Protein AF-A0A3E1HZ92-F1 (afdb_monomer_lite)

Sequence (406 aa):
MSTSNTPAASPTLQEIRTHLLEIDPQLRPQAKPPVVLPAELLALETLNTTLTAANEQFLIQARRHFETLNGADLTQETGKALLATLKTDLKNHLQTLDETSTVGGQGRKSCLTQTAGLDALKQQAKLDMRDYLLSPAEQRMIEDCSLGPTFRPGMYSLNFSYQDDTVEFAGAFVLTRKSSPVVDNLTSEEDLGQVLLFTPNRGLEAFDSLAQLDQRLKATLALPAGHEEFCRHLPVRYQALDVVDIWPLQLLPIEGEPLFEHTYDAIIDKRRQDIEWALSLVENPLHEATLLKSALDKAVKAALPDLSSRLAFRRQQLLERSVYNGLPDWYRNAASTDQETLSRFIQDYNQARATYIELLGPAASPQALASFQLTEYLDEELEIHDLDPHHLHLTTRRNVAQCRHL

Foldseek 3Di:
DDDPPPPPDQDDPLRVVQLVCLLDVVCQVVDPPHHDHDPLSVLQVVQLVQLVVLLVVLLVQLLVLQVVLVVDDCVDPVNVVSLVCCLPPSLVSSVVSQQPGDGPNHRNLCCQLPVVNLVNLLSVLVVCCVLVQDPPLRSVQSVQLPPDLQRHFFKWFKWADADPDIWTLALKIKTFSHNPPDFWFLPDPDCRAKMWIADLQAGTHIDRGSVRVQVVLLVQCVDPVSLQVRLLSTQPVCSPDHPVSRPPMTIDTDDPDRPSSRSLVSLSVSLVSQLNVLSVCPVPPVSRSVSSSVSNSSSSSSSRGGCVSNSNNVSVVSVVVVVLSPDDPCLNPDDPVVVVVVVVVVVVVVVVLVVLCVVCPLNSDVVSVVQVVVQCCCCPVVVNNPDRPVPDDDDDDDDDPDDDDD

Structure (mmCIF, N/CA/C/O backbone):
data_AF-A0A3E1HZ92-F1
#
_entry.id   AF-A0A3E1HZ92-F1
#
loop_
_atom_site.group_PDB
_atom_site.id
_atom_site.type_symbol
_atom_site.label_atom_id
_atom_site.label_alt_id
_atom_site.label_comp_id
_atom_site.label_asym_id
_atom_site.label_entity_id
_atom_site.label_seq_id
_atom_site.pdbx_PDB_ins_code
_atom_site.Cartn_x
_atom_site.Cartn_y
_atom_site.Cartn_z
_atom_site.occupancy
_atom_site.B_iso_or_equiv
_atom_site.auth_seq_id
_atom_site.auth_comp_id
_atom_site.auth_asym_id
_atom_site.auth_atom_id
_atom_site.pdbx_PDB_model_num
ATOM 1 N N . MET A 1 1 ? 6.942 -13.640 -24.774 1.00 27.38 1 MET A N 1
ATOM 2 C CA . MET A 1 1 ? 7.645 -13.444 -26.059 1.00 27.38 1 MET A CA 1
ATOM 3 C C . MET A 1 1 ? 7.574 -11.972 -26.426 1.00 27.38 1 MET A C 1
ATOM 5 O O . MET A 1 1 ? 6.481 -11.434 -26.448 1.00 27.38 1 MET A O 1
ATOM 9 N N . SER A 1 2 ? 8.746 -11.380 -26.668 1.00 28.73 2 SER A N 1
ATOM 10 C CA . SER A 1 2 ? 9.032 -10.131 -27.394 1.00 28.73 2 SER A CA 1
ATOM 11 C C . SER A 1 2 ? 8.247 -8.866 -27.029 1.00 28.73 2 SER A C 1
ATOM 13 O O . SER A 1 2 ? 7.365 -8.437 -27.766 1.00 28.73 2 SER A O 1
ATOM 15 N N . THR A 1 3 ? 8.679 -8.177 -25.970 1.00 34.84 3 THR A N 1
ATOM 16 C CA . THR A 1 3 ? 8.520 -6.722 -25.894 1.00 34.84 3 THR A CA 1
ATOM 17 C C . THR A 1 3 ? 9.513 -6.091 -26.870 1.00 34.84 3 THR A C 1
ATOM 19 O O . THR A 1 3 ? 10.720 -6.052 -26.634 1.00 34.84 3 THR A O 1
ATOM 22 N N . SER A 1 4 ? 9.025 -5.598 -28.007 1.00 31.69 4 SER A N 1
ATOM 23 C CA . SER A 1 4 ? 9.778 -4.646 -28.827 1.00 31.69 4 SER A CA 1
ATOM 24 C C . SER A 1 4 ? 9.796 -3.287 -28.126 1.00 31.69 4 SER A C 1
ATOM 26 O O . SER A 1 4 ? 9.207 -2.324 -28.601 1.00 31.69 4 SER A O 1
ATOM 28 N N . ASN A 1 5 ? 10.475 -3.216 -26.982 1.00 36.72 5 ASN A N 1
ATOM 29 C CA . ASN A 1 5 ? 10.990 -1.956 -26.479 1.00 36.72 5 ASN A CA 1
ATOM 30 C C . ASN A 1 5 ? 12.307 -1.726 -27.211 1.00 36.72 5 ASN A C 1
ATOM 32 O O . ASN A 1 5 ? 13.260 -2.487 -27.051 1.00 36.72 5 ASN A O 1
ATOM 36 N N . THR A 1 6 ? 12.331 -0.708 -28.067 1.00 35.53 6 THR A N 1
ATOM 37 C CA . THR A 1 6 ? 13.548 -0.104 -28.616 1.00 35.53 6 THR A CA 1
ATOM 38 C C . THR A 1 6 ? 14.645 -0.132 -27.545 1.00 35.53 6 THR A C 1
ATOM 40 O O . THR A 1 6 ? 14.337 0.246 -26.411 1.00 35.53 6 THR A O 1
ATOM 43 N N . PRO A 1 7 ? 15.880 -0.593 -27.835 1.00 42.38 7 PRO A N 1
ATOM 44 C CA . PRO A 1 7 ? 16.922 -0.652 -26.819 1.00 42.38 7 PRO A CA 1
ATOM 45 C C . PRO A 1 7 ? 17.061 0.744 -26.220 1.00 42.38 7 PRO A C 1
ATOM 47 O O . PRO A 1 7 ? 17.357 1.702 -26.938 1.00 42.38 7 PRO A O 1
ATOM 50 N N . ALA A 1 8 ? 16.744 0.866 -24.928 1.00 51.75 8 ALA A N 1
ATOM 51 C CA . ALA A 1 8 ? 16.893 2.119 -24.216 1.00 51.75 8 ALA A CA 1
ATOM 52 C C . ALA A 1 8 ? 18.342 2.565 -24.413 1.00 51.75 8 ALA A C 1
ATOM 54 O O . ALA A 1 8 ? 19.265 1.778 -24.185 1.00 51.75 8 ALA A O 1
ATOM 55 N N . ALA A 1 9 ? 18.538 3.789 -24.907 1.00 59.66 9 ALA A N 1
ATOM 56 C CA . ALA A 1 9 ? 19.868 4.371 -24.984 1.00 59.66 9 ALA A CA 1
ATOM 57 C C . ALA A 1 9 ? 20.530 4.216 -23.609 1.00 59.66 9 ALA A C 1
ATOM 59 O O . ALA A 1 9 ? 19.878 4.459 -22.590 1.00 59.66 9 ALA A O 1
ATOM 60 N N . SER A 1 10 ? 21.784 3.756 -23.574 1.00 63.88 10 SER A N 1
ATOM 61 C CA . SER A 1 10 ? 22.517 3.607 -22.317 1.00 63.88 10 SER A CA 1
ATOM 62 C C . SER A 1 10 ? 22.390 4.899 -21.505 1.00 63.88 10 SER A C 1
ATOM 64 O O . SER A 1 10 ? 22.631 5.971 -22.072 1.00 63.88 10 SER A O 1
ATOM 66 N N . PRO A 1 11 ? 21.998 4.826 -20.219 1.00 70.12 11 PRO A N 1
ATOM 67 C CA . PRO A 1 11 ? 21.755 6.021 -19.432 1.00 70.12 11 PRO A CA 1
ATOM 68 C C . PRO A 1 11 ? 23.035 6.852 -19.359 1.00 70.12 11 PRO A C 1
ATOM 70 O O . PRO A 1 11 ? 24.143 6.336 -19.182 1.00 70.12 11 PRO A O 1
ATOM 73 N N . THR A 1 12 ? 22.887 8.157 -19.525 1.00 78.94 12 THR A N 1
ATOM 74 C CA . THR A 1 12 ? 23.981 9.112 -19.397 1.00 78.94 12 THR A CA 1
ATOM 75 C C . THR A 1 12 ? 24.528 9.097 -17.968 1.00 78.94 12 THR A C 1
ATOM 77 O O . THR A 1 12 ? 23.822 8.795 -17.006 1.00 78.94 12 THR A O 1
ATOM 80 N N . LEU A 1 13 ? 25.793 9.489 -17.788 1.00 78.25 13 LEU A N 1
ATOM 81 C CA . LEU A 1 13 ? 26.401 9.598 -16.453 1.00 78.25 13 LEU A CA 1
ATOM 82 C C . LEU A 1 13 ? 25.590 10.521 -15.529 1.00 78.25 13 LEU A C 1
ATOM 84 O O . LEU A 1 13 ? 25.504 10.279 -14.326 1.00 78.25 13 LEU A O 1
ATOM 88 N N . GLN A 1 14 ? 24.974 11.562 -16.092 1.00 80.25 14 GLN A N 1
ATOM 89 C CA . GLN A 1 14 ? 24.102 12.467 -15.355 1.00 80.25 14 GLN A CA 1
ATOM 90 C C . GLN A 1 14 ? 22.815 11.774 -14.890 1.00 80.25 14 GLN A C 1
ATOM 92 O O . GLN A 1 14 ? 22.434 11.957 -13.739 1.00 80.25 14 GLN A O 1
ATOM 97 N N . GLU A 1 15 ? 22.178 10.959 -15.732 1.00 78.94 15 GLU A N 1
ATOM 98 C CA . GLU A 1 15 ? 21.001 10.165 -15.349 1.00 78.94 15 GLU A CA 1
ATOM 99 C C . GLU A 1 15 ? 21.349 9.137 -14.272 1.00 78.94 15 GLU A C 1
ATOM 101 O O . GLU A 1 15 ? 20.673 9.094 -13.251 1.00 78.94 15 GLU A O 1
ATOM 106 N N . ILE A 1 16 ? 22.461 8.407 -14.428 1.00 80.31 16 ILE A N 1
ATOM 107 C CA . ILE A 1 16 ? 22.945 7.447 -13.421 1.00 80.31 16 ILE A CA 1
ATOM 108 C C . ILE A 1 16 ? 23.177 8.150 -12.082 1.00 80.31 16 ILE A C 1
ATOM 110 O O . ILE A 1 16 ? 22.733 7.684 -11.034 1.00 80.31 16 ILE A O 1
ATOM 114 N N . ARG A 1 17 ? 23.854 9.303 -12.103 1.00 82.38 17 ARG A N 1
ATOM 115 C CA . ARG A 1 17 ? 24.094 10.103 -10.900 1.00 82.38 17 ARG A CA 1
ATOM 116 C C . ARG A 1 17 ? 22.784 10.557 -10.258 1.00 82.38 17 ARG A C 1
ATOM 118 O O . ARG A 1 17 ? 22.670 10.496 -9.038 1.00 82.38 17 ARG A O 1
ATOM 125 N N . THR A 1 18 ? 21.823 11.026 -11.048 1.00 84.44 18 THR A N 1
ATOM 126 C CA . THR A 1 18 ? 20.511 11.445 -10.544 1.00 84.44 18 THR A CA 1
ATOM 127 C C . THR A 1 18 ? 19.772 10.261 -9.925 1.00 84.44 18 THR A C 1
ATOM 129 O O . THR A 1 18 ? 19.352 10.363 -8.778 1.00 84.44 18 THR A O 1
ATOM 132 N N . HIS A 1 19 ? 19.711 9.112 -10.603 1.00 85.81 19 HIS A N 1
ATOM 133 C CA . HIS A 1 19 ? 19.085 7.892 -10.084 1.00 85.81 19 HIS A CA 1
ATOM 134 C C . HIS A 1 19 ? 19.714 7.420 -8.776 1.00 85.81 19 HIS A C 1
ATOM 136 O O . HIS A 1 19 ? 18.981 7.112 -7.846 1.00 85.81 19 HIS A O 1
ATOM 142 N N . LEU A 1 20 ? 21.043 7.449 -8.642 1.00 86.12 20 LEU A N 1
ATOM 143 C CA . LEU A 1 20 ? 21.712 7.108 -7.378 1.00 86.12 20 LEU A CA 1
ATOM 144 C C . LEU A 1 20 ? 21.255 7.998 -6.211 1.00 86.12 20 LEU A C 1
ATOM 146 O O . LEU A 1 20 ? 21.069 7.514 -5.099 1.00 86.12 20 LEU A O 1
ATOM 150 N N . LEU A 1 21 ? 21.042 9.290 -6.466 1.00 88.25 21 LEU A N 1
ATOM 151 C CA . LEU A 1 21 ? 20.603 10.265 -5.460 1.00 88.25 21 LEU A CA 1
ATOM 152 C C . LEU A 1 21 ? 19.092 10.195 -5.177 1.00 88.25 21 LEU A C 1
ATOM 154 O O . LEU A 1 21 ? 18.633 10.652 -4.125 1.00 88.25 21 LEU A O 1
ATOM 158 N N . GLU A 1 22 ? 18.313 9.643 -6.108 1.00 89.00 22 GLU A N 1
ATOM 159 C CA . GLU A 1 22 ? 16.911 9.280 -5.891 1.00 89.00 22 GLU A CA 1
ATOM 160 C C . GLU A 1 22 ? 16.801 8.003 -5.047 1.00 89.00 22 GLU A C 1
ATOM 162 O O . GLU A 1 22 ? 16.042 7.991 -4.079 1.00 89.00 22 GLU A O 1
ATOM 167 N N . ILE A 1 23 ? 17.592 6.972 -5.373 1.00 88.25 23 ILE A N 1
ATOM 168 C CA . ILE A 1 23 ? 17.649 5.678 -4.674 1.00 88.25 23 ILE A CA 1
ATOM 169 C C . ILE A 1 23 ? 18.089 5.864 -3.220 1.00 88.25 23 ILE A C 1
ATOM 171 O O . ILE A 1 23 ? 17.432 5.347 -2.314 1.00 88.25 23 ILE A O 1
ATOM 175 N N . ASP A 1 24 ? 19.156 6.631 -2.985 1.00 87.06 24 ASP A N 1
ATOM 176 C CA . ASP A 1 24 ? 19.653 6.918 -1.641 1.00 87.06 24 ASP A CA 1
ATOM 177 C C . ASP A 1 24 ? 19.674 8.430 -1.344 1.00 87.06 24 ASP A C 1
ATOM 179 O O . ASP A 1 24 ? 20.641 9.140 -1.655 1.00 87.06 24 ASP A O 1
ATOM 183 N N . PRO A 1 25 ? 18.619 8.944 -0.678 1.00 86.00 25 PRO A N 1
ATOM 184 C CA . PRO A 1 25 ? 18.560 10.336 -0.257 1.00 86.00 25 PRO A CA 1
ATOM 185 C C . PRO A 1 25 ? 19.699 10.774 0.676 1.00 86.00 25 PRO A C 1
ATOM 187 O O . PRO A 1 25 ? 20.002 11.969 0.725 1.00 86.00 25 PRO A O 1
ATOM 190 N N . GLN A 1 26 ? 20.357 9.854 1.395 1.00 86.81 26 GLN A N 1
ATOM 191 C CA . GLN A 1 26 ? 21.456 10.183 2.314 1.00 86.81 26 GLN A CA 1
ATOM 192 C C . GLN A 1 26 ? 22.725 10.639 1.582 1.00 86.81 26 GLN A C 1
ATOM 194 O O . GLN A 1 26 ? 23.579 11.308 2.171 1.00 86.81 26 GLN A O 1
ATOM 199 N N . LEU A 1 27 ? 22.836 10.338 0.286 1.00 85.69 27 LEU A N 1
ATOM 200 C CA . LEU A 1 27 ? 23.948 10.769 -0.561 1.00 85.69 27 LEU A CA 1
ATOM 201 C C . LEU A 1 27 ? 23.796 12.220 -1.048 1.00 85.69 27 LEU A C 1
ATOM 203 O O . LEU A 1 27 ? 24.785 12.852 -1.426 1.00 85.69 27 LEU A O 1
ATOM 207 N N . ARG A 1 28 ? 22.581 12.788 -1.014 1.00 88.56 28 ARG A N 1
ATOM 208 C CA . ARG A 1 28 ? 22.285 14.140 -1.531 1.00 88.56 28 ARG A CA 1
ATOM 209 C C . ARG A 1 28 ? 23.128 15.250 -0.886 1.00 88.56 28 ARG A C 1
ATOM 211 O O . ARG A 1 28 ? 23.663 16.061 -1.643 1.00 88.56 28 ARG A O 1
ATOM 218 N N . PRO A 1 29 ? 23.326 15.298 0.450 1.00 84.38 29 PRO A N 1
ATOM 219 C CA . PRO A 1 29 ? 24.158 16.323 1.092 1.00 84.38 29 PRO A CA 1
ATOM 220 C C . PRO A 1 29 ? 25.647 16.227 0.729 1.00 84.38 29 PRO A C 1
ATOM 222 O O . PRO A 1 29 ? 26.384 17.197 0.884 1.00 84.38 29 PRO A O 1
ATOM 225 N N . GLN A 1 30 ? 26.100 15.061 0.259 1.00 82.69 30 GLN A N 1
ATOM 226 C CA . GLN A 1 30 ? 27.505 14.783 -0.056 1.00 82.69 30 GLN A CA 1
ATOM 227 C C . GLN A 1 30 ? 27.850 15.106 -1.521 1.00 82.69 30 GLN A C 1
ATOM 229 O O . GLN A 1 30 ? 29.023 15.158 -1.899 1.00 82.69 30 GLN A O 1
ATOM 234 N N . ALA A 1 31 ? 26.840 15.347 -2.361 1.00 77.88 31 ALA A N 1
ATOM 235 C CA . ALA A 1 31 ? 27.009 15.538 -3.791 1.00 77.88 31 ALA A CA 1
ATOM 236 C C . ALA A 1 31 ? 27.573 16.931 -4.147 1.00 77.88 31 ALA A C 1
ATOM 238 O O . ALA A 1 31 ? 27.088 17.965 -3.687 1.00 77.88 31 ALA A O 1
ATOM 239 N N . LYS A 1 32 ? 28.574 16.968 -5.040 1.00 76.56 32 LYS A N 1
ATOM 240 C CA . LYS A 1 32 ? 29.103 18.199 -5.667 1.00 76.56 32 LYS A CA 1
ATOM 241 C C . LYS A 1 32 ? 29.105 18.054 -7.193 1.00 76.56 32 LYS A C 1
ATOM 243 O O . LYS A 1 32 ? 29.619 17.037 -7.673 1.00 76.56 32 LYS A O 1
ATOM 248 N N . PRO A 1 33 ? 28.509 18.961 -7.994 1.00 70.94 33 PRO A N 1
ATOM 249 C CA . PRO A 1 33 ? 27.682 20.129 -7.636 1.00 70.94 33 PRO A CA 1
ATOM 250 C C . PRO A 1 33 ? 26.326 19.764 -6.979 1.00 70.94 33 PRO A C 1
ATOM 252 O O . PRO A 1 33 ? 26.010 18.570 -6.909 1.00 70.94 33 PRO A O 1
ATOM 255 N N . PRO A 1 34 ? 25.550 20.766 -6.496 1.00 68.50 34 PRO A N 1
ATOM 256 C CA . PRO A 1 34 ? 24.244 20.559 -5.868 1.00 68.50 34 PRO A CA 1
ATOM 257 C C . PRO A 1 34 ? 23.300 19.737 -6.745 1.00 68.50 34 PRO A C 1
ATOM 259 O O . PRO A 1 34 ? 23.273 19.893 -7.966 1.00 68.50 34 PRO A O 1
ATOM 262 N N . VAL A 1 35 ? 22.534 18.856 -6.106 1.00 70.06 35 VAL A N 1
ATOM 263 C CA . VAL A 1 35 ? 21.609 17.942 -6.780 1.00 70.06 35 VAL A CA 1
ATOM 264 C C . VAL A 1 35 ? 20.419 18.714 -7.342 1.00 70.06 35 VAL A C 1
ATOM 266 O O . VAL A 1 35 ? 19.765 19.452 -6.610 1.00 70.06 35 VAL A O 1
ATOM 269 N N . VAL A 1 36 ? 20.105 18.499 -8.620 1.00 81.88 36 VAL A N 1
ATOM 270 C CA . VAL A 1 36 ? 18.838 18.934 -9.218 1.00 81.88 36 VAL A CA 1
ATOM 271 C C . VAL A 1 36 ? 17.947 17.703 -9.326 1.00 81.88 36 VAL A C 1
ATOM 273 O O . VAL A 1 36 ? 18.133 16.878 -10.217 1.00 81.88 36 VAL A O 1
ATOM 276 N N . LEU A 1 37 ? 17.036 17.548 -8.365 1.00 86.62 37 LEU A N 1
ATOM 277 C CA . LEU A 1 37 ? 16.027 16.492 -8.395 1.00 86.62 37 LEU A CA 1
ATOM 278 C C . LEU A 1 37 ? 14.870 16.886 -9.324 1.00 86.62 37 LEU A C 1
ATOM 280 O O . LEU A 1 37 ? 14.630 18.080 -9.530 1.00 86.62 37 LEU A O 1
ATOM 284 N N . PRO A 1 38 ? 14.126 15.906 -9.855 1.00 92.25 38 PRO A N 1
ATOM 285 C CA . PRO A 1 38 ? 12.902 16.166 -10.605 1.00 92.25 38 PRO A CA 1
ATOM 286 C C . PRO A 1 38 ? 11.901 16.959 -9.778 1.00 92.25 38 PRO A C 1
ATOM 288 O O . PRO A 1 38 ? 11.730 16.699 -8.582 1.00 92.25 38 PRO A O 1
ATOM 291 N N . ALA A 1 39 ? 11.203 17.888 -10.426 1.00 93.88 39 ALA A N 1
ATOM 292 C CA . ALA A 1 39 ? 10.184 18.699 -9.770 1.00 93.88 39 ALA A CA 1
ATOM 293 C C . ALA A 1 39 ? 9.057 17.822 -9.205 1.00 93.88 39 ALA A C 1
ATOM 295 O O . ALA A 1 39 ? 8.576 18.060 -8.099 1.00 93.88 39 ALA A O 1
ATOM 296 N N . GLU A 1 40 ? 8.690 16.771 -9.935 1.00 95.62 40 GLU A N 1
ATOM 297 C CA . GLU A 1 40 ? 7.666 15.811 -9.550 1.00 95.62 40 GLU A CA 1
ATOM 298 C C . GLU A 1 40 ? 8.083 15.024 -8.293 1.00 95.62 40 GLU A C 1
ATOM 300 O O . GLU A 1 40 ? 7.273 14.833 -7.387 1.00 95.62 40 GLU A O 1
ATOM 305 N N . LEU A 1 41 ? 9.358 14.621 -8.183 1.00 95.12 41 LEU A N 1
ATOM 306 C CA . LEU A 1 41 ? 9.862 13.900 -7.006 1.00 95.12 41 LEU A CA 1
ATOM 307 C C . LEU A 1 41 ? 9.880 14.811 -5.778 1.00 95.12 41 LEU A C 1
ATOM 309 O O . LEU A 1 41 ? 9.416 14.415 -4.712 1.00 95.12 41 LEU A O 1
ATOM 313 N N . LEU A 1 42 ? 10.360 16.046 -5.939 1.00 94.88 42 LEU A N 1
ATOM 314 C CA . LEU A 1 42 ? 10.345 17.045 -4.871 1.00 94.88 42 LEU A CA 1
ATOM 315 C C . LEU A 1 42 ? 8.919 17.335 -4.386 1.00 94.88 42 LEU A C 1
ATOM 317 O O . LEU A 1 42 ? 8.697 17.463 -3.179 1.00 94.88 42 LEU A O 1
ATOM 321 N N . ALA A 1 43 ? 7.950 17.407 -5.302 1.00 96.62 43 ALA A N 1
ATOM 322 C CA . ALA A 1 43 ? 6.544 17.588 -4.960 1.00 96.62 43 ALA A CA 1
ATOM 323 C C . ALA A 1 43 ? 6.012 16.414 -4.122 1.00 96.62 43 ALA A C 1
ATOM 325 O O . ALA A 1 43 ? 5.393 16.644 -3.082 1.00 96.62 43 ALA A O 1
ATOM 326 N N . LEU A 1 44 ? 6.305 15.168 -4.515 1.00 97.38 44 LEU A N 1
ATOM 327 C CA . LEU A 1 44 ? 5.898 13.976 -3.765 1.00 97.38 44 LEU A CA 1
ATOM 328 C C . LEU A 1 44 ? 6.569 13.884 -2.385 1.00 97.38 44 LEU A C 1
ATOM 330 O O . LEU A 1 44 ? 5.901 13.556 -1.408 1.00 97.38 44 LEU A O 1
ATOM 334 N N . GLU A 1 45 ? 7.859 14.207 -2.265 1.00 96.56 45 GLU A N 1
ATOM 335 C CA . GLU A 1 45 ? 8.576 14.206 -0.978 1.00 96.56 45 GLU A CA 1
ATOM 336 C C . GLU A 1 45 ? 8.057 15.297 -0.025 1.00 96.56 45 GLU A C 1
ATOM 338 O O . GLU A 1 45 ? 7.862 15.059 1.174 1.00 96.56 45 GLU A O 1
ATOM 343 N N . THR A 1 46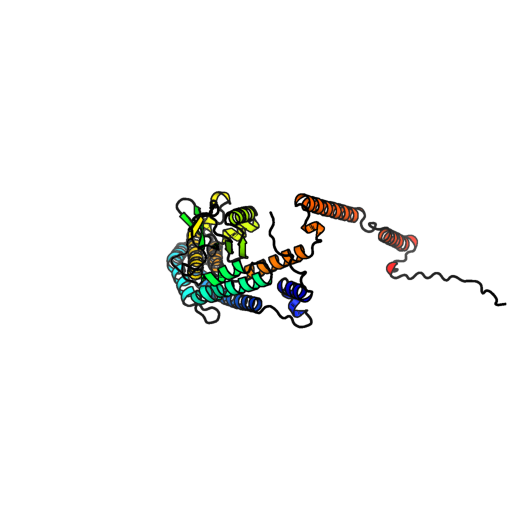 ? 7.770 16.486 -0.560 1.00 97.00 46 THR A N 1
ATOM 344 C CA . THR A 1 46 ? 7.178 17.598 0.201 1.00 97.00 46 THR A CA 1
ATOM 345 C C . THR A 1 46 ? 5.772 17.243 0.679 1.00 97.00 46 THR A C 1
ATOM 347 O O . THR A 1 46 ? 5.419 17.467 1.843 1.00 97.00 46 THR A O 1
ATOM 350 N N . LEU A 1 47 ? 4.972 16.636 -0.198 1.00 97.56 47 LEU A N 1
ATOM 351 C CA . LEU A 1 47 ? 3.647 16.144 0.143 1.00 97.56 47 LEU A CA 1
ATOM 352 C C . LEU A 1 47 ? 3.721 15.051 1.216 1.00 97.56 47 LEU A C 1
ATOM 354 O O . LEU A 1 47 ? 2.974 15.116 2.187 1.00 97.56 47 LEU A O 1
ATOM 358 N N . ASN A 1 48 ? 4.653 14.099 1.101 1.00 97.81 48 ASN A N 1
ATOM 359 C CA . ASN A 1 48 ? 4.836 13.046 2.099 1.00 97.81 48 ASN A CA 1
ATOM 360 C C . ASN A 1 48 ? 5.176 13.610 3.483 1.00 97.81 48 ASN A C 1
ATOM 362 O O . ASN A 1 48 ? 4.618 13.181 4.490 1.00 97.81 48 ASN A O 1
ATOM 366 N N . THR A 1 49 ? 6.063 14.606 3.528 1.00 97.44 49 THR A N 1
ATOM 367 C CA . THR A 1 49 ? 6.427 15.302 4.770 1.00 97.44 49 THR A CA 1
ATOM 368 C C . THR A 1 49 ? 5.201 15.974 5.394 1.00 97.44 49 THR A C 1
ATOM 370 O O . THR A 1 49 ? 4.950 15.837 6.590 1.00 97.44 49 THR A O 1
ATOM 373 N N . THR A 1 50 ? 4.392 16.641 4.566 1.00 97.69 50 THR A N 1
ATOM 374 C CA . THR A 1 50 ? 3.150 17.299 4.996 1.00 97.69 50 THR A CA 1
ATOM 375 C C . THR A 1 50 ? 2.122 16.295 5.524 1.00 97.69 50 THR A C 1
ATOM 377 O O . THR A 1 50 ? 1.534 16.516 6.584 1.00 97.69 50 THR A O 1
ATOM 380 N N . LEU A 1 51 ? 1.924 15.178 4.814 1.00 97.75 51 LEU A N 1
ATOM 381 C CA . LEU A 1 51 ? 1.011 14.104 5.207 1.00 97.75 51 LEU A CA 1
ATOM 382 C C . LEU A 1 51 ? 1.449 13.460 6.516 1.00 97.75 51 LEU A C 1
ATOM 384 O O . LEU A 1 51 ? 0.632 13.330 7.418 1.00 97.75 51 LEU A O 1
ATOM 388 N N . THR A 1 52 ? 2.731 13.119 6.650 1.00 97.56 52 THR A N 1
ATOM 389 C CA . THR A 1 52 ? 3.275 12.476 7.854 1.00 97.56 52 THR A CA 1
ATOM 390 C C . THR A 1 52 ? 3.058 13.358 9.081 1.00 97.56 52 THR A C 1
ATOM 392 O O . THR A 1 52 ? 2.474 12.904 10.062 1.00 97.56 52 THR A O 1
ATOM 395 N N . ALA A 1 53 ? 3.411 14.645 8.997 1.00 97.06 53 ALA A N 1
ATOM 396 C CA . ALA A 1 53 ? 3.201 15.589 10.092 1.00 97.06 53 ALA A CA 1
ATOM 397 C C . ALA A 1 53 ? 1.712 15.738 10.455 1.00 97.06 53 ALA A C 1
ATOM 399 O O . ALA A 1 53 ? 1.350 15.726 11.632 1.00 97.06 53 ALA A O 1
ATOM 400 N N . ALA A 1 54 ? 0.822 15.842 9.462 1.00 97.25 54 ALA A N 1
ATOM 401 C CA . ALA A 1 54 ? -0.614 15.941 9.717 1.00 97.25 54 ALA A CA 1
ATOM 402 C C . ALA A 1 54 ? -1.204 14.637 10.290 1.00 97.25 54 ALA A C 1
ATOM 404 O O . ALA A 1 54 ? -2.052 14.681 11.182 1.00 97.25 54 ALA A O 1
ATOM 405 N N . ASN A 1 55 ? -0.737 13.479 9.820 1.00 97.50 55 ASN A N 1
ATOM 406 C CA . ASN A 1 55 ? -1.143 12.161 10.303 1.00 97.50 55 ASN A CA 1
ATOM 407 C C . ASN A 1 55 ? -0.705 11.945 11.760 1.00 97.50 55 ASN A C 1
ATOM 409 O O . ASN A 1 55 ? -1.478 11.412 12.553 1.00 97.50 55 ASN A O 1
ATOM 413 N N . GLU A 1 56 ? 0.483 12.411 12.150 1.00 97.12 56 GLU A N 1
ATOM 414 C CA . GLU A 1 56 ? 0.930 12.392 13.548 1.00 97.12 56 GLU A CA 1
ATOM 415 C C . GLU A 1 56 ? 0.011 13.220 14.453 1.00 97.12 56 GLU A C 1
ATOM 417 O O . GLU A 1 56 ? -0.414 12.741 15.507 1.00 97.12 56 GLU A O 1
ATOM 422 N N . GLN A 1 57 ? -0.358 14.435 14.029 1.00 96.25 57 GLN A N 1
ATOM 423 C CA . GLN A 1 57 ? -1.297 15.272 14.782 1.00 96.25 57 GLN A CA 1
ATOM 424 C C . GLN A 1 57 ? -2.681 14.623 14.890 1.00 96.25 57 GLN A C 1
ATOM 426 O O . GLN A 1 57 ? -3.275 14.621 15.970 1.00 96.25 57 GLN A O 1
ATOM 431 N N . PHE A 1 58 ? -3.172 14.025 13.801 1.00 97.56 58 PHE A N 1
ATOM 432 C CA . PHE A 1 58 ? -4.428 13.278 13.800 1.00 97.56 58 PHE A CA 1
ATOM 433 C C . PHE A 1 58 ? -4.380 12.114 14.798 1.00 97.56 58 PHE A C 1
ATOM 435 O O . PHE A 1 58 ? -5.288 11.968 15.613 1.00 97.56 58 PHE A O 1
ATOM 442 N N . LEU A 1 59 ? -3.303 11.318 14.798 1.00 97.19 59 LEU A N 1
ATOM 443 C CA . LEU A 1 59 ? -3.136 10.196 15.729 1.00 97.19 59 LEU A CA 1
ATOM 444 C C . LEU A 1 59 ? -3.120 10.644 17.189 1.00 97.19 59 LEU A C 1
ATOM 446 O O . LEU A 1 59 ? -3.731 9.993 18.035 1.00 97.19 59 LEU A O 1
ATOM 450 N N . ILE A 1 60 ? -2.443 11.752 17.498 1.00 97.25 60 ILE A N 1
ATOM 451 C CA . ILE A 1 60 ? -2.425 12.317 18.853 1.00 97.25 60 ILE A CA 1
ATOM 452 C C . ILE A 1 60 ? -3.842 12.695 19.299 1.00 97.25 60 ILE A C 1
ATOM 454 O O . ILE A 1 60 ? -4.218 12.413 20.435 1.00 97.25 60 ILE A O 1
ATOM 458 N N . GLN A 1 61 ? -4.637 13.309 18.420 1.00 97.38 61 GLN A N 1
ATOM 459 C CA . GLN A 1 61 ? -6.014 13.697 18.732 1.00 97.38 61 GLN A CA 1
ATOM 460 C C . GLN A 1 61 ? -6.927 12.474 18.873 1.00 97.38 61 GLN A C 1
ATOM 462 O O . GLN A 1 61 ? -7.647 12.372 19.863 1.00 97.38 61 GLN A O 1
ATOM 467 N N . ALA A 1 62 ? -6.823 11.506 17.960 1.00 97.44 62 ALA A N 1
ATOM 468 C CA . ALA A 1 62 ? -7.577 10.257 18.012 1.00 97.44 62 ALA A CA 1
ATOM 469 C C . ALA A 1 62 ? -7.345 9.495 19.328 1.00 97.44 62 ALA A C 1
ATOM 471 O O . ALA A 1 62 ? -8.303 9.067 19.970 1.00 97.44 62 ALA A O 1
ATOM 472 N N . ARG A 1 63 ? -6.086 9.395 19.778 1.00 97.31 63 ARG A N 1
ATOM 473 C CA . ARG A 1 63 ? -5.701 8.706 21.023 1.00 97.31 63 ARG A CA 1
ATOM 474 C C . ARG A 1 63 ? -6.392 9.239 22.269 1.00 97.31 63 ARG A C 1
ATOM 476 O O . ARG A 1 63 ? -6.670 8.458 23.174 1.00 97.31 63 ARG A O 1
ATOM 483 N N . ARG A 1 64 ? -6.722 10.533 22.312 1.00 96.75 64 ARG A N 1
ATOM 484 C CA . ARG A 1 64 ? -7.434 11.135 23.452 1.00 96.75 64 ARG A CA 1
ATOM 485 C C . ARG A 1 64 ? -8.813 10.513 23.667 1.00 96.75 64 ARG A C 1
ATOM 487 O O . ARG A 1 64 ? -9.274 10.451 24.801 1.00 96.75 64 ARG A O 1
ATOM 494 N N . HIS A 1 65 ? -9.453 10.004 22.612 1.00 96.50 65 HIS A N 1
ATOM 495 C CA . HIS A 1 65 ? -10.784 9.398 22.706 1.00 96.50 65 HIS A CA 1
ATOM 496 C C . HIS A 1 65 ? -10.793 8.008 23.347 1.00 96.50 65 HIS A C 1
ATOM 498 O O . HIS A 1 65 ? -11.854 7.530 23.734 1.00 96.50 65 HIS A O 1
ATOM 504 N N . PHE A 1 66 ? -9.636 7.361 23.480 1.00 96.25 66 PHE A N 1
ATOM 505 C CA . PHE A 1 66 ? -9.517 6.037 24.094 1.00 96.25 66 PHE A CA 1
ATOM 506 C C . PHE A 1 66 ? -8.340 5.945 25.079 1.00 96.25 66 PHE A C 1
ATOM 508 O O . PHE A 1 66 ? -7.905 4.857 25.455 1.00 96.25 66 PHE A O 1
ATOM 515 N N . GLU A 1 67 ? -7.831 7.087 25.549 1.00 94.94 67 GLU A N 1
ATOM 516 C CA . GLU A 1 67 ? -6.749 7.162 26.537 1.00 94.94 67 GLU A CA 1
ATOM 517 C C . GLU A 1 67 ? -7.178 6.633 27.914 1.00 94.94 67 GLU A C 1
ATOM 519 O O . GLU A 1 67 ? -6.362 6.102 28.665 1.00 94.94 67 GLU A O 1
ATOM 524 N N . THR A 1 68 ? -8.477 6.693 28.210 1.00 92.38 68 THR A N 1
ATOM 525 C CA . THR A 1 68 ? -9.114 6.140 29.416 1.00 92.38 68 THR A CA 1
ATOM 526 C C . THR A 1 68 ? -8.965 4.624 29.548 1.00 92.38 68 THR A C 1
ATOM 528 O O . THR A 1 68 ? -9.179 4.093 30.633 1.00 92.38 68 THR A O 1
ATOM 531 N N . LEU A 1 69 ? -8.548 3.921 28.486 1.00 93.75 69 LEU A N 1
ATOM 532 C CA . LEU A 1 69 ? -8.158 2.509 28.554 1.00 93.75 69 LEU A CA 1
ATOM 533 C C . LEU A 1 69 ? -6.862 2.285 29.352 1.00 93.75 69 LEU A C 1
ATOM 535 O O . LEU A 1 69 ? -6.587 1.162 29.770 1.00 93.75 69 LEU A O 1
ATOM 539 N N . ASN A 1 70 ? -6.045 3.320 29.575 1.00 91.69 70 ASN A N 1
ATOM 540 C CA . ASN A 1 70 ? -4.808 3.196 30.344 1.00 91.69 70 ASN A CA 1
ATOM 541 C C . ASN A 1 70 ? -5.114 2.781 31.794 1.00 91.69 70 ASN A C 1
ATOM 543 O O . ASN A 1 70 ? -5.646 3.565 32.574 1.00 91.69 70 ASN A O 1
ATOM 547 N N . GLY A 1 71 ? -4.744 1.550 32.157 1.00 85.94 71 GLY A N 1
ATOM 548 C CA . GLY A 1 71 ? -4.982 1.006 33.498 1.00 85.94 71 GLY A CA 1
ATOM 549 C C . GLY A 1 71 ? -6.434 0.600 33.770 1.00 85.94 71 GLY A C 1
ATOM 550 O O . GLY A 1 71 ? -6.767 0.315 34.917 1.00 85.94 71 GLY A O 1
ATOM 551 N N . ALA A 1 72 ? -7.293 0.566 32.745 1.00 92.00 72 ALA A N 1
ATOM 552 C CA . ALA A 1 72 ? -8.654 0.065 32.882 1.00 92.00 72 ALA A CA 1
ATOM 553 C C . ALA A 1 72 ? -8.667 -1.468 33.002 1.00 92.00 72 ALA A C 1
ATOM 555 O O . ALA A 1 72 ? -7.967 -2.164 32.267 1.00 92.00 72 ALA A O 1
ATOM 556 N N . ASP A 1 73 ? -9.516 -1.987 33.887 1.00 93.75 73 ASP A N 1
ATOM 557 C CA . ASP A 1 73 ? -9.871 -3.405 33.937 1.00 93.75 73 ASP A CA 1
ATOM 558 C C . ASP A 1 73 ? -11.225 -3.593 33.243 1.00 93.75 73 ASP A C 1
ATOM 560 O O . ASP A 1 73 ? -12.272 -3.218 33.777 1.00 93.75 73 ASP A O 1
ATOM 564 N N . LEU A 1 74 ? -11.198 -4.152 32.031 1.00 93.44 74 LEU A N 1
ATOM 565 C CA . LEU A 1 74 ? -12.383 -4.343 31.191 1.00 93.44 74 LEU A CA 1
ATOM 566 C C . LEU A 1 74 ? -13.329 -5.440 31.716 1.00 93.44 74 LEU A C 1
ATOM 568 O O . LEU A 1 74 ? -14.440 -5.575 31.204 1.00 93.44 74 LEU A O 1
ATOM 572 N N . THR A 1 75 ? -12.925 -6.202 32.738 1.00 93.00 75 THR A N 1
ATOM 573 C CA . THR A 1 75 ? -13.774 -7.223 33.374 1.00 93.00 75 THR A CA 1
ATOM 574 C C . THR A 1 75 ? -14.710 -6.635 34.436 1.00 93.00 75 THR A C 1
ATOM 576 O O . THR A 1 75 ? -15.767 -7.209 34.716 1.00 93.00 75 THR A O 1
ATOM 579 N N . GLN A 1 76 ? -14.366 -5.467 34.987 1.00 95.19 76 GLN A N 1
ATOM 580 C CA . GLN A 1 76 ? -15.165 -4.754 35.984 1.00 95.19 76 GLN A CA 1
ATOM 581 C C . GLN A 1 76 ? -16.323 -3.991 35.338 1.00 95.19 76 GLN A C 1
ATOM 583 O O . GLN A 1 76 ? -16.271 -3.611 34.169 1.00 95.19 76 GLN A O 1
ATOM 588 N N . GLU A 1 77 ? -17.356 -3.681 36.123 1.00 94.31 77 GLU A N 1
ATOM 589 C CA . GLU A 1 77 ? -18.522 -2.919 35.648 1.00 94.31 77 GLU A CA 1
ATOM 590 C C . GLU A 1 77 ? -18.143 -1.543 35.074 1.00 94.31 77 GLU A C 1
ATOM 592 O O . GLU A 1 77 ? -18.689 -1.119 34.056 1.00 94.31 77 GLU A O 1
ATOM 597 N N . THR A 1 78 ? -17.148 -0.872 35.660 1.00 92.88 78 THR A N 1
ATOM 598 C CA . THR A 1 78 ? -16.616 0.398 35.140 1.00 92.88 78 THR A CA 1
ATOM 599 C C . THR A 1 78 ? -15.936 0.231 33.779 1.00 92.88 78 THR A C 1
ATOM 601 O O . THR A 1 78 ? -16.133 1.060 32.891 1.00 92.88 78 THR A O 1
ATOM 604 N N . GLY A 1 79 ? -15.179 -0.852 33.581 1.00 93.56 79 GLY A N 1
ATOM 605 C CA . GLY A 1 79 ? -14.535 -1.172 32.307 1.00 93.56 79 GLY A CA 1
ATOM 606 C C . GLY A 1 79 ? -15.528 -1.588 31.220 1.00 93.56 79 GLY A C 1
ATOM 607 O O . GLY A 1 79 ? -15.405 -1.154 30.075 1.00 93.56 79 GLY A O 1
ATOM 608 N N . LYS A 1 80 ? -16.570 -2.348 31.577 1.00 94.69 80 LYS A N 1
ATOM 609 C CA . LYS A 1 80 ? -17.671 -2.688 30.661 1.00 94.69 80 LYS A CA 1
ATOM 610 C C . LYS A 1 80 ? -18.452 -1.450 30.220 1.00 94.69 80 LYS A C 1
ATOM 612 O O . LYS A 1 80 ? -18.767 -1.322 29.038 1.00 94.69 80 LYS A O 1
ATOM 617 N N . ALA A 1 81 ? -18.729 -0.527 31.144 1.00 95.81 81 ALA A N 1
ATOM 618 C CA . ALA A 1 81 ? -19.368 0.747 30.822 1.00 95.81 81 ALA A CA 1
ATOM 619 C C . ALA A 1 81 ? -18.504 1.578 29.860 1.00 95.81 81 ALA A C 1
ATOM 621 O O . ALA A 1 81 ? -19.013 2.067 28.853 1.00 95.81 81 ALA A O 1
ATOM 622 N N . LEU A 1 82 ? -17.189 1.657 30.106 1.00 95.75 82 LEU A N 1
ATOM 623 C CA . LEU A 1 82 ? -16.244 2.318 29.202 1.00 95.75 82 LEU A CA 1
ATOM 624 C C . LEU A 1 82 ? -16.266 1.700 27.794 1.00 95.75 82 LEU A C 1
ATOM 626 O O . LEU A 1 82 ? -16.313 2.429 26.805 1.00 95.75 82 LEU A O 1
ATOM 630 N N . LEU A 1 83 ? -16.271 0.368 27.689 1.00 95.75 83 LEU A N 1
ATOM 631 C CA . LEU A 1 83 ? -16.356 -0.323 26.401 1.00 95.75 83 LEU A CA 1
ATOM 632 C C . LEU A 1 83 ? -17.658 0.014 25.655 1.00 95.75 83 LEU A C 1
ATOM 634 O O . LEU A 1 83 ? -17.628 0.233 24.445 1.00 95.75 83 LEU A O 1
ATOM 638 N N . ALA A 1 84 ? -18.793 0.078 26.357 1.00 95.62 84 ALA A N 1
ATOM 639 C CA . ALA A 1 84 ? -20.078 0.455 25.768 1.00 95.62 84 ALA A CA 1
ATOM 640 C C . ALA A 1 84 ? -20.074 1.903 25.242 1.00 95.62 84 ALA A C 1
ATOM 642 O O . ALA A 1 84 ? -20.567 2.163 24.141 1.00 95.62 84 ALA A O 1
ATOM 643 N N . THR A 1 85 ? -19.459 2.830 25.983 1.00 96.19 85 THR A N 1
ATOM 644 C CA . THR A 1 85 ? -19.250 4.213 25.534 1.00 96.19 85 THR A CA 1
ATOM 645 C C . THR A 1 85 ? -18.369 4.262 24.286 1.00 96.19 85 THR A C 1
ATOM 647 O O . THR A 1 85 ? -18.755 4.870 23.293 1.00 96.19 85 THR A O 1
ATOM 650 N N . LEU A 1 86 ? -17.231 3.556 24.273 1.00 96.56 86 LEU A N 1
ATOM 651 C CA . LEU A 1 86 ? -16.345 3.509 23.103 1.00 96.56 86 LEU A CA 1
ATOM 652 C C . LEU A 1 86 ? -17.048 2.944 21.861 1.00 96.56 86 LEU A C 1
ATOM 654 O O . LEU A 1 86 ? -16.902 3.507 20.778 1.00 96.56 86 LEU A O 1
ATOM 658 N N . LYS A 1 87 ? -17.853 1.884 22.016 1.00 96.06 87 LYS A N 1
ATOM 659 C CA . LYS A 1 87 ? -18.673 1.311 20.932 1.00 96.06 87 LYS A CA 1
ATOM 660 C C . LYS A 1 87 ? -19.671 2.303 20.342 1.00 96.06 87 LYS A C 1
ATOM 662 O O . LYS A 1 87 ? -19.953 2.228 19.151 1.00 96.06 87 LYS A O 1
ATOM 667 N N . THR A 1 88 ? -20.191 3.214 21.158 1.00 94.75 88 THR A N 1
ATOM 668 C CA . THR A 1 88 ? -21.201 4.188 20.730 1.00 94.75 88 THR A CA 1
ATOM 669 C C . THR A 1 88 ? -20.559 5.426 20.103 1.00 94.75 88 THR A C 1
ATOM 671 O O . THR A 1 88 ? -20.991 5.882 19.045 1.00 94.75 88 THR A O 1
ATOM 674 N N . ASP A 1 89 ? -19.494 5.944 20.717 1.00 95.44 89 ASP A N 1
ATOM 675 C CA . ASP A 1 89 ? -19.042 7.311 20.451 1.00 95.44 89 ASP A CA 1
ATOM 676 C C . ASP A 1 89 ? -17.781 7.389 19.583 1.00 95.44 89 ASP A C 1
ATOM 678 O O . ASP A 1 89 ? -17.597 8.368 18.856 1.00 95.44 89 ASP A O 1
ATOM 682 N N . LEU A 1 90 ? -16.895 6.382 19.628 1.00 96.12 90 LEU A N 1
ATOM 683 C CA . LEU A 1 90 ? -15.572 6.469 18.992 1.00 96.12 90 LEU A CA 1
ATOM 684 C C . LEU A 1 90 ? -15.672 6.711 17.482 1.00 96.12 90 LEU A C 1
ATOM 686 O O . LEU A 1 90 ? -14.929 7.526 16.939 1.00 96.12 90 LEU A O 1
ATOM 690 N N . LYS A 1 91 ? -16.625 6.056 16.812 1.00 93.44 91 LYS A N 1
ATOM 691 C CA . LYS A 1 91 ? -16.875 6.251 15.378 1.00 93.44 91 LYS A CA 1
ATOM 692 C C . LYS A 1 91 ? -17.211 7.712 15.060 1.00 93.44 91 LYS A C 1
ATOM 694 O O . LYS A 1 91 ? -16.607 8.290 14.161 1.00 93.44 91 LYS A O 1
ATOM 699 N N . ASN A 1 92 ? -18.130 8.308 15.817 1.00 95.31 92 ASN A N 1
ATOM 700 C CA . ASN A 1 92 ? -18.587 9.683 15.599 1.00 95.31 92 ASN A CA 1
ATOM 701 C C . ASN A 1 92 ? -17.478 10.698 15.904 1.00 95.31 92 ASN A C 1
ATOM 703 O O . ASN A 1 92 ? -17.301 11.668 15.168 1.00 95.31 92 ASN A O 1
ATOM 707 N N . HIS A 1 93 ? -16.690 10.450 16.954 1.00 96.56 93 HIS A N 1
ATOM 708 C CA . HIS A 1 93 ? -15.514 11.258 17.269 1.00 96.56 93 HIS A CA 1
ATOM 709 C C . HIS A 1 93 ? -14.477 11.239 16.140 1.00 96.56 93 HIS A C 1
ATOM 711 O O . HIS A 1 93 ? -14.002 12.298 15.735 1.00 96.56 93 HIS A O 1
ATOM 717 N N . LEU A 1 94 ? -14.152 10.061 15.594 1.00 96.94 94 LEU A N 1
ATOM 718 C CA . LEU A 1 94 ? -13.199 9.950 14.487 1.00 96.94 94 LEU A CA 1
ATOM 719 C C . LEU A 1 94 ? -13.734 10.572 13.196 1.00 96.94 94 LEU A C 1
ATOM 721 O O . LEU A 1 94 ? -12.980 11.242 12.501 1.00 96.94 94 LEU A O 1
ATOM 725 N N . GLN A 1 95 ? -15.027 10.418 12.908 1.00 95.38 95 GLN A N 1
ATOM 726 C CA . GLN A 1 95 ? -15.659 11.097 11.778 1.00 95.38 95 GLN A CA 1
ATOM 727 C C . GLN A 1 95 ? -15.571 12.624 11.919 1.00 95.38 95 GLN A C 1
ATOM 729 O O . GLN A 1 95 ? -15.156 13.311 10.990 1.00 95.38 95 GLN A O 1
ATOM 734 N N . THR A 1 96 ? -15.875 13.155 13.106 1.00 96.50 96 THR A N 1
ATOM 735 C CA . THR A 1 96 ? -15.756 14.597 13.385 1.00 96.50 96 THR A CA 1
ATOM 736 C C . THR A 1 96 ? -14.311 15.067 13.202 1.00 96.50 96 THR A C 1
ATOM 738 O O . THR A 1 96 ? -14.056 16.157 12.686 1.00 96.50 96 THR A O 1
ATOM 741 N N . LEU A 1 97 ? -13.341 14.241 13.599 1.00 96.31 97 LEU A N 1
ATOM 742 C CA . LEU A 1 97 ? -11.921 14.520 13.414 1.00 96.31 97 LEU A CA 1
ATOM 743 C C . LEU A 1 97 ? -11.530 14.552 11.927 1.00 96.31 97 LEU A C 1
ATOM 745 O O . LEU A 1 97 ? -10.779 15.433 11.516 1.00 96.31 97 LEU A O 1
ATOM 749 N N . ASP A 1 98 ? -12.049 13.647 11.098 1.00 94.81 98 ASP A N 1
ATOM 750 C CA . ASP A 1 98 ? -11.817 13.675 9.647 1.00 94.81 98 ASP A CA 1
ATOM 751 C C . ASP A 1 98 ? -12.411 14.922 8.980 1.00 94.81 98 ASP A C 1
ATOM 753 O O . ASP A 1 98 ? -11.769 15.516 8.114 1.00 94.81 98 ASP A O 1
ATOM 757 N N . GLU A 1 99 ? -13.596 15.350 9.413 1.00 94.50 99 GLU A N 1
ATOM 758 C CA . GLU A 1 99 ? -14.292 16.527 8.877 1.00 94.50 99 GLU A CA 1
ATOM 759 C C . GLU A 1 99 ? -13.619 17.851 9.279 1.00 94.50 99 GLU A C 1
ATOM 761 O O . GLU A 1 99 ? -13.621 18.812 8.508 1.00 94.50 99 GLU A O 1
ATOM 766 N N . THR A 1 100 ? -13.028 17.913 10.476 1.00 94.50 100 THR A N 1
ATOM 767 C CA . THR A 1 100 ? -12.446 19.148 11.040 1.00 94.50 100 THR A CA 1
ATOM 768 C C . THR A 1 100 ? -10.932 19.262 10.871 1.00 94.50 100 THR A C 1
ATOM 770 O O . THR A 1 100 ? -10.385 20.366 10.935 1.00 94.50 100 THR A O 1
ATOM 773 N N . SER A 1 101 ? -10.232 18.147 10.659 1.00 94.44 101 SER A N 1
ATOM 774 C CA . SER A 1 101 ? -8.779 18.148 10.488 1.00 94.44 101 SER A CA 1
ATOM 775 C C . SER A 1 101 ? -8.355 18.703 9.128 1.00 94.44 101 SER A C 1
ATOM 777 O O . SER A 1 101 ? -9.072 18.649 8.124 1.00 94.44 101 SER A O 1
ATOM 779 N N . THR A 1 102 ? -7.138 19.245 9.094 1.00 95.00 102 THR A N 1
ATOM 780 C CA . THR A 1 102 ? -6.552 19.821 7.884 1.00 95.00 102 THR A CA 1
ATOM 781 C C . THR A 1 102 ? -5.189 19.215 7.585 1.00 95.00 102 THR A C 1
ATOM 783 O O . THR A 1 102 ? -4.465 18.779 8.479 1.00 95.00 102 THR A O 1
ATOM 786 N N . VAL A 1 103 ? -4.839 19.197 6.303 1.00 95.44 103 VAL A N 1
ATOM 787 C CA . VAL A 1 103 ? -3.535 18.783 5.786 1.00 95.44 103 VAL A CA 1
ATOM 788 C C . VAL A 1 103 ? -3.072 19.885 4.839 1.00 95.44 103 VAL A C 1
ATOM 790 O O . VAL A 1 103 ? -3.775 20.218 3.888 1.00 95.44 103 VAL A O 1
ATOM 793 N N . GLY A 1 104 ? -1.932 20.519 5.127 1.00 88.31 104 GLY A N 1
ATOM 794 C CA . GLY A 1 104 ? -1.416 21.615 4.293 1.00 88.31 104 GLY A CA 1
ATOM 795 C C . GLY A 1 104 ? -2.373 22.811 4.143 1.00 88.31 104 GLY A C 1
ATOM 796 O O . GLY A 1 104 ? -2.357 23.478 3.115 1.00 88.31 104 GLY A O 1
ATOM 797 N N . GLY A 1 105 ? -3.240 23.063 5.134 1.00 89.94 105 GLY A N 1
ATOM 798 C CA . GLY A 1 105 ? -4.240 24.141 5.099 1.00 89.94 105 GLY A CA 1
ATOM 799 C C . GLY A 1 105 ? -5.530 23.817 4.332 1.00 89.94 105 GLY A C 1
ATOM 800 O O . GLY A 1 105 ? -6.421 24.660 4.271 1.00 89.94 105 GLY A O 1
ATOM 801 N N . GLN A 1 106 ? -5.661 22.610 3.779 1.00 93.44 106 GLN A N 1
ATOM 802 C CA . GLN A 1 106 ? -6.882 22.108 3.140 1.00 93.44 106 GLN A CA 1
ATOM 803 C C . GLN A 1 106 ? -7.608 21.132 4.071 1.00 93.44 106 GLN A C 1
ATOM 805 O O . GLN A 1 106 ? -6.967 20.460 4.878 1.00 93.44 106 GLN A O 1
ATOM 810 N N . GLY A 1 107 ? -8.935 21.015 3.951 1.00 95.88 107 GLY A N 1
ATOM 811 C CA . GLY A 1 107 ? -9.692 19.977 4.662 1.00 95.88 107 GLY A CA 1
ATOM 812 C C . GLY A 1 107 ? -9.184 18.578 4.298 1.00 95.88 107 GLY A C 1
ATOM 813 O O . GLY A 1 107 ? -8.847 18.327 3.138 1.00 95.88 107 GLY A O 1
ATOM 814 N N . ARG A 1 108 ? -9.110 17.667 5.276 1.00 95.12 108 ARG A N 1
ATOM 815 C CA . ARG A 1 108 ? -8.440 16.367 5.112 1.00 95.12 108 ARG A CA 1
ATOM 816 C C . ARG A 1 108 ? -8.993 15.536 3.953 1.00 95.12 108 ARG A C 1
ATOM 818 O O . ARG A 1 108 ? -8.193 15.099 3.130 1.00 95.12 108 ARG A O 1
ATOM 825 N N . LYS A 1 109 ? -10.321 15.370 3.835 1.00 95.44 109 LYS A N 1
ATOM 826 C CA . LYS A 1 109 ? -10.938 14.641 2.703 1.00 95.44 109 LYS A CA 1
ATOM 827 C C . LYS A 1 109 ? -10.517 15.252 1.363 1.00 95.44 109 LYS A C 1
ATOM 829 O O . LYS A 1 109 ? -9.996 14.542 0.519 1.00 95.44 109 LYS A O 1
ATOM 834 N N . SER A 1 110 ? -10.627 16.573 1.208 1.00 95.88 110 SER A N 1
ATOM 835 C CA . SER A 1 110 ? -10.233 17.261 -0.032 1.00 95.88 110 SER A CA 1
ATOM 836 C C . SER A 1 110 ? -8.744 17.104 -0.359 1.00 95.88 110 SER A C 1
ATOM 838 O O . SER A 1 110 ? -8.390 16.890 -1.517 1.00 95.88 110 SER A O 1
ATOM 840 N N . CYS A 1 111 ? -7.868 17.184 0.647 1.00 96.25 111 CYS A N 1
ATOM 841 C CA . CYS A 1 111 ? -6.440 16.962 0.447 1.00 96.25 111 CYS A CA 1
ATOM 842 C C . CYS A 1 111 ? -6.161 15.519 0.009 1.00 96.25 111 CYS A C 1
ATOM 844 O O . CYS A 1 111 ? -5.392 15.305 -0.924 1.00 96.25 111 CYS A O 1
ATOM 846 N N . LEU A 1 112 ? -6.800 14.536 0.650 1.00 96.06 112 LEU A N 1
ATOM 847 C CA . LEU A 1 112 ? -6.593 13.119 0.359 1.00 96.06 112 LEU A CA 1
ATOM 848 C C . LEU A 1 112 ? -7.148 12.699 -0.999 1.00 96.06 112 LEU A C 1
ATOM 850 O O . LEU A 1 112 ? -6.513 11.896 -1.675 1.00 96.06 112 LEU A O 1
ATOM 854 N N . THR A 1 113 ? -8.280 13.257 -1.426 1.00 95.75 113 THR A N 1
ATOM 855 C CA . THR A 1 113 ? -8.861 12.916 -2.726 1.00 95.75 113 THR A CA 1
ATOM 856 C C . THR A 1 113 ? -8.134 13.618 -3.870 1.00 95.75 113 THR A C 1
ATOM 858 O O . THR A 1 113 ? -7.840 12.999 -4.893 1.00 95.75 113 THR A O 1
ATOM 861 N N . GLN A 1 114 ? -7.767 14.888 -3.679 1.00 94.81 114 GLN A N 1
ATOM 862 C CA . GLN A 1 114 ? -7.253 15.715 -4.764 1.00 94.81 114 GLN A CA 1
ATOM 863 C C . GLN A 1 114 ? -5.735 15.844 -4.774 1.00 94.81 114 GLN A C 1
ATOM 865 O O . GLN A 1 114 ? -5.097 15.402 -5.726 1.00 94.81 114 GLN A O 1
ATOM 870 N N . THR A 1 115 ? -5.140 16.383 -3.712 1.00 95.38 115 THR A N 1
ATOM 871 C CA . THR A 1 115 ? -3.692 16.637 -3.661 1.00 95.38 115 THR A CA 1
ATOM 872 C C . THR A 1 115 ? -2.896 15.335 -3.508 1.00 95.38 115 THR A C 1
ATOM 874 O O . THR A 1 115 ? -1.978 15.064 -4.280 1.00 95.38 115 THR A O 1
ATOM 877 N N . ALA A 1 116 ? -3.247 14.502 -2.524 1.00 95.25 116 ALA A N 1
ATOM 878 C CA . ALA A 1 116 ? -2.571 13.234 -2.247 1.00 95.25 116 ALA A CA 1
ATOM 879 C C . ALA A 1 116 ? -3.112 12.047 -3.052 1.00 95.25 116 ALA A C 1
ATOM 881 O O . ALA A 1 116 ? -2.430 11.027 -3.166 1.00 95.25 116 ALA A O 1
ATOM 882 N N . GLY A 1 117 ? -4.308 12.192 -3.614 1.00 94.50 117 GLY A N 1
ATOM 883 C CA . GLY A 1 117 ? -4.905 11.233 -4.526 1.00 94.50 117 GLY A CA 1
ATOM 884 C C . GLY A 1 117 ? -4.512 11.544 -5.964 1.00 94.50 117 GLY A C 1
ATOM 885 O O . GLY A 1 117 ? -3.468 11.100 -6.447 1.00 94.50 117 GLY A O 1
ATOM 886 N N . LEU A 1 118 ? -5.344 12.333 -6.643 1.00 93.81 118 LEU A N 1
ATOM 887 C CA . LEU A 1 118 ? -5.240 12.574 -8.082 1.00 93.81 118 LEU A CA 1
ATOM 888 C C . LEU A 1 118 ? -3.926 13.245 -8.509 1.00 93.81 118 LEU A C 1
ATOM 890 O O . LEU A 1 118 ? -3.276 12.778 -9.447 1.00 93.81 118 LEU A O 1
ATOM 894 N N . ASP A 1 119 ? -3.526 14.331 -7.849 1.00 95.19 119 ASP A N 1
ATOM 895 C CA . ASP A 1 119 ? -2.333 15.082 -8.236 1.00 95.19 119 ASP A CA 1
ATOM 896 C C . ASP A 1 119 ? -1.067 14.274 -7.957 1.00 95.19 119 ASP A C 1
ATOM 898 O O . ASP A 1 119 ? -0.230 14.137 -8.848 1.00 95.19 119 ASP A O 1
ATOM 902 N N . ALA A 1 120 ? -0.947 13.661 -6.776 1.00 96.44 120 ALA A N 1
ATOM 903 C CA . ALA A 1 120 ? 0.171 12.774 -6.462 1.00 96.44 120 ALA A CA 1
ATOM 904 C C . ALA A 1 120 ? 0.274 11.596 -7.445 1.00 96.44 120 ALA A C 1
ATOM 906 O O . ALA A 1 120 ? 1.378 11.257 -7.871 1.00 96.44 120 ALA A O 1
ATOM 907 N N . LEU A 1 121 ? -0.854 11.009 -7.861 1.00 96.12 121 LEU A N 1
ATOM 908 C CA . LEU A 1 121 ? -0.867 9.947 -8.869 1.00 96.12 121 LEU A CA 1
ATOM 909 C C . LEU A 1 121 ? -0.344 10.443 -10.224 1.00 96.12 121 LEU A C 1
ATOM 911 O O . LEU A 1 121 ? 0.470 9.773 -10.855 1.00 96.12 121 LEU A O 1
ATOM 915 N N . LYS A 1 122 ? -0.748 11.644 -10.657 1.00 96.25 122 LYS A N 1
ATOM 916 C CA . LYS A 1 122 ? -0.248 12.270 -11.893 1.00 96.25 122 LYS A CA 1
ATOM 917 C C . LYS A 1 122 ? 1.246 12.598 -11.815 1.00 96.25 122 LYS A C 1
ATOM 919 O O . LYS A 1 122 ? 1.960 12.403 -12.796 1.00 96.25 122 LYS A O 1
ATOM 924 N N . GLN A 1 123 ? 1.728 13.089 -10.670 1.00 96.75 123 GLN A N 1
ATOM 925 C CA . GLN A 1 123 ? 3.157 13.344 -10.443 1.00 96.75 123 GLN A CA 1
ATOM 926 C C . GLN A 1 123 ? 3.960 12.038 -10.490 1.00 96.75 123 GLN A C 1
ATOM 928 O O . GLN A 1 123 ? 4.987 11.976 -11.164 1.00 96.75 123 GLN A O 1
ATOM 933 N N . GLN A 1 124 ? 3.460 10.977 -9.846 1.00 96.00 124 GLN A N 1
ATOM 934 C CA . GLN A 1 124 ? 4.059 9.648 -9.924 1.00 96.00 124 GLN A CA 1
ATOM 935 C C . GLN A 1 124 ? 4.106 9.143 -11.372 1.00 96.00 124 GLN A C 1
ATOM 937 O O . GLN A 1 124 ? 5.172 8.761 -11.836 1.00 96.00 124 GLN A O 1
ATOM 942 N N . ALA A 1 125 ? 2.998 9.205 -12.114 1.00 96.31 125 ALA A N 1
ATOM 943 C CA . ALA A 1 125 ? 2.949 8.711 -13.489 1.00 96.31 125 ALA A CA 1
ATOM 944 C C . ALA A 1 125 ? 3.953 9.423 -14.416 1.00 96.31 125 ALA A C 1
ATOM 946 O O . ALA A 1 125 ? 4.577 8.789 -15.266 1.00 96.31 125 ALA A O 1
ATOM 947 N N . LYS A 1 126 ? 4.158 10.736 -14.231 1.00 96.00 126 LYS A N 1
ATOM 948 C CA . LYS A 1 126 ? 5.177 11.510 -14.961 1.00 96.00 126 LYS A CA 1
ATOM 949 C C . LYS A 1 126 ? 6.599 11.063 -14.630 1.00 96.00 126 LYS A C 1
ATOM 951 O O . LYS A 1 126 ? 7.418 10.924 -15.538 1.00 96.00 126 LYS A O 1
ATOM 956 N N . LEU A 1 127 ? 6.891 10.831 -13.350 1.00 93.94 127 LEU A N 1
ATOM 957 C CA . LEU A 1 127 ? 8.185 10.302 -12.920 1.00 93.94 127 LEU A CA 1
ATOM 958 C C . LEU A 1 127 ? 8.435 8.901 -13.466 1.00 93.94 127 LEU A C 1
ATOM 960 O O . LEU A 1 127 ? 9.515 8.619 -13.976 1.00 93.94 127 LEU A O 1
ATOM 964 N N . ASP A 1 128 ? 7.441 8.028 -13.360 1.00 93.75 128 ASP A N 1
ATOM 965 C CA . ASP A 1 128 ? 7.542 6.649 -13.811 1.00 93.75 128 ASP A CA 1
ATOM 966 C C . ASP A 1 128 ? 7.713 6.593 -15.340 1.00 93.75 128 ASP A C 1
ATOM 968 O O . ASP A 1 128 ? 8.510 5.798 -15.831 1.00 93.75 128 ASP A O 1
ATOM 972 N N . MET A 1 129 ? 7.079 7.493 -16.104 1.00 93.81 129 MET A N 1
ATOM 973 C CA . MET A 1 129 ? 7.319 7.636 -17.548 1.00 93.81 129 MET A CA 1
ATOM 974 C C . MET A 1 129 ? 8.742 8.118 -17.862 1.00 93.81 129 MET A C 1
ATOM 976 O O . MET A 1 129 ? 9.407 7.534 -18.719 1.00 93.81 129 MET A O 1
ATOM 980 N N . ARG A 1 130 ? 9.248 9.130 -17.139 1.00 90.94 130 ARG A N 1
ATOM 981 C CA . ARG A 1 130 ? 10.633 9.619 -17.286 1.00 90.94 130 ARG A CA 1
ATOM 982 C C . ARG A 1 130 ? 11.653 8.492 -17.091 1.00 90.94 130 ARG A C 1
ATOM 984 O O . ARG A 1 130 ? 12.649 8.440 -17.807 1.00 90.94 130 ARG A O 1
ATOM 991 N N . ASP A 1 131 ? 11.398 7.596 -16.142 1.00 88.44 131 ASP A N 1
ATOM 992 C CA . ASP A 1 131 ? 12.304 6.492 -15.810 1.00 88.44 131 ASP A CA 1
ATOM 993 C C . ASP A 1 131 ? 11.982 5.180 -16.534 1.00 88.44 131 ASP A C 1
ATOM 995 O O . ASP A 1 131 ? 12.596 4.147 -16.247 1.00 88.44 131 ASP A O 1
ATOM 999 N N . TYR A 1 132 ? 11.066 5.221 -17.508 1.00 88.81 132 TYR A N 1
ATOM 1000 C CA . TYR A 1 132 ? 10.620 4.069 -18.294 1.00 88.81 132 TYR A CA 1
ATOM 1001 C C . TYR A 1 132 ? 10.088 2.910 -17.428 1.00 88.81 132 TYR A C 1
ATOM 1003 O O . TYR A 1 132 ? 10.274 1.736 -17.768 1.00 88.81 132 TYR A O 1
ATOM 1011 N N . LEU A 1 133 ? 9.484 3.243 -16.287 1.00 89.94 133 LEU A N 1
ATOM 1012 C CA . LEU A 1 133 ? 8.672 2.346 -15.465 1.00 89.94 133 LEU A CA 1
ATOM 1013 C C . LEU A 1 133 ? 7.220 2.302 -15.964 1.00 89.94 133 LEU A C 1
ATOM 1015 O O . LEU A 1 133 ? 6.551 1.295 -15.764 1.00 89.94 133 LEU A O 1
ATOM 1019 N N . LEU A 1 134 ? 6.769 3.358 -16.651 1.00 93.62 134 LEU A N 1
ATOM 1020 C CA . LEU A 1 134 ? 5.505 3.399 -17.387 1.00 93.62 134 LEU A CA 1
ATOM 1021 C C . LEU A 1 134 ? 5.720 3.816 -18.845 1.00 93.62 134 LEU A C 1
ATOM 1023 O O . LEU A 1 134 ? 6.623 4.593 -19.170 1.00 93.62 134 LEU A O 1
ATOM 1027 N N . SER A 1 135 ? 4.849 3.341 -19.730 1.00 93.69 135 SER A N 1
ATOM 1028 C CA . SER A 1 135 ? 4.765 3.804 -21.112 1.00 93.69 135 SER A CA 1
ATOM 1029 C C . SER A 1 135 ? 3.978 5.123 -21.227 1.00 93.69 135 SER A C 1
ATOM 1031 O O . SER A 1 135 ? 3.138 5.444 -20.381 1.00 93.69 135 SER A O 1
ATOM 1033 N N . PRO A 1 136 ? 4.154 5.900 -22.316 1.00 94.19 136 PRO A N 1
ATOM 1034 C CA . PRO A 1 136 ? 3.339 7.095 -22.550 1.00 94.19 136 PRO A CA 1
ATOM 1035 C C . PRO A 1 136 ? 1.832 6.810 -22.663 1.00 94.19 136 PRO A C 1
ATOM 1037 O O . PRO A 1 136 ? 1.016 7.694 -22.412 1.00 94.19 136 PRO A O 1
ATOM 1040 N N . ALA A 1 137 ? 1.445 5.597 -23.073 1.00 92.38 137 ALA A N 1
ATOM 1041 C CA . ALA A 1 137 ? 0.042 5.192 -23.139 1.00 92.38 137 ALA A CA 1
ATOM 1042 C C . ALA A 1 137 ? -0.544 4.958 -21.738 1.00 92.38 137 ALA A C 1
ATOM 1044 O O . ALA A 1 137 ? -1.670 5.382 -21.475 1.00 92.38 137 ALA A O 1
ATOM 1045 N N . GLU A 1 138 ? 0.238 4.359 -20.838 1.00 95.00 138 GLU A N 1
ATOM 1046 C CA . GLU A 1 138 ? -0.124 4.153 -19.432 1.00 95.00 138 GLU A CA 1
ATOM 1047 C C . GLU A 1 138 ? -0.210 5.478 -18.670 1.00 95.00 138 GLU A C 1
ATOM 1049 O O . GLU A 1 138 ? -1.193 5.711 -17.971 1.00 95.00 138 GLU A O 1
ATOM 1054 N N . GLN A 1 139 ? 0.738 6.403 -18.867 1.00 95.12 139 GLN A N 1
ATOM 1055 C CA . GLN A 1 139 ? 0.644 7.740 -18.268 1.00 95.12 139 GLN A CA 1
ATOM 1056 C C . GLN A 1 139 ? -0.657 8.448 -18.680 1.00 95.12 139 GLN A C 1
ATOM 1058 O O . GLN A 1 139 ? -1.339 9.034 -17.838 1.00 95.12 139 GLN A O 1
ATOM 1063 N N . ARG A 1 140 ? -1.039 8.367 -19.962 1.00 93.38 140 ARG A N 1
ATOM 1064 C CA . ARG A 1 140 ? -2.298 8.958 -20.442 1.00 93.38 140 ARG A CA 1
ATOM 1065 C C . ARG A 1 140 ? -3.519 8.346 -19.765 1.00 93.38 140 ARG A C 1
ATOM 1067 O O . ARG A 1 140 ? -4.438 9.087 -19.459 1.00 93.38 140 ARG A O 1
ATOM 1074 N N . MET A 1 141 ? -3.523 7.043 -19.460 1.00 94.50 141 MET A N 1
ATOM 1075 C CA . MET A 1 141 ? -4.635 6.429 -18.711 1.00 94.50 141 MET A CA 1
ATOM 1076 C C . MET A 1 141 ? -4.874 7.131 -17.369 1.00 94.50 141 MET A C 1
ATOM 1078 O O . MET A 1 141 ? -6.021 7.337 -16.981 1.00 94.50 141 MET A O 1
ATOM 1082 N N . ILE A 1 142 ? -3.807 7.549 -16.682 1.00 95.56 142 ILE A N 1
ATOM 1083 C CA . ILE A 1 142 ? -3.899 8.290 -15.417 1.00 95.56 142 ILE A CA 1
ATOM 1084 C C . ILE A 1 142 ? -4.461 9.701 -15.628 1.00 95.56 142 ILE A C 1
ATOM 1086 O O . ILE A 1 142 ? -5.286 10.175 -14.846 1.00 95.56 142 ILE A O 1
ATOM 1090 N N . GLU A 1 143 ? -4.044 10.382 -16.693 1.00 92.06 143 GLU A N 1
ATOM 1091 C CA . GLU A 1 143 ? -4.553 11.712 -17.050 1.00 92.06 143 GLU A CA 1
ATOM 1092 C C . GLU A 1 143 ? -6.043 11.663 -17.437 1.00 92.06 143 GLU A C 1
ATOM 1094 O O . GLU A 1 143 ? -6.826 12.529 -17.027 1.00 92.06 143 GLU A O 1
ATOM 1099 N N . ASP A 1 144 ? -6.443 10.593 -18.126 1.00 92.75 144 ASP A N 1
ATOM 1100 C CA . ASP A 1 144 ? -7.801 10.339 -18.605 1.00 92.75 144 ASP A CA 1
ATOM 1101 C C . ASP A 1 144 ? -8.777 9.964 -17.468 1.00 92.75 144 ASP A C 1
ATOM 1103 O O . ASP A 1 144 ? -9.992 10.023 -17.653 1.00 92.75 144 ASP A O 1
ATOM 1107 N N . CYS A 1 145 ? -8.290 9.648 -16.257 1.00 91.38 145 CYS A N 1
ATOM 1108 C CA . CYS A 1 145 ? -9.142 9.298 -15.110 1.00 91.38 145 CYS A CA 1
ATOM 1109 C C . CYS A 1 145 ? -10.105 10.420 -14.688 1.00 91.38 145 CYS A C 1
ATOM 1111 O O . CYS A 1 145 ? -11.152 10.156 -14.105 1.00 91.38 145 CYS A O 1
ATOM 1113 N N . SER A 1 146 ? -9.762 11.679 -14.972 1.00 86.50 146 SER A N 1
ATOM 1114 C CA . SER A 1 146 ? -10.634 12.830 -14.696 1.00 86.50 146 SER A CA 1
ATOM 1115 C C . SER A 1 146 ? -11.634 13.144 -15.817 1.00 86.50 146 SER A C 1
ATOM 1117 O O . SER A 1 146 ? -12.408 14.092 -15.690 1.00 86.50 146 SER A O 1
ATOM 1119 N N . LEU A 1 147 ? -11.611 12.398 -16.927 1.00 87.00 147 LEU A N 1
ATOM 1120 C CA . LEU A 1 147 ? -12.527 12.605 -18.047 1.00 87.00 147 LEU A CA 1
ATOM 1121 C C . LEU A 1 147 ? -13.889 11.941 -17.799 1.00 87.00 147 LEU A C 1
ATOM 1123 O O . LEU A 1 147 ? -14.068 11.122 -16.899 1.00 87.00 147 LEU A O 1
ATOM 1127 N N . GLY A 1 148 ? -14.873 12.302 -18.627 1.00 83.25 148 GLY A N 1
ATOM 1128 C CA . GLY A 1 148 ? -16.204 11.699 -18.572 1.00 83.25 148 GLY A CA 1
ATOM 1129 C C . GLY A 1 148 ? -16.204 10.196 -18.916 1.00 83.25 148 GLY A C 1
ATOM 1130 O O . GLY A 1 148 ? -15.250 9.708 -19.527 1.00 83.25 148 GLY A O 1
ATOM 1131 N N . PRO A 1 149 ? -17.292 9.464 -18.601 1.00 80.62 149 PRO A N 1
ATOM 1132 C CA . PRO A 1 149 ? -17.380 8.002 -18.729 1.00 80.62 149 PRO A CA 1
ATOM 1133 C C . PRO A 1 149 ? -16.963 7.417 -20.087 1.00 80.62 149 PRO A C 1
ATOM 1135 O O . PRO A 1 149 ? -16.412 6.324 -20.146 1.00 80.62 149 PRO A O 1
ATOM 1138 N N . THR A 1 150 ? -17.185 8.153 -21.179 1.00 82.50 150 THR A N 1
ATOM 1139 C CA . THR A 1 150 ? -16.832 7.732 -22.545 1.00 82.50 150 THR A CA 1
ATOM 1140 C C . THR A 1 150 ? -15.325 7.737 -22.824 1.00 82.50 150 THR A C 1
ATOM 1142 O O . THR A 1 150 ? -14.873 7.021 -23.711 1.00 82.50 150 THR A O 1
ATOM 1145 N N . PHE A 1 151 ? -14.553 8.558 -22.108 1.00 85.06 151 PHE A N 1
ATOM 1146 C CA . PHE A 1 151 ? -13.129 8.792 -22.384 1.00 85.06 151 PHE A CA 1
ATOM 1147 C C . PHE A 1 151 ? -12.206 8.329 -21.259 1.00 85.06 151 PHE A C 1
ATOM 1149 O O . PHE A 1 151 ? -11.001 8.227 -21.473 1.00 85.06 151 PHE A O 1
ATOM 1156 N N . ARG A 1 152 ? -12.753 8.062 -20.071 1.00 91.44 152 ARG A N 1
ATOM 1157 C CA . ARG A 1 152 ? -11.980 7.538 -18.948 1.00 91.44 152 ARG A CA 1
ATOM 1158 C C . ARG A 1 152 ? -11.636 6.053 -19.152 1.00 91.44 152 ARG A C 1
ATOM 1160 O O . ARG A 1 152 ? -12.397 5.342 -19.814 1.00 91.44 152 ARG A O 1
ATOM 1167 N N . PRO A 1 153 ? -10.530 5.565 -18.565 1.00 94.81 153 PRO A N 1
ATOM 1168 C CA . PRO A 1 153 ? -10.255 4.131 -18.485 1.00 94.81 153 PRO A CA 1
ATOM 1169 C C . PRO A 1 153 ? -11.363 3.390 -17.725 1.00 94.81 153 PRO A C 1
ATOM 1171 O O . PRO A 1 153 ? -12.114 3.995 -16.955 1.00 94.81 153 PRO A O 1
ATOM 1174 N N . GLY A 1 154 ? -11.447 2.069 -17.894 1.00 95.62 154 GLY A N 1
ATOM 1175 C CA . GLY A 1 154 ? -12.246 1.253 -16.980 1.00 95.62 154 GLY A CA 1
ATOM 1176 C C . GLY A 1 154 ? -11.612 1.306 -15.594 1.00 95.62 154 GLY A C 1
ATOM 1177 O O . GLY A 1 154 ? -10.410 1.078 -15.482 1.00 95.62 154 GLY A O 1
ATOM 1178 N N . MET A 1 155 ? -12.395 1.643 -14.572 1.00 96.94 155 MET A N 1
ATOM 1179 C CA . MET A 1 155 ? -11.949 1.787 -13.184 1.00 96.94 155 MET A CA 1
ATOM 1180 C C . MET A 1 155 ? -12.656 0.749 -12.337 1.00 96.94 155 MET A C 1
ATOM 1182 O O . MET A 1 155 ? -13.885 0.702 -12.345 1.00 96.94 155 MET A O 1
ATOM 1186 N N . TYR A 1 156 ? -11.891 -0.042 -11.598 1.00 98.06 156 TYR A N 1
ATOM 1187 C CA . TYR A 1 156 ? -12.431 -1.132 -10.803 1.00 98.06 156 TYR A CA 1
ATOM 1188 C C . TYR A 1 156 ? -11.818 -1.136 -9.410 1.00 98.06 156 TYR A C 1
ATOM 1190 O O . TYR A 1 156 ? -10.602 -0.984 -9.279 1.00 98.06 156 TYR A O 1
ATOM 1198 N N . SER A 1 157 ? -12.630 -1.354 -8.379 1.00 98.12 157 SER A N 1
ATOM 1199 C CA . SER A 1 157 ? -12.113 -1.766 -7.079 1.00 98.12 157 SER A CA 1
ATOM 1200 C C . SER A 1 157 ? -11.784 -3.254 -7.114 1.00 98.12 157 SER A C 1
ATOM 1202 O O . SER A 1 157 ? -12.402 -4.039 -7.846 1.00 98.12 157 SER A O 1
ATOM 1204 N N . LEU A 1 158 ? -10.763 -3.635 -6.351 1.00 98.19 158 LEU A N 1
ATOM 1205 C CA . LEU A 1 158 ? -10.334 -5.021 -6.241 1.00 98.19 158 LEU A CA 1
ATOM 1206 C C . LEU A 1 158 ? -11.006 -5.664 -5.031 1.00 98.19 158 LEU A C 1
ATOM 1208 O O . LEU A 1 158 ? -10.902 -5.152 -3.918 1.00 98.19 158 LEU A O 1
ATOM 1212 N N . ASN A 1 159 ? -11.671 -6.792 -5.251 1.00 98.25 159 ASN A N 1
ATOM 1213 C CA . ASN A 1 159 ? -12.519 -7.438 -4.256 1.00 98.25 159 ASN A CA 1
ATOM 1214 C C . ASN A 1 159 ? -12.307 -8.952 -4.243 1.00 98.25 159 ASN A C 1
ATOM 1216 O O . ASN A 1 159 ? -11.684 -9.513 -5.143 1.00 98.25 159 ASN A O 1
ATOM 1220 N N . PHE A 1 160 ? -12.880 -9.619 -3.252 1.00 97.50 160 PHE A N 1
ATOM 1221 C CA . PHE A 1 160 ? -13.155 -11.050 -3.287 1.00 97.50 160 PHE A CA 1
ATOM 1222 C C . PHE A 1 160 ? -14.445 -11.356 -2.530 1.00 97.50 160 PHE A C 1
ATOM 1224 O O . PHE A 1 160 ? -14.923 -10.551 -1.729 1.00 97.50 160 PHE A O 1
ATOM 1231 N N . SER A 1 161 ? -15.023 -12.522 -2.798 1.00 96.38 161 SER A N 1
ATOM 1232 C CA . SER A 1 161 ? -16.174 -13.018 -2.045 1.00 96.38 161 SER A CA 1
ATOM 1233 C C . SER A 1 161 ? -15.697 -13.954 -0.944 1.00 96.38 161 SER A C 1
ATOM 1235 O O . SER A 1 161 ? -14.966 -14.903 -1.219 1.00 96.38 161 SER A O 1
ATOM 1237 N N . TYR A 1 162 ? -16.144 -13.718 0.285 1.00 96.00 162 TYR A N 1
ATOM 1238 C CA . TYR A 1 162 ? -15.890 -14.602 1.414 1.00 96.00 162 TYR A CA 1
ATOM 1239 C C . TYR A 1 162 ? -17.184 -14.826 2.184 1.00 96.00 162 TYR A C 1
ATOM 1241 O O . TYR A 1 162 ? -17.735 -13.901 2.778 1.00 96.00 162 TYR A O 1
ATOM 1249 N N . GLN A 1 163 ? -17.657 -16.074 2.181 1.00 91.75 163 GLN A N 1
ATOM 1250 C CA . GLN A 1 163 ? -18.992 -16.424 2.673 1.00 91.75 163 GLN A CA 1
ATOM 1251 C C . GLN A 1 163 ? -20.062 -15.603 1.928 1.00 91.75 163 GLN A C 1
ATOM 1253 O O . GLN A 1 163 ? -20.107 -15.661 0.701 1.00 91.75 163 GLN A O 1
ATOM 1258 N N . ASP A 1 164 ? -20.889 -14.844 2.647 1.00 91.44 164 ASP A N 1
ATOM 1259 C CA . ASP A 1 164 ? -21.940 -13.992 2.077 1.00 91.44 164 ASP A CA 1
ATOM 1260 C C . ASP A 1 164 ? -21.496 -12.522 1.905 1.00 91.44 164 ASP A C 1
ATOM 1262 O O . ASP A 1 164 ? -22.294 -11.682 1.488 1.00 91.44 164 ASP A O 1
ATOM 1266 N N . ASP A 1 165 ? -20.233 -12.202 2.215 1.00 94.56 165 ASP A N 1
ATOM 1267 C CA . ASP A 1 165 ? -19.687 -10.845 2.162 1.00 94.56 165 ASP A CA 1
ATOM 1268 C C . ASP A 1 165 ? -18.801 -10.638 0.920 1.00 94.56 165 ASP A C 1
ATOM 1270 O O . ASP A 1 165 ? -17.986 -11.488 0.550 1.00 94.56 165 ASP A O 1
ATOM 1274 N N . THR A 1 166 ? -18.897 -9.452 0.315 1.00 96.69 166 THR A N 1
ATOM 1275 C CA . THR A 1 166 ? -17.883 -8.947 -0.620 1.00 96.69 166 THR A CA 1
ATOM 1276 C C . THR A 1 166 ? -16.891 -8.085 0.145 1.00 96.69 166 THR A C 1
ATOM 1278 O O . THR A 1 166 ? -17.276 -7.130 0.822 1.00 96.69 166 THR A O 1
ATOM 1281 N N . VAL A 1 167 ? -15.612 -8.427 0.043 1.00 98.00 167 VAL A N 1
ATOM 1282 C CA . VAL A 1 167 ? -14.536 -7.778 0.787 1.00 98.00 167 VAL A CA 1
ATOM 1283 C C . VAL A 1 167 ? -13.622 -7.043 -0.184 1.00 98.00 167 VAL A C 1
ATOM 1285 O O . VAL A 1 167 ? -13.017 -7.651 -1.066 1.00 98.00 167 VAL A O 1
ATOM 1288 N N . GLU A 1 168 ? -13.506 -5.732 0.005 1.00 98.06 168 GLU A N 1
ATOM 1289 C CA . GLU A 1 168 ? -12.667 -4.858 -0.815 1.00 98.06 168 GLU A CA 1
ATOM 1290 C C . GLU A 1 168 ? -11.240 -4.737 -0.254 1.00 98.06 168 GLU A C 1
ATOM 1292 O O . GLU A 1 168 ? -11.028 -4.624 0.959 1.00 98.06 168 GLU A O 1
ATOM 1297 N N . PHE A 1 169 ? -10.250 -4.687 -1.148 1.00 98.06 169 PHE A N 1
ATOM 1298 C CA . PHE A 1 169 ? -8.891 -4.246 -0.835 1.00 98.06 169 PHE A CA 1
ATOM 1299 C C . PHE A 1 169 ? -8.849 -2.716 -0.765 1.00 98.06 169 PHE A C 1
ATOM 1301 O O . PHE A 1 169 ? -8.623 -2.035 -1.764 1.00 98.06 169 PHE A O 1
ATOM 1308 N N . ALA A 1 170 ? -9.044 -2.169 0.434 1.00 98.12 170 ALA A N 1
ATOM 1309 C CA . ALA A 1 170 ? -9.241 -0.742 0.641 1.00 98.12 170 ALA A CA 1
ATOM 1310 C C . ALA A 1 170 ? -8.103 0.115 0.064 1.00 98.12 170 ALA A C 1
ATOM 1312 O O . ALA A 1 170 ? -6.926 -0.015 0.429 1.00 98.12 170 ALA A O 1
ATOM 1313 N N . GLY A 1 171 ? -8.486 1.039 -0.817 1.00 96.00 171 GLY A N 1
ATOM 1314 C CA . GLY A 1 171 ? -7.580 1.968 -1.486 1.00 96.00 171 GLY A CA 1
ATOM 1315 C C . GLY A 1 171 ? -6.814 1.381 -2.675 1.00 96.00 171 GLY A C 1
ATOM 1316 O O . GLY A 1 171 ? -6.072 2.125 -3.317 1.00 96.00 171 GLY A O 1
ATOM 1317 N N . ALA A 1 172 ? -6.972 0.088 -2.973 1.00 97.69 172 ALA A N 1
ATOM 1318 C CA . ALA A 1 172 ? -6.435 -0.533 -4.176 1.00 97.69 172 ALA A CA 1
ATOM 1319 C C . ALA A 1 172 ? -7.458 -0.478 -5.316 1.00 97.69 172 ALA A C 1
ATOM 1321 O O . ALA A 1 172 ? -8.655 -0.663 -5.110 1.00 97.69 172 ALA A O 1
ATOM 1322 N N . PHE A 1 173 ? -6.984 -0.244 -6.536 1.00 98.19 173 PHE A N 1
ATOM 1323 C CA . PHE A 1 173 ? -7.844 -0.214 -7.716 1.00 98.19 173 PHE A CA 1
ATOM 1324 C C . PHE A 1 173 ? -7.104 -0.696 -8.958 1.00 98.19 173 PHE A C 1
ATOM 1326 O O . PHE A 1 173 ? -5.875 -0.655 -9.036 1.00 98.19 173 PHE A O 1
ATOM 1333 N N . VAL A 1 174 ? -7.877 -1.126 -9.948 1.00 98.44 174 VAL A N 1
ATOM 1334 C CA . VAL A 1 174 ? -7.398 -1.566 -11.253 1.00 98.44 174 VAL A CA 1
ATOM 1335 C C . VAL A 1 174 ? -7.924 -0.614 -12.319 1.00 98.44 174 VAL A C 1
ATOM 1337 O O . VAL A 1 174 ? -9.117 -0.309 -12.368 1.00 98.44 174 VAL A O 1
ATOM 1340 N N . LEU A 1 175 ? -7.029 -0.151 -13.187 1.00 97.75 175 LEU A N 1
ATOM 1341 C CA . LEU A 1 175 ? -7.374 0.586 -14.394 1.00 97.75 175 LEU A CA 1
ATOM 1342 C C . LEU A 1 175 ? -7.158 -0.294 -15.614 1.00 97.75 175 LEU A C 1
ATOM 1344 O O . LEU A 1 175 ? -6.151 -0.986 -15.722 1.00 97.75 175 LEU A O 1
ATOM 1348 N N . THR A 1 176 ? -8.067 -0.201 -16.570 1.00 96.94 176 THR A N 1
ATOM 1349 C CA . THR A 1 176 ? -7.963 -0.869 -17.870 1.00 96.94 176 THR A CA 1
ATOM 1350 C C . THR A 1 176 ? -8.037 0.172 -18.976 1.00 96.94 176 THR A C 1
ATOM 1352 O O . THR A 1 176 ? -8.756 1.168 -18.853 1.00 96.94 176 THR A O 1
ATOM 1355 N N . ARG A 1 177 ? -7.272 -0.011 -20.058 1.00 94.50 177 ARG A N 1
ATOM 1356 C CA . ARG A 1 177 ? -7.184 0.993 -21.130 1.00 94.50 177 ARG A CA 1
ATOM 1357 C C . ARG A 1 177 ? -8.546 1.282 -21.764 1.00 94.50 177 ARG A C 1
ATOM 1359 O O . ARG A 1 177 ? -8.800 2.430 -22.128 1.00 94.50 177 ARG A O 1
ATOM 1366 N N . LYS A 1 178 ? -9.403 0.269 -21.904 1.00 92.81 178 LYS A N 1
ATOM 1367 C CA . LYS A 1 178 ? -10.773 0.399 -22.420 1.00 92.81 178 LYS A CA 1
ATOM 1368 C C . LYS A 1 178 ? -11.780 0.276 -21.275 1.00 92.81 178 LYS A C 1
ATOM 1370 O O . LYS A 1 178 ? -11.699 -0.654 -20.488 1.00 92.81 178 LYS A O 1
ATOM 1375 N N . SER A 1 179 ? -12.762 1.173 -21.221 1.00 91.25 179 SER A N 1
ATOM 1376 C CA . SER A 1 179 ? -13.873 1.107 -20.256 1.00 91.25 179 SER A CA 1
ATOM 1377 C C . SER A 1 179 ? -14.989 0.133 -20.651 1.00 91.25 179 SER A C 1
ATOM 1379 O O . SER A 1 179 ? -15.909 -0.087 -19.871 1.00 91.25 179 SER A O 1
ATOM 1381 N N . SER A 1 180 ? -14.917 -0.445 -21.854 1.00 90.12 180 SER A N 1
ATOM 1382 C CA . SER A 1 180 ? -15.876 -1.418 -22.373 1.00 90.12 180 SER A CA 1
ATOM 1383 C C . SER A 1 180 ? -15.140 -2.539 -23.126 1.00 90.12 180 SER A C 1
ATOM 1385 O O . SER A 1 180 ? -14.248 -2.220 -23.922 1.00 90.12 180 SER A O 1
ATOM 1387 N N . PRO A 1 181 ? -15.553 -3.811 -22.971 1.00 93.12 181 PRO A N 1
ATOM 1388 C CA . PRO A 1 181 ? -16.630 -4.272 -22.084 1.00 93.12 181 PRO A CA 1
ATOM 1389 C C . PRO A 1 181 ? -16.288 -4.122 -20.594 1.00 93.12 181 PRO A C 1
ATOM 1391 O O . PRO A 1 181 ? -15.120 -4.083 -20.213 1.00 93.12 181 PRO A O 1
ATOM 1394 N N . VAL A 1 182 ? -17.325 -4.009 -19.761 1.00 93.94 182 VAL A N 1
ATOM 1395 C CA . VAL A 1 182 ? -17.179 -4.058 -18.301 1.00 93.94 182 VAL A CA 1
ATOM 1396 C C . VAL A 1 182 ? -16.939 -5.510 -17.900 1.00 93.94 182 VAL A C 1
ATOM 1398 O O . VAL A 1 182 ? -17.649 -6.401 -18.367 1.00 93.94 182 VAL A O 1
ATOM 1401 N N . VAL A 1 183 ? -15.943 -5.741 -17.051 1.00 95.44 183 VAL A N 1
ATOM 1402 C CA . VAL A 1 183 ? -15.556 -7.074 -16.571 1.00 95.44 183 VAL A CA 1
ATOM 1403 C C . VAL A 1 183 ? -15.638 -7.153 -15.052 1.00 95.44 183 VAL A C 1
ATOM 1405 O O . VAL A 1 183 ? -15.493 -6.142 -14.370 1.00 95.44 183 VAL A O 1
ATOM 1408 N N . ASP A 1 184 ? -15.843 -8.361 -14.532 1.00 96.12 184 ASP A N 1
ATOM 1409 C CA . ASP A 1 184 ? -16.036 -8.630 -13.104 1.00 96.12 184 ASP A CA 1
ATOM 1410 C C . ASP A 1 184 ? -14.942 -9.518 -12.481 1.00 96.12 184 ASP A C 1
ATOM 1412 O O . ASP A 1 184 ? -14.975 -9.805 -11.285 1.00 96.12 184 ASP A O 1
ATOM 1416 N N . ASN A 1 185 ? -13.947 -9.950 -13.263 1.00 94.44 185 ASN A N 1
ATOM 1417 C CA . ASN A 1 185 ? -12.888 -10.851 -12.811 1.00 94.44 185 ASN A CA 1
ATOM 1418 C C . ASN A 1 185 ? -11.562 -10.623 -13.557 1.00 94.44 185 ASN A C 1
ATOM 1420 O O . ASN A 1 185 ? -11.534 -10.093 -14.669 1.00 94.44 185 ASN A O 1
ATOM 1424 N N . LEU A 1 186 ? -10.452 -11.063 -12.952 1.00 94.38 186 LEU A N 1
ATOM 1425 C CA . LEU A 1 186 ? -9.108 -10.929 -13.535 1.00 94.38 186 LEU A CA 1
ATOM 1426 C C . LEU A 1 186 ? -8.788 -11.966 -14.630 1.00 94.38 186 LEU A C 1
ATOM 1428 O O . LEU A 1 186 ? -7.786 -11.840 -15.329 1.00 94.38 186 LEU A O 1
ATOM 1432 N N . THR A 1 187 ? -9.609 -13.002 -14.782 1.00 92.31 187 THR A N 1
ATOM 1433 C CA . THR A 1 187 ? -9.401 -14.088 -15.757 1.00 92.31 187 THR A CA 1
ATOM 1434 C C . THR A 1 187 ? -10.137 -13.870 -17.080 1.00 92.31 187 THR A C 1
ATOM 1436 O O . THR A 1 187 ? -10.150 -14.765 -17.919 1.00 92.31 187 THR A O 1
ATOM 1439 N N . SER A 1 188 ? -10.752 -12.699 -17.272 1.00 90.50 188 SER A N 1
ATOM 1440 C CA . SER A 1 188 ? -11.463 -12.353 -18.501 1.00 90.50 188 SER A CA 1
ATOM 1441 C C . SER A 1 188 ? -10.531 -12.389 -19.716 1.00 90.50 188 SER A C 1
ATOM 1443 O O . SER A 1 188 ? -9.415 -11.870 -19.670 1.00 90.50 188 SER A O 1
ATOM 1445 N N . GLU A 1 189 ? -11.008 -12.979 -20.814 1.00 90.75 189 GLU A N 1
ATOM 1446 C CA . GLU A 1 189 ? -10.291 -13.047 -22.097 1.00 90.75 189 GLU A CA 1
ATOM 1447 C C . GLU A 1 189 ? -10.541 -11.811 -22.985 1.00 90.75 189 GLU A C 1
ATOM 1449 O O . GLU A 1 189 ? -10.047 -11.737 -24.111 1.00 90.75 189 GLU A O 1
ATOM 1454 N N . GLU A 1 190 ? -11.302 -10.832 -22.490 1.00 92.56 190 GLU A N 1
ATOM 1455 C CA . GLU A 1 190 ? -11.601 -9.594 -23.209 1.00 92.56 190 GLU A CA 1
ATOM 1456 C C . GLU A 1 190 ? -10.339 -8.747 -23.441 1.00 92.56 190 GLU A C 1
ATOM 1458 O O . GLU A 1 190 ? -9.532 -8.516 -22.536 1.00 92.56 190 GLU A O 1
ATOM 1463 N N . ASP A 1 191 ? -10.186 -8.209 -24.656 1.00 91.81 191 ASP A N 1
ATOM 1464 C CA . ASP A 1 191 ? -9.093 -7.287 -24.974 1.00 91.81 191 ASP A CA 1
ATOM 1465 C C . ASP A 1 191 ? -9.398 -5.886 -24.426 1.00 91.81 191 ASP A C 1
ATOM 1467 O O . ASP A 1 191 ? -9.959 -5.026 -25.115 1.00 91.81 191 ASP A O 1
ATOM 1471 N N . LEU A 1 192 ? -8.988 -5.648 -23.183 1.00 92.50 192 LEU A N 1
ATOM 1472 C CA . LEU A 1 192 ? -9.104 -4.357 -22.502 1.00 92.50 192 LEU A CA 1
ATOM 1473 C C . LEU A 1 192 ? -7.858 -3.469 -22.652 1.00 92.50 192 LEU A C 1
ATOM 1475 O O . LEU A 1 192 ? -7.844 -2.352 -22.130 1.00 92.50 192 LEU A O 1
ATOM 1479 N N . GLY A 1 193 ? -6.841 -3.926 -23.392 1.00 91.81 193 GLY A N 1
ATOM 1480 C CA . GLY A 1 193 ? -5.532 -3.280 -23.506 1.00 91.81 193 GLY A CA 1
ATOM 1481 C C . GLY A 1 193 ? -4.702 -3.341 -22.217 1.00 91.81 193 GLY A C 1
ATOM 1482 O O . GLY A 1 193 ? -4.880 -4.241 -21.399 1.00 91.81 193 GLY A O 1
ATOM 1483 N N . GLN A 1 194 ? -3.791 -2.373 -22.041 1.00 94.19 194 GLN A N 1
ATOM 1484 C CA . GLN A 1 194 ? -2.938 -2.298 -20.849 1.00 94.19 194 GLN A CA 1
ATOM 1485 C C . GLN A 1 194 ? -3.756 -2.169 -19.562 1.00 94.19 194 GLN A C 1
ATOM 1487 O O . GLN A 1 194 ? -4.815 -1.530 -19.530 1.00 94.19 194 GLN A O 1
ATOM 1492 N N . VAL A 1 195 ? -3.208 -2.734 -18.492 1.00 97.62 195 VAL A N 1
ATOM 1493 C CA . VAL A 1 195 ? -3.791 -2.749 -17.155 1.00 97.62 195 VAL A CA 1
ATOM 1494 C C . VAL A 1 195 ? -2.826 -2.093 -16.177 1.00 97.62 195 VAL A C 1
ATOM 1496 O O . VAL A 1 195 ? -1.627 -2.351 -16.216 1.00 97.62 195 VAL A O 1
ATOM 1499 N N . LEU A 1 196 ? -3.343 -1.257 -15.282 1.00 98.31 196 LEU A N 1
ATOM 1500 C CA . LEU A 1 196 ? -2.582 -0.699 -14.167 1.00 98.31 196 LEU A CA 1
ATOM 1501 C C . LEU A 1 196 ? -3.204 -1.160 -12.854 1.00 98.31 196 LEU A C 1
ATOM 1503 O O . LEU A 1 196 ? -4.405 -0.990 -12.655 1.00 98.31 196 LEU A O 1
ATOM 1507 N N . LEU A 1 197 ? -2.394 -1.698 -11.949 1.00 98.25 197 LEU A N 1
ATOM 1508 C CA . LEU A 1 197 ? -2.762 -1.859 -10.548 1.00 98.25 197 LEU A CA 1
ATOM 1509 C C . LEU A 1 197 ? -2.237 -0.656 -9.779 1.00 98.25 197 LEU A C 1
ATOM 1511 O O . LEU A 1 197 ? -1.074 -0.280 -9.915 1.00 98.25 197 LEU A O 1
ATOM 1515 N N . PHE A 1 198 ? -3.080 -0.095 -8.928 1.00 98.06 198 PHE A N 1
ATOM 1516 C CA . PHE A 1 198 ? -2.637 0.794 -7.877 1.00 98.06 198 PHE A CA 1
ATOM 1517 C C . PHE A 1 198 ? -2.841 0.138 -6.519 1.00 98.06 198 PHE A C 1
ATOM 1519 O O . PHE A 1 198 ? -3.936 -0.329 -6.209 1.00 98.06 198 PHE A O 1
ATOM 1526 N N . THR A 1 199 ? -1.808 0.178 -5.679 1.00 96.50 199 THR A N 1
ATOM 1527 C CA . THR A 1 199 ? -1.948 -0.061 -4.237 1.00 96.50 199 THR A CA 1
ATOM 1528 C C . THR A 1 199 ? -1.373 1.119 -3.457 1.00 96.50 199 THR A C 1
ATOM 1530 O O . THR A 1 199 ? -0.385 1.721 -3.893 1.00 96.50 199 THR A O 1
ATOM 1533 N N . PRO A 1 200 ? -1.918 1.462 -2.275 1.00 94.44 200 PRO A N 1
ATOM 1534 C CA . PRO A 1 200 ? -1.390 2.571 -1.485 1.00 94.44 200 PRO A CA 1
ATOM 1535 C C . PRO A 1 200 ? 0.117 2.454 -1.196 1.00 94.44 200 PRO A C 1
ATOM 1537 O O . PRO A 1 200 ? 0.819 3.468 -1.272 1.00 94.44 200 PRO A O 1
ATOM 1540 N N . ASN A 1 201 ? 0.611 1.230 -0.950 1.00 92.12 201 ASN A N 1
ATOM 1541 C CA . ASN A 1 201 ? 2.000 0.959 -0.560 1.00 92.12 201 ASN A CA 1
ATOM 1542 C C . ASN A 1 201 ? 2.992 0.962 -1.726 1.00 92.12 201 ASN A C 1
ATOM 1544 O O . ASN A 1 201 ? 4.145 1.322 -1.503 1.00 92.12 201 ASN A O 1
ATOM 1548 N N . ARG A 1 202 ? 2.579 0.557 -2.934 1.00 93.25 202 ARG A N 1
ATOM 1549 C CA . ARG A 1 202 ? 3.478 0.426 -4.098 1.00 93.25 202 ARG A CA 1
ATOM 1550 C C . ARG A 1 202 ? 3.266 1.510 -5.149 1.00 93.25 202 ARG A C 1
ATOM 1552 O O . ARG A 1 202 ? 4.186 1.851 -5.884 1.00 93.25 202 ARG A O 1
ATOM 1559 N N . GLY A 1 203 ? 2.093 2.136 -5.171 1.00 94.31 203 GLY A N 1
ATOM 1560 C CA . GLY A 1 203 ? 1.699 3.048 -6.239 1.00 94.31 203 GLY A CA 1
ATOM 1561 C C . GLY A 1 203 ? 1.314 2.272 -7.496 1.00 94.31 203 GLY A C 1
ATOM 1562 O O . GLY A 1 203 ? 0.613 1.271 -7.381 1.00 94.31 203 GLY A O 1
ATOM 1563 N N . LEU A 1 204 ? 1.726 2.762 -8.668 1.00 95.44 204 LEU A N 1
ATOM 1564 C CA . LEU A 1 204 ? 1.361 2.209 -9.972 1.00 95.44 204 LEU A CA 1
ATOM 1565 C C . LEU A 1 204 ? 2.263 1.040 -10.390 1.00 95.44 204 LEU A C 1
ATOM 1567 O O . LEU A 1 204 ? 3.486 1.157 -10.414 1.00 95.44 204 LEU A O 1
ATOM 1571 N N . GLU A 1 205 ? 1.638 -0.058 -10.801 1.00 95.56 205 GLU A N 1
ATOM 1572 C CA . GLU A 1 205 ? 2.280 -1.209 -11.435 1.00 95.56 205 GLU A CA 1
ATOM 1573 C C . GLU A 1 205 ? 1.560 -1.513 -12.757 1.00 95.56 205 GLU A C 1
ATOM 1575 O O . GLU A 1 205 ? 0.331 -1.607 -12.786 1.00 95.56 205 GLU A O 1
ATOM 1580 N N . ALA A 1 206 ? 2.312 -1.644 -13.853 1.00 96.00 206 ALA A N 1
ATOM 1581 C CA . ALA A 1 206 ? 1.766 -1.885 -15.187 1.00 96.00 206 ALA A CA 1
ATOM 1582 C C . ALA A 1 206 ? 1.812 -3.360 -15.593 1.00 96.00 206 ALA A C 1
ATOM 1584 O O . ALA A 1 206 ? 2.764 -4.080 -15.289 1.00 96.00 206 ALA A O 1
ATOM 1585 N N . PHE A 1 207 ? 0.780 -3.773 -16.324 1.00 96.31 207 PHE A N 1
ATOM 1586 C CA . PHE A 1 207 ? 0.569 -5.125 -16.819 1.00 96.31 207 PHE A CA 1
ATOM 1587 C C . PHE A 1 207 ? 0.032 -5.092 -18.251 1.00 96.31 207 PHE A C 1
ATOM 1589 O O . PHE A 1 207 ? -0.762 -4.230 -18.631 1.00 96.31 207 PHE A O 1
ATOM 1596 N N . ASP A 1 208 ? 0.418 -6.090 -19.035 1.00 93.94 208 ASP A N 1
ATOM 1597 C CA . ASP A 1 208 ? -0.022 -6.282 -20.414 1.00 93.94 208 ASP A CA 1
ATOM 1598 C C . ASP A 1 208 ? -1.494 -6.723 -20.499 1.00 93.94 208 ASP A C 1
ATOM 1600 O O . ASP A 1 208 ? -2.139 -6.522 -21.523 1.00 93.94 208 ASP A O 1
ATOM 1604 N N . SER A 1 209 ? -2.022 -7.369 -19.450 1.00 95.31 209 SER A N 1
ATOM 1605 C CA . SER A 1 209 ? -3.394 -7.898 -19.404 1.00 95.31 209 SER A CA 1
ATOM 1606 C C . SER A 1 209 ? -3.857 -8.204 -17.975 1.00 95.31 209 SER A C 1
ATOM 1608 O O . SER A 1 209 ? -3.040 -8.329 -17.058 1.00 95.31 209 SER A O 1
ATOM 1610 N N . LEU A 1 210 ? -5.168 -8.414 -17.795 1.00 97.31 210 LEU A N 1
ATOM 1611 C CA . LEU A 1 210 ? -5.740 -8.871 -16.522 1.00 97.31 210 LEU A CA 1
ATOM 1612 C C . LEU A 1 210 ? -5.210 -10.251 -16.103 1.00 97.31 210 LEU A C 1
ATOM 1614 O O . LEU A 1 210 ? -4.927 -10.465 -14.928 1.00 97.31 210 LEU A O 1
ATOM 1618 N N . ALA A 1 211 ? -4.974 -11.151 -17.061 1.00 95.75 211 ALA A N 1
ATOM 1619 C CA . ALA A 1 211 ? -4.411 -12.469 -16.781 1.00 95.75 211 ALA A CA 1
ATOM 1620 C C . ALA A 1 211 ? -2.977 -12.388 -16.223 1.00 95.75 211 ALA A C 1
ATOM 1622 O O . ALA A 1 211 ? -2.614 -13.141 -15.319 1.00 95.75 211 ALA A O 1
ATOM 1623 N N . GLN A 1 212 ? -2.155 -11.458 -16.727 1.00 95.94 212 GLN A N 1
ATOM 1624 C CA . GLN A 1 212 ? -0.811 -11.229 -16.185 1.00 95.94 212 GLN A CA 1
ATOM 1625 C C . GLN A 1 212 ? -0.874 -10.614 -14.779 1.00 95.94 212 GLN A C 1
ATOM 1627 O O . GLN A 1 212 ? -0.095 -11.009 -13.908 1.00 95.94 212 GLN A O 1
ATOM 1632 N N . LEU A 1 213 ? -1.820 -9.697 -14.542 1.00 97.50 213 LEU A N 1
ATOM 1633 C CA . LEU A 1 213 ? -2.099 -9.154 -13.212 1.00 97.50 213 LEU A CA 1
ATOM 1634 C C . LEU A 1 213 ? -2.499 -10.269 -12.225 1.00 97.50 213 LEU A C 1
ATOM 1636 O O . LEU A 1 213 ? -1.902 -10.362 -11.154 1.00 97.50 213 LEU A O 1
ATOM 1640 N N . ASP A 1 214 ? -3.432 -11.155 -12.595 1.00 97.25 214 ASP A N 1
ATOM 1641 C CA . ASP A 1 214 ? -3.849 -12.306 -11.775 1.00 97.25 214 ASP A CA 1
ATOM 1642 C C . ASP A 1 214 ? -2.653 -13.184 -11.382 1.00 97.25 214 ASP A C 1
ATOM 1644 O O . ASP A 1 214 ? -2.429 -13.459 -10.201 1.00 97.25 214 ASP A O 1
ATOM 1648 N N . GLN A 1 215 ? -1.829 -13.570 -12.360 1.00 95.94 215 GLN A N 1
ATOM 1649 C CA . GLN A 1 215 ? -0.641 -14.391 -12.121 1.00 95.94 215 GLN A CA 1
ATOM 1650 C C . GLN A 1 215 ? 0.365 -13.697 -11.198 1.00 95.94 215 GLN A C 1
ATOM 1652 O O . GLN A 1 215 ? 0.919 -14.335 -10.296 1.00 95.94 215 GLN A O 1
ATOM 1657 N N . ARG A 1 216 ? 0.603 -12.392 -11.389 1.00 95.44 216 ARG A N 1
ATOM 1658 C CA . ARG A 1 216 ? 1.537 -11.634 -10.550 1.00 95.44 216 ARG A CA 1
ATOM 1659 C C . ARG A 1 216 ? 1.033 -11.504 -9.118 1.00 95.44 216 ARG A C 1
ATOM 1661 O O . ARG A 1 216 ? 1.835 -11.653 -8.193 1.00 95.44 216 ARG A O 1
ATOM 1668 N N . LEU A 1 217 ? -0.259 -11.245 -8.928 1.00 96.25 217 LEU A N 1
ATOM 1669 C CA . LEU A 1 217 ? -0.862 -11.160 -7.601 1.00 96.25 217 LEU A CA 1
ATOM 1670 C C . LEU A 1 217 ? -0.794 -12.509 -6.884 1.00 96.25 217 LEU A C 1
ATOM 1672 O O . LEU A 1 217 ? -0.347 -12.541 -5.740 1.00 96.25 217 LEU A O 1
ATOM 1676 N N . LYS A 1 218 ? -1.108 -13.625 -7.561 1.00 95.25 218 LYS A N 1
ATOM 1677 C CA . LYS A 1 218 ? -0.947 -14.981 -6.998 1.00 95.25 218 LYS A CA 1
ATOM 1678 C C . LYS A 1 218 ? 0.486 -15.244 -6.553 1.00 95.25 218 LYS A C 1
ATOM 1680 O O . LYS A 1 218 ? 0.712 -15.688 -5.432 1.00 95.25 218 LYS A O 1
ATOM 1685 N N . ALA A 1 219 ? 1.460 -14.940 -7.412 1.00 94.00 219 ALA A N 1
ATOM 1686 C CA . ALA A 1 219 ? 2.872 -15.133 -7.094 1.00 94.00 219 ALA A CA 1
ATOM 1687 C C . ALA A 1 219 ? 3.331 -14.253 -5.918 1.00 94.00 219 ALA A C 1
ATOM 1689 O O . ALA A 1 219 ? 4.138 -14.688 -5.102 1.00 94.00 219 ALA A O 1
ATOM 1690 N N . THR A 1 220 ? 2.807 -13.030 -5.817 1.00 92.69 220 THR A N 1
ATOM 1691 C CA . THR A 1 220 ? 3.125 -12.104 -4.722 1.00 92.69 220 THR A CA 1
ATOM 1692 C C . THR A 1 220 ? 2.530 -12.590 -3.402 1.00 92.69 220 THR A C 1
ATOM 1694 O O . THR A 1 220 ? 3.244 -12.666 -2.408 1.00 92.69 220 THR A O 1
ATOM 1697 N N . LEU A 1 221 ? 1.249 -12.963 -3.396 1.00 93.12 221 LEU A N 1
ATOM 1698 C CA . LEU A 1 221 ? 0.531 -13.442 -2.213 1.00 93.12 221 LEU A CA 1
ATOM 1699 C C . LEU A 1 221 ? 1.003 -14.828 -1.742 1.00 93.12 221 LEU A C 1
ATOM 1701 O O . LEU A 1 221 ? 0.834 -15.160 -0.575 1.00 93.12 221 LEU A O 1
ATOM 1705 N N . ALA A 1 222 ? 1.645 -15.618 -2.608 1.00 92.50 222 ALA A N 1
ATOM 1706 C CA . ALA A 1 222 ? 2.294 -16.872 -2.219 1.00 92.50 222 ALA A CA 1
ATOM 1707 C C . ALA A 1 222 ? 3.560 -16.670 -1.359 1.00 92.50 222 ALA A C 1
ATOM 1709 O O . ALA A 1 222 ? 4.022 -17.612 -0.714 1.00 92.50 222 ALA A O 1
ATOM 1710 N N . LEU A 1 223 ? 4.143 -15.465 -1.349 1.00 93.81 223 LEU A N 1
ATOM 1711 C CA . LEU A 1 223 ? 5.293 -15.124 -0.511 1.00 93.81 223 LEU A CA 1
ATOM 1712 C C . LEU A 1 223 ? 4.811 -14.482 0.800 1.00 93.81 223 LEU A C 1
ATOM 1714 O O . LEU A 1 223 ? 4.033 -13.534 0.727 1.00 93.81 223 LEU A O 1
ATOM 1718 N N . PRO A 1 224 ? 5.323 -14.872 1.986 1.00 93.81 224 PRO A N 1
ATOM 1719 C CA . PRO A 1 224 ? 4.849 -14.330 3.266 1.00 93.81 224 PRO A CA 1
ATOM 1720 C C . PRO A 1 224 ? 4.878 -12.797 3.360 1.00 93.81 224 PRO A C 1
ATOM 1722 O O . PRO A 1 224 ? 3.918 -12.182 3.809 1.00 93.81 224 PRO A O 1
ATOM 1725 N N . ALA A 1 225 ? 5.952 -12.165 2.876 1.00 91.25 225 ALA A N 1
ATOM 1726 C CA . ALA A 1 225 ? 6.063 -10.706 2.872 1.00 91.25 225 ALA A CA 1
ATOM 1727 C C . ALA A 1 225 ? 5.059 -10.041 1.914 1.00 91.25 225 ALA A C 1
ATOM 1729 O O . ALA A 1 225 ? 4.527 -8.978 2.219 1.00 91.25 225 ALA A O 1
ATOM 1730 N N . GLY A 1 226 ? 4.791 -10.668 0.762 1.00 91.38 226 GLY A N 1
ATOM 1731 C CA . GLY A 1 226 ? 3.804 -10.172 -0.195 1.00 91.38 226 GLY A CA 1
ATOM 1732 C C . GLY A 1 226 ? 2.372 -10.368 0.299 1.00 91.38 226 GLY A C 1
ATOM 1733 O O . GLY A 1 226 ? 1.544 -9.482 0.103 1.00 91.38 226 GLY A O 1
ATOM 1734 N N . HIS A 1 227 ? 2.105 -11.474 1.003 1.00 95.12 227 HIS A N 1
ATOM 1735 C CA . HIS A 1 227 ? 0.853 -11.711 1.722 1.00 95.12 227 HIS A CA 1
ATOM 1736 C C . HIS A 1 227 ? 0.585 -10.615 2.751 1.00 95.12 227 HIS A C 1
ATOM 1738 O O . HIS A 1 227 ? -0.407 -9.903 2.634 1.00 95.12 227 HIS A O 1
ATOM 1744 N N . GLU A 1 228 ? 1.519 -10.379 3.675 1.00 94.00 228 GLU A N 1
ATOM 1745 C CA . GLU A 1 228 ? 1.375 -9.345 4.706 1.00 94.00 228 GLU A CA 1
ATOM 1746 C C . GLU A 1 228 ? 1.208 -7.933 4.109 1.00 94.00 228 GLU A C 1
ATOM 1748 O O . GLU A 1 228 ? 0.412 -7.115 4.587 1.00 94.00 228 GLU A O 1
ATOM 1753 N N . GLU A 1 229 ? 1.970 -7.616 3.060 1.00 92.81 229 GLU A N 1
ATOM 1754 C CA . GLU A 1 229 ? 1.907 -6.310 2.410 1.00 92.81 229 GLU A CA 1
ATOM 1755 C C . GLU A 1 229 ? 0.572 -6.066 1.707 1.00 92.81 229 GLU A C 1
ATOM 1757 O O . GLU A 1 229 ? 0.073 -4.944 1.745 1.00 92.81 229 GLU A O 1
ATOM 1762 N N . PHE A 1 230 ? -0.001 -7.080 1.064 1.00 93.69 230 PHE A N 1
ATOM 1763 C CA . PHE A 1 230 ? -1.235 -6.923 0.302 1.00 93.69 230 PHE A CA 1
ATOM 1764 C C . PHE A 1 230 ? -2.470 -7.047 1.198 1.00 93.69 230 PHE A C 1
ATOM 1766 O O . PHE A 1 230 ? -3.368 -6.204 1.150 1.00 93.69 230 PHE A O 1
ATOM 1773 N N . CYS A 1 231 ? -2.484 -8.037 2.094 1.00 95.75 231 CYS A N 1
ATOM 1774 C CA . CYS A 1 231 ? -3.596 -8.289 3.004 1.00 95.75 231 CYS A CA 1
ATOM 1775 C C . CYS A 1 231 ? -3.795 -7.160 4.017 1.00 95.75 231 CYS A C 1
ATOM 1777 O O . CYS A 1 231 ? -4.906 -6.993 4.503 1.00 95.75 231 CYS A O 1
ATOM 1779 N N . ARG A 1 232 ? -2.808 -6.292 4.284 1.00 94.94 232 ARG A N 1
ATOM 1780 C CA . ARG A 1 232 ? -3.050 -5.114 5.145 1.00 94.94 232 ARG A CA 1
ATOM 1781 C C . ARG A 1 232 ? -4.078 -4.127 4.585 1.00 94.94 232 ARG A C 1
ATOM 1783 O O . ARG A 1 232 ? -4.540 -3.268 5.336 1.00 94.94 232 ARG A O 1
ATOM 1790 N N . HIS A 1 233 ? -4.405 -4.218 3.294 1.00 96.81 233 HIS A N 1
ATOM 1791 C CA . HIS A 1 233 ? -5.493 -3.461 2.671 1.00 96.81 233 HIS A CA 1
ATOM 1792 C C . HIS A 1 233 ? -6.876 -4.056 2.977 1.00 96.81 233 HIS A C 1
ATOM 1794 O O . HIS A 1 233 ? -7.879 -3.393 2.747 1.00 96.81 233 HIS A O 1
ATOM 1800 N N . LEU A 1 234 ? -6.946 -5.251 3.564 1.00 97.94 234 LEU A N 1
ATOM 1801 C CA . LEU A 1 234 ? -8.183 -5.868 4.034 1.00 97.94 234 LEU A CA 1
ATOM 1802 C C . LEU A 1 234 ? -8.491 -5.480 5.483 1.00 97.94 234 LEU A C 1
ATOM 1804 O O . LEU A 1 234 ? -7.557 -5.263 6.267 1.00 97.94 234 LEU A O 1
ATOM 1808 N N . PRO A 1 235 ? -9.773 -5.441 5.886 1.00 97.81 235 PRO A N 1
ATOM 1809 C CA . PRO A 1 235 ? -10.142 -5.399 7.297 1.00 97.81 235 PRO A CA 1
ATOM 1810 C C . PRO A 1 235 ? -9.444 -6.506 8.102 1.00 97.81 235 PRO A C 1
ATOM 1812 O O . PRO A 1 235 ? -9.300 -7.625 7.612 1.00 97.81 235 PRO A O 1
ATOM 1815 N N . VAL A 1 236 ? -9.038 -6.216 9.342 1.00 97.00 236 VAL A N 1
ATOM 1816 C CA . VAL A 1 236 ? -8.218 -7.089 10.210 1.00 97.00 236 VAL A CA 1
ATOM 1817 C C . VAL A 1 236 ? -8.760 -8.517 10.282 1.00 97.00 236 VAL A C 1
ATOM 1819 O O . VAL A 1 236 ? -7.983 -9.465 10.197 1.00 97.00 236 VAL A O 1
ATOM 1822 N N . ARG A 1 237 ? -10.088 -8.677 10.354 1.00 95.94 237 ARG A N 1
ATOM 1823 C CA . ARG A 1 237 ? -10.768 -9.983 10.402 1.00 95.94 237 ARG A CA 1
ATOM 1824 C C . ARG A 1 237 ? -10.476 -10.905 9.208 1.00 95.94 237 ARG A C 1
ATOM 1826 O O . ARG A 1 237 ? -10.653 -12.109 9.331 1.00 95.94 237 ARG A O 1
ATOM 1833 N N . TYR A 1 238 ? -10.035 -10.357 8.076 1.00 96.94 238 TYR A N 1
ATOM 1834 C CA . TYR A 1 238 ? -9.745 -11.102 6.847 1.00 96.94 238 TYR A CA 1
ATOM 1835 C C . TYR A 1 238 ? -8.247 -11.200 6.531 1.00 96.94 238 TYR A C 1
ATOM 1837 O O . TYR A 1 238 ? -7.867 -11.859 5.571 1.00 96.94 238 TYR A O 1
ATOM 1845 N N . GLN A 1 239 ? -7.372 -10.562 7.315 1.00 95.81 239 GLN A N 1
ATOM 1846 C CA . GLN A 1 239 ? -5.937 -10.504 6.995 1.00 95.81 239 GLN A CA 1
ATOM 1847 C C . GLN A 1 239 ? -5.219 -11.847 7.158 1.00 95.81 239 GLN A C 1
ATOM 1849 O O . GLN A 1 239 ? -4.158 -12.038 6.574 1.00 95.81 239 GLN A O 1
ATOM 1854 N N . ALA A 1 240 ? -5.785 -12.759 7.951 1.00 93.81 240 ALA A N 1
ATOM 1855 C CA . ALA A 1 240 ? -5.244 -14.096 8.180 1.00 93.81 240 ALA A CA 1
ATOM 1856 C C . ALA A 1 240 ? -5.706 -15.134 7.142 1.00 93.81 240 ALA A C 1
ATOM 1858 O O . ALA A 1 240 ? -5.327 -16.295 7.257 1.00 93.81 240 ALA A O 1
ATOM 1859 N N . LEU A 1 241 ? -6.541 -14.744 6.171 1.00 95.06 241 LEU A N 1
ATOM 1860 C CA . LEU A 1 241 ? -7.007 -15.652 5.127 1.00 95.06 241 LEU A CA 1
ATOM 1861 C C . LEU A 1 241 ? -5.855 -16.071 4.215 1.00 95.06 241 LEU A C 1
ATOM 1863 O O . LEU A 1 241 ? -5.039 -15.242 3.805 1.00 95.06 241 LEU A O 1
ATOM 1867 N N . ASP A 1 242 ? -5.821 -17.351 3.859 1.00 93.25 242 ASP A N 1
ATOM 1868 C CA . ASP A 1 242 ? -4.848 -17.862 2.905 1.00 93.25 242 ASP A CA 1
ATOM 1869 C C . ASP A 1 242 ? -5.239 -17.482 1.470 1.00 93.25 242 ASP A C 1
ATOM 1871 O O . ASP A 1 242 ? -6.369 -17.102 1.163 1.00 93.25 242 ASP A O 1
ATOM 1875 N N . VAL A 1 243 ? -4.290 -17.629 0.543 1.00 92.31 243 VAL A N 1
ATOM 1876 C CA . VAL A 1 243 ? -4.487 -17.319 -0.886 1.00 92.31 243 VAL A CA 1
ATOM 1877 C C . VAL A 1 243 ? -5.702 -18.050 -1.474 1.00 92.31 243 VAL A C 1
ATOM 1879 O O . VAL A 1 243 ? -6.388 -17.510 -2.337 1.00 92.31 243 VAL A O 1
ATOM 1882 N N . VAL A 1 244 ? -5.976 -19.270 -1.002 1.00 92.56 244 VAL A N 1
ATOM 1883 C CA . VAL A 1 244 ? -7.105 -20.092 -1.465 1.00 92.56 244 VAL A CA 1
ATOM 1884 C C . VAL A 1 244 ? -8.450 -19.495 -1.054 1.00 92.56 244 VAL A C 1
ATOM 1886 O O . VAL A 1 244 ? -9.388 -19.567 -1.839 1.00 92.56 244 VAL A O 1
ATOM 1889 N N . ASP A 1 245 ? -8.533 -18.875 0.123 1.00 93.38 245 ASP A N 1
ATOM 1890 C CA . ASP A 1 245 ? -9.765 -18.260 0.631 1.00 93.38 245 ASP A CA 1
ATOM 1891 C C . ASP A 1 245 ? -10.021 -16.873 0.020 1.00 93.38 245 ASP A C 1
ATOM 1893 O O . ASP A 1 245 ? -11.153 -16.393 0.010 1.00 93.38 245 ASP A O 1
ATOM 1897 N N . ILE A 1 246 ? -8.966 -16.225 -0.486 1.00 94.44 246 ILE A N 1
ATOM 1898 C CA . ILE A 1 246 ? -9.029 -14.914 -1.146 1.00 94.44 246 ILE A CA 1
ATOM 1899 C C . ILE A 1 246 ? -9.388 -15.042 -2.636 1.00 94.44 246 ILE A C 1
ATOM 1901 O O . ILE A 1 246 ? -9.956 -14.118 -3.214 1.00 94.44 246 ILE A O 1
ATOM 1905 N N . TRP A 1 247 ? -9.052 -16.154 -3.298 1.00 94.88 247 TRP A N 1
ATOM 1906 C CA . TRP A 1 247 ? -9.345 -16.331 -4.726 1.00 94.88 247 TRP A CA 1
ATOM 1907 C C . TRP A 1 247 ? -10.723 -16.966 -4.980 1.00 94.88 247 TRP A C 1
ATOM 1909 O O . TRP A 1 247 ? -11.097 -17.908 -4.287 1.00 94.88 247 TRP A O 1
ATOM 1919 N N . PRO A 1 248 ? -11.441 -16.560 -6.049 1.00 95.31 248 PRO A N 1
ATOM 1920 C CA . PRO A 1 248 ? -11.030 -15.622 -7.094 1.00 95.31 248 PRO A CA 1
ATOM 1921 C C . PRO A 1 248 ? -11.193 -14.141 -6.730 1.00 95.31 248 PRO A C 1
ATOM 1923 O O . PRO A 1 248 ? -12.178 -13.744 -6.111 1.00 95.31 248 PRO A O 1
ATOM 1926 N N . LEU A 1 249 ? -10.254 -13.320 -7.213 1.00 96.94 249 LEU A N 1
ATOM 1927 C CA . LEU A 1 249 ? -10.377 -11.865 -7.158 1.00 96.94 249 LEU A CA 1
ATOM 1928 C C . LEU A 1 249 ? -11.429 -11.366 -8.157 1.00 96.94 249 LEU A C 1
ATOM 1930 O O . LEU A 1 249 ? -11.481 -11.796 -9.313 1.00 96.94 249 LEU A O 1
ATOM 1934 N N . GLN A 1 250 ? -12.231 -10.417 -7.695 1.00 97.50 250 GLN A N 1
ATOM 1935 C CA . GLN A 1 250 ? -13.337 -9.788 -8.399 1.00 97.50 250 GLN A CA 1
ATOM 1936 C C . GLN A 1 250 ? -13.022 -8.319 -8.685 1.00 97.50 250 GLN A C 1
ATOM 1938 O O . GLN A 1 250 ? -12.348 -7.639 -7.907 1.00 97.50 250 GLN A O 1
ATOM 1943 N N . LEU A 1 251 ? -13.536 -7.830 -9.807 1.00 98.06 251 LEU A N 1
ATOM 1944 C CA . LEU A 1 251 ? -13.476 -6.432 -10.211 1.00 98.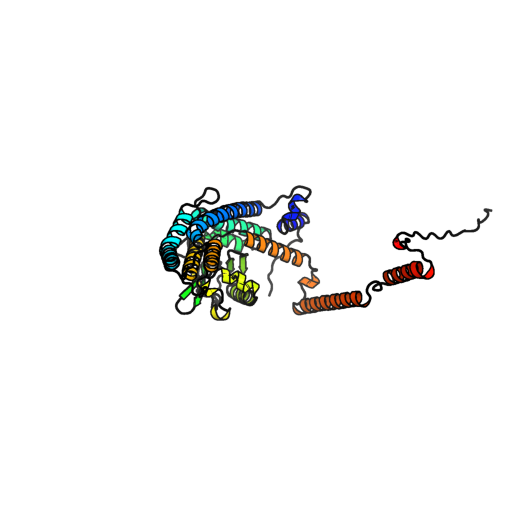06 251 LEU A CA 1
ATOM 1945 C C . LEU A 1 251 ? -14.874 -5.830 -10.090 1.00 98.06 251 LEU A C 1
ATOM 1947 O O . LEU A 1 251 ? -15.802 -6.304 -10.738 1.00 98.06 251 LEU A O 1
ATOM 1951 N N . LEU A 1 252 ? -15.038 -4.781 -9.285 1.00 97.38 252 LEU A N 1
ATOM 1952 C CA . LEU A 1 252 ? -16.303 -4.044 -9.219 1.00 97.38 252 LEU A CA 1
ATOM 1953 C C . LEU A 1 252 ? -16.125 -2.654 -9.831 1.00 97.38 252 LEU A C 1
ATOM 1955 O O . LEU A 1 252 ? -15.197 -1.945 -9.441 1.00 97.38 252 LEU A O 1
ATOM 1959 N N . PRO A 1 253 ? -16.959 -2.246 -10.803 1.00 96.50 253 PRO A N 1
ATOM 1960 C CA . PRO A 1 253 ? -16.764 -0.990 -11.513 1.00 96.50 253 PRO A CA 1
ATOM 1961 C C . PRO A 1 253 ? -17.034 0.225 -10.613 1.00 96.50 253 PRO A C 1
ATOM 1963 O O . PRO A 1 253 ? -18.038 0.291 -9.903 1.00 96.50 253 PRO A O 1
ATOM 1966 N N . ILE A 1 254 ? -16.159 1.229 -10.691 1.00 95.25 254 ILE A N 1
ATOM 1967 C CA . ILE A 1 254 ? -16.275 2.494 -9.954 1.00 95.25 254 ILE A CA 1
ATOM 1968 C C . ILE A 1 254 ? -16.999 3.518 -10.845 1.00 95.25 254 ILE A C 1
ATOM 1970 O O . ILE A 1 254 ? -16.401 4.227 -11.665 1.00 95.25 254 ILE A O 1
ATOM 1974 N N . GLU A 1 255 ? -18.328 3.577 -10.732 1.00 87.06 255 GLU A N 1
ATOM 1975 C CA . GLU A 1 255 ? -19.174 4.452 -11.566 1.00 87.06 255 GLU A CA 1
ATOM 1976 C C . GLU A 1 255 ? -19.868 5.588 -10.812 1.00 87.06 255 GLU A C 1
ATOM 1978 O O . GLU A 1 255 ? -20.133 6.629 -11.413 1.00 87.06 255 GLU A O 1
ATOM 1983 N N . GLY A 1 256 ? -20.137 5.412 -9.515 1.00 81.19 256 GLY A N 1
ATOM 1984 C CA . GLY A 1 256 ? -20.958 6.339 -8.729 1.00 81.19 256 GLY A CA 1
ATOM 1985 C C . GLY A 1 256 ? -20.253 7.615 -8.266 1.00 81.19 256 GLY A C 1
ATOM 1986 O O . GLY A 1 256 ? -20.928 8.574 -7.898 1.00 81.19 256 GLY A O 1
ATOM 1987 N N . GLU A 1 257 ? -18.921 7.645 -8.289 1.00 90.19 257 GLU A N 1
ATOM 1988 C CA . GLU A 1 257 ? -18.122 8.721 -7.697 1.00 90.19 257 GLU A CA 1
ATOM 1989 C C . GLU A 1 257 ? -16.727 8.833 -8.347 1.00 90.19 257 GLU A C 1
ATOM 1991 O O . GLU A 1 257 ? -16.291 7.918 -9.058 1.00 90.19 257 GLU A O 1
ATOM 1996 N N . PRO A 1 258 ? -16.006 9.955 -8.155 1.00 92.69 258 PRO A N 1
ATOM 1997 C CA . PRO A 1 258 ? -14.609 10.077 -8.551 1.00 92.69 258 PRO A CA 1
ATOM 1998 C C . PRO A 1 258 ? -13.729 8.999 -7.908 1.00 92.69 258 PRO A C 1
ATOM 2000 O O . PRO A 1 258 ? -13.861 8.701 -6.725 1.00 92.69 258 PRO A O 1
ATOM 2003 N N . LEU A 1 259 ? -12.752 8.489 -8.666 1.00 95.00 259 LEU A N 1
ATOM 2004 C CA . LEU A 1 259 ? -11.862 7.396 -8.247 1.00 95.00 259 LEU A CA 1
ATOM 2005 C C . LEU A 1 259 ? -11.294 7.572 -6.832 1.00 95.00 259 LEU A C 1
ATOM 2007 O O . LEU A 1 259 ? -11.321 6.649 -6.025 1.00 95.00 259 LEU A O 1
ATOM 2011 N N . PHE A 1 260 ? -10.785 8.763 -6.516 1.00 95.44 260 PHE A N 1
ATOM 2012 C CA . PHE A 1 260 ? -10.165 8.990 -5.216 1.00 95.44 260 PHE A CA 1
ATOM 2013 C C . PHE A 1 260 ? -11.160 9.250 -4.081 1.00 95.44 260 PHE A C 1
ATOM 2015 O O . PHE A 1 260 ? -10.795 9.033 -2.928 1.00 95.44 260 PHE A O 1
ATOM 2022 N N . GLU A 1 261 ? -12.403 9.642 -4.381 1.00 96.06 261 GLU A N 1
ATOM 2023 C CA . GLU A 1 261 ? -13.477 9.654 -3.378 1.00 96.06 261 GLU A CA 1
ATOM 2024 C C . GLU A 1 261 ? -13.805 8.222 -2.955 1.00 96.06 261 GLU A C 1
ATOM 2026 O O . GLU A 1 261 ? -13.732 7.929 -1.763 1.00 96.06 261 GLU A O 1
ATOM 2031 N N . HIS A 1 262 ? -13.957 7.316 -3.928 1.00 97.00 262 HIS A N 1
ATOM 2032 C CA . HIS A 1 262 ? -14.148 5.888 -3.677 1.00 97.00 262 HIS A CA 1
ATOM 2033 C C . HIS A 1 262 ? -13.043 5.293 -2.801 1.00 97.00 262 HIS A C 1
ATOM 2035 O O . HIS A 1 262 ? -13.302 4.735 -1.737 1.00 97.00 262 HIS A O 1
ATOM 2041 N N . THR A 1 263 ? -11.775 5.474 -3.196 1.00 96.81 263 THR A N 1
ATOM 2042 C CA . THR A 1 263 ? -10.648 4.918 -2.427 1.00 96.81 263 THR A CA 1
ATOM 2043 C C . THR A 1 263 ? -10.553 5.491 -1.013 1.00 96.81 263 THR A C 1
ATOM 2045 O O . THR A 1 263 ? -10.146 4.785 -0.091 1.00 96.81 263 THR A O 1
ATOM 2048 N N . TYR A 1 264 ? -10.915 6.766 -0.826 1.00 96.88 264 TYR A N 1
ATOM 2049 C CA . TYR A 1 264 ? -10.932 7.391 0.490 1.00 96.88 264 TYR A CA 1
ATOM 2050 C C . TYR A 1 264 ? -12.029 6.768 1.355 1.00 96.88 264 TYR A C 1
ATOM 2052 O O . TYR A 1 264 ? -11.748 6.343 2.476 1.00 96.88 264 TYR A O 1
ATOM 2060 N N . ASP A 1 265 ? -13.245 6.653 0.826 1.00 97.19 265 ASP A N 1
ATOM 2061 C CA . ASP A 1 265 ? -14.377 6.102 1.564 1.00 97.19 265 ASP A CA 1
ATOM 2062 C C . ASP A 1 265 ? -14.157 4.605 1.887 1.00 97.19 265 ASP A C 1
ATOM 2064 O O . ASP A 1 265 ? -14.416 4.193 3.019 1.00 97.19 265 ASP A O 1
ATOM 2068 N N . ALA A 1 266 ? -13.529 3.826 0.996 1.00 97.88 266 ALA A N 1
ATOM 2069 C CA . ALA A 1 266 ? -13.114 2.442 1.261 1.00 97.88 266 ALA A CA 1
ATOM 2070 C C . ALA A 1 266 ? -12.089 2.322 2.410 1.00 97.88 266 ALA A C 1
ATOM 2072 O O . ALA A 1 266 ? -12.200 1.449 3.274 1.00 97.88 266 ALA A O 1
ATOM 2073 N N . ILE A 1 267 ? -11.098 3.222 2.479 1.00 97.69 267 ILE A N 1
ATOM 2074 C CA . ILE A 1 267 ? -10.118 3.260 3.583 1.00 97.69 267 ILE A CA 1
ATOM 2075 C C . ILE A 1 267 ? -10.800 3.612 4.914 1.00 97.69 267 ILE A C 1
ATOM 2077 O O . ILE A 1 267 ? -10.486 3.020 5.955 1.00 97.69 267 ILE A O 1
ATOM 2081 N N . ILE A 1 268 ? -11.735 4.565 4.901 1.00 97.38 268 ILE A N 1
ATOM 2082 C CA . ILE A 1 268 ? -12.500 4.949 6.092 1.00 97.38 268 ILE A CA 1
ATOM 2083 C C . ILE A 1 268 ? -13.429 3.815 6.540 1.00 97.38 268 ILE A C 1
ATOM 2085 O O . ILE A 1 268 ? -13.532 3.559 7.745 1.00 97.38 268 ILE A O 1
ATOM 2089 N N . ASP A 1 269 ? -14.055 3.100 5.605 1.00 97.75 269 ASP A N 1
ATOM 2090 C CA . ASP A 1 269 ? -14.897 1.950 5.923 1.00 97.75 269 ASP A CA 1
ATOM 2091 C C . ASP A 1 269 ? -14.086 0.791 6.512 1.00 97.75 269 ASP A C 1
ATOM 2093 O O . ASP A 1 269 ? -14.452 0.250 7.557 1.00 97.75 269 ASP A O 1
ATOM 2097 N N . LYS A 1 270 ? -12.912 0.490 5.947 1.00 98.12 270 LYS A N 1
ATOM 2098 C CA . LYS A 1 270 ? -11.971 -0.464 6.546 1.00 98.12 270 LYS A CA 1
ATOM 2099 C C . LYS A 1 270 ? -11.633 -0.088 7.989 1.00 98.12 270 LYS A C 1
ATOM 2101 O O . LYS A 1 270 ? -11.712 -0.938 8.873 1.00 98.12 270 LYS A O 1
ATOM 2106 N N . ARG A 1 271 ? -11.290 1.179 8.265 1.00 98.00 271 ARG A N 1
ATOM 2107 C CA . ARG A 1 271 ? -11.009 1.643 9.640 1.00 98.00 271 ARG A CA 1
ATOM 2108 C C . ARG A 1 271 ? -12.187 1.379 10.568 1.00 98.00 271 ARG A C 1
ATOM 2110 O O . ARG A 1 271 ? -11.992 0.970 11.711 1.00 98.00 271 ARG A O 1
ATOM 2117 N N . ARG A 1 272 ? -13.403 1.652 10.094 1.00 97.56 272 ARG A N 1
ATOM 2118 C CA . ARG A 1 272 ? -14.631 1.416 10.851 1.00 97.56 272 ARG A CA 1
ATOM 2119 C C . ARG A 1 272 ? -14.769 -0.068 11.199 1.00 97.56 272 ARG A C 1
ATOM 2121 O O . ARG A 1 272 ? -14.963 -0.375 12.372 1.00 97.56 272 ARG A O 1
ATOM 2128 N N . GLN A 1 273 ? -14.596 -0.962 10.226 1.00 97.88 273 GLN A N 1
ATOM 2129 C CA . GLN A 1 273 ? -14.627 -2.411 10.450 1.00 97.88 273 GLN A CA 1
ATOM 2130 C C . GLN A 1 273 ? -13.530 -2.870 11.425 1.00 97.88 273 GLN A C 1
ATOM 2132 O O . GLN A 1 273 ? -13.806 -3.656 12.329 1.00 97.88 273 GLN A O 1
ATOM 2137 N N . ASP A 1 274 ? -12.310 -2.341 11.303 1.00 98.12 274 ASP A N 1
ATOM 2138 C CA . ASP A 1 274 ? -11.183 -2.675 12.186 1.00 98.12 274 ASP A CA 1
ATOM 2139 C C . ASP A 1 274 ? -11.452 -2.262 13.644 1.00 98.12 274 ASP A C 1
ATOM 2141 O O . ASP A 1 274 ? -11.135 -2.999 14.580 1.00 98.12 274 ASP A O 1
ATOM 2145 N N . ILE A 1 275 ? -12.073 -1.097 13.850 1.00 98.00 275 ILE A N 1
ATOM 2146 C CA . ILE A 1 275 ? -12.472 -0.611 15.178 1.00 98.00 275 ILE A CA 1
ATOM 2147 C C . ILE A 1 275 ? -13.613 -1.452 15.752 1.00 98.00 275 ILE A C 1
ATOM 2149 O O . ILE A 1 275 ? -13.550 -1.846 16.917 1.00 98.00 275 ILE A O 1
ATOM 2153 N N . GLU A 1 276 ? -14.646 -1.739 14.957 1.00 97.25 276 GLU A N 1
ATOM 2154 C CA . GLU A 1 276 ? -15.765 -2.597 15.366 1.00 97.25 276 GLU A CA 1
ATOM 2155 C C . GLU A 1 276 ? -15.260 -3.993 15.765 1.00 97.25 276 GLU A C 1
ATOM 2157 O O . GLU A 1 276 ? -15.641 -4.514 16.818 1.00 97.25 276 GLU A O 1
ATOM 2162 N N . TRP A 1 277 ? -14.325 -4.552 14.990 1.00 97.25 277 TRP A N 1
ATOM 2163 C CA . TRP A 1 277 ? -13.675 -5.824 15.287 1.00 97.25 277 TRP A CA 1
ATOM 2164 C C . TRP A 1 277 ? -12.862 -5.771 16.583 1.00 97.25 277 TRP A C 1
ATOM 2166 O O . TRP A 1 277 ? -13.053 -6.614 17.458 1.00 97.25 277 TRP A O 1
ATOM 2176 N N . ALA A 1 278 ? -12.024 -4.749 16.775 1.00 97.62 278 ALA A N 1
ATOM 2177 C CA . ALA A 1 278 ? -11.255 -4.584 18.008 1.00 97.62 278 ALA A CA 1
ATOM 2178 C C . ALA A 1 278 ? -12.164 -4.472 19.247 1.00 97.62 278 ALA A C 1
ATOM 2180 O O . ALA A 1 278 ? -11.927 -5.128 20.261 1.00 97.62 278 ALA A O 1
ATOM 2181 N N . LEU A 1 279 ? -13.246 -3.692 19.157 1.00 97.19 279 LEU A N 1
ATOM 2182 C CA . LEU A 1 279 ? -14.206 -3.496 20.248 1.00 97.19 279 LEU A CA 1
ATOM 2183 C C . LEU A 1 279 ? -15.092 -4.726 20.508 1.00 97.19 279 LEU A C 1
ATOM 2185 O O . LEU A 1 279 ? -15.700 -4.823 21.578 1.00 97.19 279 LEU A O 1
ATOM 2189 N N . SER A 1 280 ? -15.182 -5.668 19.566 1.00 96.44 280 SER A N 1
ATOM 2190 C CA . SER A 1 280 ? -15.861 -6.954 19.781 1.00 96.44 280 SER A CA 1
ATOM 2191 C C . SER A 1 280 ? -15.130 -7.849 20.789 1.00 96.44 280 SER A C 1
ATOM 2193 O O . SER A 1 280 ? -15.764 -8.708 21.397 1.00 96.44 280 SER A O 1
ATOM 2195 N N . LEU A 1 281 ? -13.829 -7.605 21.001 1.00 95.88 281 LEU A N 1
ATOM 2196 C CA . LEU A 1 281 ? -12.925 -8.384 21.852 1.00 95.88 281 LEU A CA 1
ATOM 2197 C C . LEU A 1 281 ? -12.729 -9.850 21.422 1.00 95.88 281 LEU A C 1
ATOM 2199 O O . LEU A 1 281 ? -12.168 -10.624 22.192 1.00 95.88 281 LEU A O 1
ATOM 2203 N N . VAL A 1 282 ? -13.113 -10.234 20.198 1.00 94.38 282 VAL A N 1
ATOM 2204 C CA . VAL A 1 282 ? -12.912 -11.607 19.687 1.00 94.38 282 VAL A CA 1
ATOM 2205 C C . VAL A 1 282 ? -11.431 -12.013 19.724 1.00 94.38 282 VAL A C 1
ATOM 2207 O O . VAL A 1 282 ? -11.099 -13.064 20.261 1.00 94.38 282 VAL A O 1
ATOM 2210 N N . GLU A 1 283 ? -10.535 -11.133 19.268 1.00 91.62 283 GLU A N 1
ATOM 2211 C CA . GLU A 1 283 ? -9.070 -11.320 19.315 1.00 91.62 283 GLU A CA 1
ATOM 2212 C C . GLU A 1 283 ? -8.446 -10.957 20.679 1.00 91.62 283 GLU A C 1
ATOM 2214 O O . GLU A 1 283 ? -7.228 -10.920 20.839 1.00 91.62 283 GLU A O 1
ATOM 2219 N N . ASN A 1 284 ? -9.273 -10.636 21.678 1.00 95.31 284 ASN A N 1
ATOM 2220 C CA . ASN A 1 284 ? -8.847 -10.241 23.020 1.00 95.31 284 ASN A CA 1
ATOM 2221 C C . ASN A 1 284 ? -9.724 -10.908 24.100 1.00 95.31 284 ASN A C 1
ATOM 2223 O O . ASN A 1 284 ? -10.403 -10.218 24.870 1.00 95.31 284 ASN A O 1
ATOM 2227 N N . PRO A 1 285 ? -9.717 -12.253 24.195 1.00 93.44 285 PRO A N 1
ATOM 2228 C CA . PRO A 1 285 ? -10.591 -12.987 25.111 1.00 93.44 285 PRO A CA 1
ATOM 2229 C C . PRO A 1 285 ? -10.258 -12.731 26.586 1.00 93.44 285 PRO A C 1
ATOM 2231 O O . PRO A 1 285 ? -11.125 -12.860 27.450 1.00 93.44 285 PRO A O 1
ATOM 2234 N N . LEU A 1 286 ? -9.022 -12.323 26.888 1.00 94.88 286 LEU A N 1
ATOM 2235 C CA . LEU A 1 286 ? -8.583 -11.956 28.238 1.00 94.88 286 LEU A CA 1
ATOM 2236 C C . LEU A 1 286 ? -8.974 -10.524 28.632 1.00 94.88 286 LEU A C 1
ATOM 2238 O O . LEU A 1 286 ? -8.721 -10.122 29.764 1.00 94.88 286 LEU A O 1
ATOM 2242 N N . HIS A 1 287 ? -9.629 -9.777 27.735 1.00 94.75 287 HIS A N 1
ATOM 2243 C CA . HIS A 1 287 ? -10.114 -8.422 27.992 1.00 94.75 287 HIS A CA 1
ATOM 2244 C C . HIS A 1 287 ? -8.985 -7.461 28.419 1.00 94.75 287 HIS A C 1
ATOM 2246 O O . HIS A 1 287 ? -9.159 -6.584 29.265 1.00 94.75 287 HIS A O 1
ATOM 2252 N N . GLU A 1 288 ? -7.806 -7.597 27.810 1.00 96.31 288 GLU A N 1
ATOM 2253 C CA . GLU A 1 288 ? -6.649 -6.757 28.109 1.00 96.31 288 GLU A CA 1
ATOM 2254 C C . GLU A 1 288 ? -6.815 -5.359 27.498 1.00 96.31 288 GLU A C 1
ATOM 2256 O O . GLU A 1 288 ? -6.871 -5.193 26.275 1.00 96.31 288 GLU A O 1
ATOM 2261 N N . ALA A 1 289 ? -6.861 -4.319 28.336 1.00 96.19 289 ALA A N 1
ATOM 2262 C CA . ALA A 1 289 ? -7.036 -2.942 27.868 1.00 96.19 289 ALA A CA 1
ATOM 2263 C C . ALA A 1 289 ? -5.864 -2.445 27.002 1.00 96.19 289 ALA A C 1
ATOM 2265 O O . ALA A 1 289 ? -6.062 -1.669 26.065 1.00 96.19 289 ALA A O 1
ATOM 2266 N N . THR A 1 290 ? -4.646 -2.916 27.277 1.00 96.00 290 THR A N 1
ATOM 2267 C CA . THR A 1 290 ? -3.439 -2.619 26.491 1.00 96.00 290 THR A CA 1
ATOM 2268 C C . THR A 1 290 ? -3.534 -3.172 25.071 1.00 96.00 290 THR A C 1
ATOM 2270 O O . THR A 1 290 ? -3.212 -2.457 24.119 1.00 96.00 290 THR A O 1
ATOM 2273 N N . LEU A 1 291 ? -4.022 -4.408 24.919 1.00 96.56 291 LEU A N 1
ATOM 2274 C CA . LEU A 1 291 ? -4.226 -5.046 23.620 1.00 96.56 291 LEU A CA 1
ATOM 2275 C C . LEU A 1 291 ? -5.323 -4.331 22.823 1.00 96.56 291 LEU A C 1
ATOM 2277 O O . LEU A 1 291 ? -5.100 -3.988 21.661 1.00 96.56 291 LEU A O 1
ATOM 2281 N N . LEU A 1 292 ? -6.457 -4.010 23.462 1.00 97.75 292 LEU A N 1
ATOM 2282 C CA . LEU A 1 292 ? -7.529 -3.230 22.832 1.00 97.75 292 LEU A CA 1
ATOM 2283 C C . LEU A 1 292 ? -7.018 -1.866 22.356 1.00 97.75 292 LEU A C 1
ATOM 2285 O O . LEU A 1 292 ? -7.220 -1.494 21.202 1.00 97.75 292 LEU A O 1
ATOM 2289 N N . LYS A 1 293 ? -6.312 -1.131 23.220 1.00 97.25 293 LYS A N 1
ATOM 2290 C CA . LYS A 1 293 ? -5.734 0.167 22.867 1.00 97.25 293 LYS A CA 1
ATOM 2291 C C . LYS A 1 293 ? -4.787 0.050 21.673 1.00 97.25 293 LYS A C 1
ATOM 2293 O O . LYS A 1 293 ? -4.862 0.871 20.766 1.00 97.25 293 LYS A O 1
ATOM 2298 N N . SER A 1 294 ? -3.920 -0.965 21.651 1.00 97.06 294 SER A N 1
ATOM 2299 C CA . SER A 1 294 ? -3.009 -1.208 20.526 1.00 97.06 294 SER A CA 1
ATOM 2300 C C . SER A 1 294 ? -3.764 -1.495 19.225 1.00 97.06 294 SER A C 1
ATOM 2302 O O . SER A 1 294 ? -3.388 -0.969 18.178 1.00 97.06 294 SER A O 1
ATOM 2304 N N . ALA A 1 295 ? -4.840 -2.284 19.283 1.00 97.69 295 ALA A N 1
ATOM 2305 C CA . ALA A 1 295 ? -5.678 -2.579 18.125 1.00 97.69 295 ALA A CA 1
ATOM 2306 C C . ALA A 1 295 ? -6.373 -1.318 17.580 1.00 97.69 295 ALA A C 1
ATOM 2308 O O . ALA A 1 295 ? -6.329 -1.077 16.375 1.00 97.69 295 ALA A O 1
ATOM 2309 N N . LEU A 1 296 ? -6.926 -0.469 18.455 1.00 98.19 296 LEU A N 1
ATOM 2310 C CA . LEU A 1 296 ? -7.521 0.816 18.064 1.00 98.19 296 LEU A CA 1
ATOM 2311 C C . LEU A 1 296 ? -6.482 1.764 17.447 1.00 98.19 296 LEU A C 1
ATOM 2313 O O . LEU A 1 296 ? -6.728 2.343 16.391 1.00 98.19 296 LEU A O 1
ATOM 2317 N N . ASP A 1 297 ? -5.297 1.871 18.053 1.00 97.75 297 ASP A N 1
ATOM 2318 C CA . ASP A 1 297 ? -4.1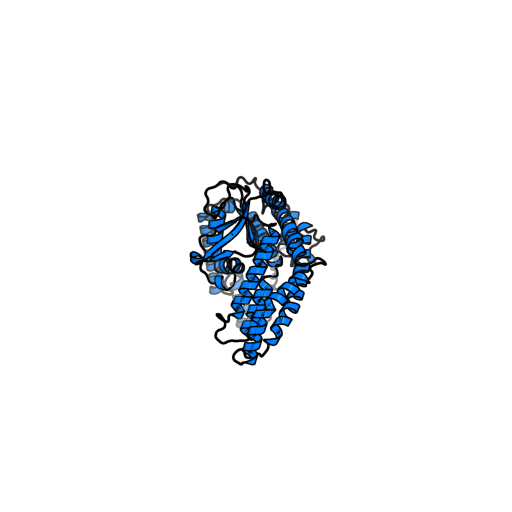75 2.653 17.518 1.00 97.75 297 ASP A CA 1
ATOM 2319 C C . ASP A 1 297 ? -3.795 2.200 16.099 1.00 97.75 297 ASP A C 1
ATOM 2321 O O . ASP A 1 297 ? -3.616 3.029 15.202 1.00 97.75 297 ASP A O 1
ATOM 2325 N N . LYS A 1 298 ? -3.685 0.881 15.885 1.00 97.12 298 LYS A N 1
ATOM 2326 C CA . LYS A 1 298 ? -3.376 0.287 14.576 1.00 97.12 298 LYS A CA 1
ATOM 2327 C C . LYS A 1 298 ? -4.479 0.566 13.559 1.00 97.12 298 LYS A C 1
ATOM 2329 O O . LYS A 1 298 ? -4.155 0.965 12.443 1.00 97.12 298 LYS A O 1
ATOM 2334 N N . ALA A 1 299 ? -5.746 0.408 13.943 1.00 97.56 299 ALA A N 1
ATOM 2335 C CA . ALA A 1 299 ? -6.891 0.675 13.077 1.00 97.56 299 ALA A CA 1
ATOM 2336 C C . ALA A 1 299 ? -6.904 2.136 12.608 1.00 97.56 299 ALA A C 1
ATOM 2338 O O . ALA A 1 299 ? -7.000 2.402 11.411 1.00 97.56 299 ALA A O 1
ATOM 2339 N N . VAL A 1 300 ? -6.723 3.090 13.532 1.00 97.88 300 VAL A N 1
ATOM 2340 C CA . VAL A 1 300 ? -6.644 4.514 13.180 1.00 97.88 300 VAL A CA 1
ATOM 2341 C C . VAL A 1 300 ? -5.453 4.768 12.261 1.00 97.88 300 VAL A C 1
ATOM 2343 O O . VAL A 1 300 ? -5.637 5.371 11.209 1.00 97.88 300 VAL A O 1
ATOM 2346 N N . LYS A 1 301 ? -4.254 4.279 12.606 1.00 96.75 301 LYS A N 1
ATOM 2347 C CA . LYS A 1 301 ? -3.040 4.487 11.801 1.00 96.75 301 LYS A CA 1
ATOM 2348 C C . LYS A 1 301 ? -3.164 3.920 10.386 1.00 96.75 301 LYS A C 1
ATOM 2350 O O . LYS A 1 301 ? -2.719 4.569 9.446 1.00 96.75 301 LYS A O 1
ATOM 2355 N N . ALA A 1 302 ? -3.782 2.752 10.223 1.00 94.62 302 ALA A N 1
ATOM 2356 C CA . ALA A 1 302 ? -3.960 2.108 8.921 1.00 94.62 302 ALA A CA 1
ATOM 2357 C C . ALA A 1 302 ? -4.828 2.924 7.944 1.00 94.62 302 ALA A C 1
ATOM 2359 O O . ALA A 1 302 ? -4.773 2.686 6.742 1.00 94.62 302 ALA A O 1
ATOM 2360 N N . ALA A 1 303 ? -5.606 3.887 8.444 1.00 95.38 303 ALA A N 1
ATOM 2361 C CA . ALA A 1 303 ? -6.469 4.754 7.645 1.00 95.38 303 ALA A CA 1
ATOM 2362 C C . ALA A 1 303 ? -5.846 6.115 7.301 1.00 95.38 303 ALA A C 1
ATOM 2364 O O . ALA A 1 303 ? -6.518 6.999 6.769 1.00 95.38 303 ALA A O 1
ATOM 2365 N N . LEU A 1 304 ? -4.584 6.329 7.673 1.00 95.31 304 LEU A N 1
ATOM 2366 C CA . LEU A 1 304 ? -3.878 7.588 7.470 1.00 95.31 304 LEU A CA 1
ATOM 2367 C C . LEU A 1 304 ? -2.802 7.371 6.404 1.00 95.31 304 LEU A C 1
ATOM 2369 O O . LEU A 1 304 ? -1.657 7.089 6.756 1.00 95.31 304 LEU A O 1
ATOM 2373 N N . PRO A 1 305 ? -3.154 7.463 5.108 1.00 92.00 305 PRO A N 1
ATOM 2374 C CA . PRO A 1 305 ? -2.193 7.216 4.048 1.00 92.00 305 PRO A CA 1
ATOM 2375 C C . PRO A 1 305 ? -1.077 8.266 4.071 1.00 92.00 305 PRO A C 1
ATOM 2377 O O . PRO A 1 305 ? -1.301 9.454 4.326 1.00 92.00 305 PRO A O 1
ATOM 2380 N N . ASP A 1 306 ? 0.126 7.802 3.768 1.00 94.75 306 ASP A N 1
ATOM 2381 C CA . ASP A 1 306 ? 1.289 8.603 3.418 1.00 94.75 306 ASP A CA 1
ATOM 2382 C C . ASP A 1 306 ? 1.950 7.993 2.168 1.00 94.75 306 ASP A C 1
ATOM 2384 O O . ASP A 1 306 ? 1.477 6.993 1.621 1.00 94.75 306 ASP A O 1
ATOM 2388 N N . LEU A 1 307 ? 3.002 8.625 1.656 1.00 96.56 307 LEU A N 1
ATOM 2389 C CA . LEU A 1 307 ? 3.695 8.189 0.442 1.00 96.56 307 LEU A CA 1
ATOM 2390 C C . LEU A 1 307 ? 5.017 7.474 0.747 1.00 96.56 307 LEU A C 1
ATOM 2392 O O . LEU A 1 307 ? 5.762 7.163 -0.177 1.00 96.56 307 LEU A O 1
ATOM 2396 N N . SER A 1 308 ? 5.342 7.204 2.010 1.00 95.38 308 SER A N 1
ATOM 2397 C CA . SER A 1 308 ? 6.660 6.711 2.422 1.00 95.38 308 SER A CA 1
ATOM 2398 C C . SER A 1 308 ? 6.963 5.337 1.834 1.00 95.38 308 SER A C 1
ATOM 2400 O O . SER A 1 308 ? 8.016 5.156 1.218 1.00 95.38 308 SER A O 1
ATOM 2402 N N . SER A 1 309 ? 6.031 4.385 1.967 1.00 93.25 309 SER A N 1
ATOM 2403 C CA . SER A 1 309 ? 6.166 3.045 1.377 1.00 93.25 309 SER A CA 1
ATOM 2404 C C . SER A 1 309 ? 6.234 3.111 -0.143 1.00 93.25 309 SER A C 1
ATOM 2406 O O . SER A 1 309 ? 7.111 2.495 -0.738 1.00 93.25 309 SER A O 1
ATOM 2408 N N . ARG A 1 310 ? 5.402 3.950 -0.762 1.00 93.62 310 ARG A N 1
ATOM 2409 C CA . ARG A 1 310 ? 5.368 4.135 -2.216 1.00 93.62 310 ARG A CA 1
ATOM 2410 C C . ARG A 1 310 ? 6.677 4.698 -2.760 1.00 93.62 310 ARG A C 1
ATOM 2412 O O . ARG A 1 310 ? 7.220 4.195 -3.738 1.00 93.62 310 ARG A O 1
ATOM 2419 N N . LEU A 1 311 ? 7.226 5.716 -2.101 1.00 94.88 311 LEU A N 1
ATOM 2420 C CA . LEU A 1 311 ? 8.522 6.296 -2.447 1.00 94.88 311 LEU A CA 1
ATOM 2421 C C . LEU A 1 311 ? 9.668 5.310 -2.183 1.00 94.88 311 LEU A C 1
ATOM 2423 O O . LEU A 1 311 ? 10.663 5.325 -2.900 1.00 94.88 311 LEU A 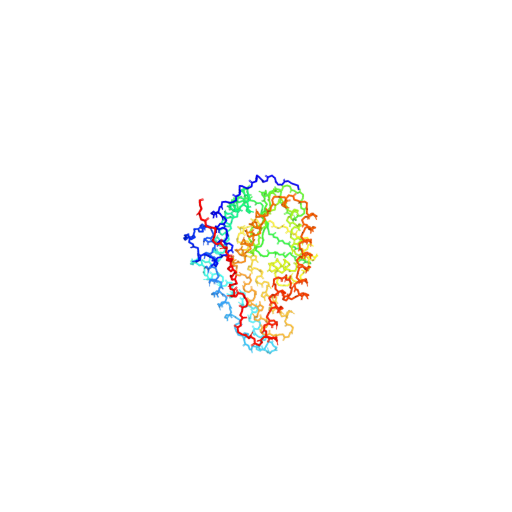O 1
ATOM 2427 N N . ALA A 1 312 ? 9.571 4.454 -1.160 1.00 92.94 312 ALA A N 1
ATOM 2428 C CA . ALA A 1 312 ? 10.538 3.377 -0.929 1.00 92.94 312 ALA A CA 1
ATOM 2429 C C . ALA A 1 312 ? 10.479 2.307 -2.025 1.00 92.94 312 ALA A C 1
ATOM 2431 O O . ALA A 1 312 ? 11.517 1.943 -2.572 1.00 92.94 312 ALA A O 1
ATOM 2432 N N . PHE A 1 313 ? 9.280 1.868 -2.396 1.00 92.12 313 PHE A N 1
ATOM 2433 C CA . PHE A 1 313 ? 9.070 0.896 -3.461 1.00 92.12 313 PHE A CA 1
ATOM 2434 C C . PHE A 1 313 ? 9.588 1.410 -4.806 1.00 92.12 313 PHE A C 1
ATOM 2436 O O . PHE A 1 313 ? 10.346 0.722 -5.482 1.00 92.12 313 PHE A O 1
ATOM 2443 N N . ARG A 1 314 ? 9.299 2.667 -5.150 1.00 91.88 314 ARG A N 1
ATOM 2444 C CA . ARG A 1 314 ? 9.852 3.299 -6.352 1.00 91.88 314 ARG A CA 1
ATOM 2445 C C . ARG A 1 314 ? 11.384 3.313 -6.355 1.00 91.88 314 ARG A C 1
ATOM 2447 O O . ARG A 1 314 ? 12.003 3.010 -7.372 1.00 91.88 314 ARG A O 1
ATOM 2454 N N . ARG A 1 315 ? 12.019 3.645 -5.225 1.00 91.25 315 ARG A N 1
ATOM 2455 C CA . ARG A 1 315 ? 13.488 3.592 -5.095 1.00 91.25 315 ARG A CA 1
ATOM 2456 C C . ARG A 1 315 ? 14.020 2.181 -5.330 1.00 91.25 315 ARG A C 1
ATOM 2458 O O . ARG A 1 315 ? 15.017 2.027 -6.030 1.00 91.25 315 ARG A O 1
ATOM 2465 N N . GLN A 1 316 ? 13.328 1.171 -4.807 1.00 90.38 316 GLN A N 1
ATOM 2466 C CA . GLN A 1 316 ? 13.654 -0.230 -5.051 1.00 90.38 316 GLN A CA 1
ATOM 2467 C C . GLN A 1 316 ? 13.534 -0.588 -6.541 1.00 90.38 316 GLN A C 1
ATOM 2469 O O . GLN A 1 316 ? 14.471 -1.153 -7.097 1.00 90.38 316 GLN A O 1
ATOM 2474 N N . GLN A 1 317 ? 12.457 -0.185 -7.222 1.00 90.31 317 GLN A N 1
ATOM 2475 C CA . GLN A 1 317 ? 12.293 -0.417 -8.664 1.00 90.31 317 GLN A CA 1
ATOM 2476 C C . GLN A 1 317 ? 13.398 0.253 -9.494 1.00 90.31 317 GLN A C 1
ATOM 2478 O O . GLN A 1 317 ? 13.940 -0.353 -10.419 1.00 90.31 317 GLN A O 1
ATOM 2483 N N . LEU A 1 318 ? 13.771 1.493 -9.157 1.00 88.88 318 LEU A N 1
ATOM 2484 C CA . LEU A 1 318 ? 14.876 2.191 -9.820 1.00 88.88 318 LEU A CA 1
ATOM 2485 C C . LEU A 1 318 ? 16.216 1.488 -9.587 1.00 88.88 318 LEU A C 1
ATOM 2487 O O . LEU A 1 318 ? 17.019 1.389 -10.518 1.00 88.88 318 LEU A O 1
ATOM 2491 N N . LEU A 1 319 ? 16.456 0.980 -8.376 1.00 88.38 319 LEU A N 1
ATOM 2492 C CA . LEU A 1 319 ? 17.648 0.200 -8.059 1.00 88.38 319 LEU A CA 1
ATOM 2493 C C . LEU A 1 319 ? 17.687 -1.101 -8.863 1.00 88.38 319 LEU A C 1
ATOM 2495 O O . LEU A 1 319 ? 18.676 -1.354 -9.545 1.00 88.38 319 LEU A O 1
ATOM 2499 N N . GLU A 1 320 ? 16.619 -1.897 -8.832 1.00 87.44 320 GLU A N 1
ATOM 2500 C CA . GLU A 1 320 ? 16.514 -3.163 -9.567 1.00 87.44 320 GLU A CA 1
ATOM 2501 C C . GLU A 1 320 ? 16.728 -2.958 -11.065 1.00 87.44 320 GLU A C 1
ATOM 2503 O O . GLU A 1 320 ? 17.517 -3.665 -11.694 1.00 87.44 320 GLU A O 1
ATOM 2508 N N . ARG A 1 321 ? 16.102 -1.922 -11.629 1.00 85.50 321 ARG A N 1
ATOM 2509 C CA . ARG A 1 321 ? 16.298 -1.528 -13.023 1.00 85.50 321 ARG A CA 1
ATOM 2510 C C . ARG A 1 321 ? 17.745 -1.125 -13.305 1.00 85.50 321 ARG A C 1
ATOM 2512 O O . ARG A 1 321 ? 18.303 -1.528 -14.324 1.00 85.50 321 ARG A O 1
ATOM 2519 N N . SER A 1 322 ? 18.355 -0.325 -12.434 1.00 83.75 322 SER A N 1
ATOM 2520 C CA . SER A 1 322 ? 19.745 0.119 -12.594 1.00 83.75 322 SER A CA 1
ATOM 2521 C C . SER A 1 322 ? 20.713 -1.060 -12.543 1.00 83.75 322 SER A C 1
ATOM 2523 O O . SER A 1 322 ? 21.611 -1.152 -13.378 1.00 83.75 322 SER A O 1
ATOM 2525 N N . VAL A 1 323 ? 20.489 -1.999 -11.619 1.00 84.00 323 VAL A N 1
ATOM 2526 C CA . VAL A 1 323 ? 21.241 -3.254 -11.527 1.00 84.00 323 VAL A CA 1
ATOM 2527 C C . VAL A 1 323 ? 21.065 -4.058 -12.811 1.00 84.00 323 VAL A C 1
ATOM 2529 O O . VAL A 1 323 ? 22.065 -4.419 -13.424 1.00 84.00 323 VAL A O 1
ATOM 2532 N N . TYR A 1 324 ? 19.828 -4.261 -13.278 1.00 82.81 324 TYR A N 1
ATOM 2533 C CA . TYR A 1 324 ? 19.536 -4.997 -14.511 1.00 82.81 324 TYR A CA 1
ATOM 2534 C C . TYR A 1 324 ? 20.210 -4.380 -15.749 1.00 82.81 324 TYR A C 1
ATOM 2536 O O . TYR A 1 324 ? 20.820 -5.083 -16.560 1.00 82.81 324 TYR A O 1
ATOM 2544 N N . ASN A 1 325 ? 20.170 -3.053 -15.880 1.00 81.44 325 ASN A N 1
ATOM 2545 C CA . ASN A 1 325 ? 20.821 -2.330 -16.976 1.00 81.44 325 ASN A CA 1
ATOM 2546 C C . ASN A 1 325 ? 22.355 -2.336 -16.862 1.00 81.44 325 ASN A C 1
ATOM 2548 O O . ASN A 1 325 ? 23.045 -2.260 -17.879 1.00 81.44 325 ASN A O 1
ATOM 2552 N N . GLY A 1 326 ? 22.894 -2.489 -15.651 1.00 79.81 326 GLY A N 1
ATOM 2553 C CA . GLY A 1 326 ? 24.321 -2.694 -15.408 1.00 79.81 326 GLY A CA 1
ATOM 2554 C C . GLY A 1 326 ? 24.826 -4.101 -15.747 1.00 79.81 326 GLY A C 1
ATOM 2555 O O . GLY A 1 326 ? 26.036 -4.294 -15.858 1.00 79.81 326 GLY A O 1
ATOM 2556 N N . LEU A 1 327 ? 23.935 -5.086 -15.930 1.00 82.75 327 LEU A N 1
ATOM 2557 C CA . LEU A 1 327 ? 24.336 -6.449 -16.286 1.00 82.75 327 LEU A CA 1
ATOM 2558 C C . LEU A 1 327 ? 24.945 -6.505 -17.701 1.00 82.75 327 LEU A C 1
ATOM 2560 O O . LEU A 1 327 ? 24.585 -5.715 -18.573 1.00 82.75 327 LEU A O 1
ATOM 2564 N N . PRO A 1 328 ? 25.851 -7.451 -17.984 1.00 86.19 328 PRO A N 1
ATOM 2565 C CA . PRO A 1 328 ? 26.311 -7.678 -19.349 1.00 86.19 328 PRO A CA 1
ATOM 2566 C C . PRO A 1 328 ? 25.177 -8.130 -20.284 1.00 86.19 328 PRO A C 1
ATOM 2568 O O . PRO A 1 328 ? 24.306 -8.906 -19.884 1.00 86.19 328 PRO A O 1
ATOM 2571 N N . ASP A 1 329 ? 25.233 -7.728 -21.559 1.00 86.69 329 ASP A N 1
ATOM 2572 C CA . ASP A 1 329 ? 24.234 -8.110 -22.575 1.00 86.69 329 ASP A CA 1
ATOM 2573 C C . ASP A 1 329 ? 24.067 -9.624 -22.705 1.00 86.69 329 ASP A C 1
ATOM 2575 O O . ASP A 1 329 ? 22.950 -10.121 -22.835 1.00 86.69 329 ASP A O 1
ATOM 2579 N N . TRP A 1 330 ? 25.173 -10.370 -22.655 1.00 85.81 330 TRP A N 1
ATOM 2580 C CA . TRP A 1 330 ? 25.131 -11.828 -22.751 1.00 85.81 330 TRP A CA 1
ATOM 2581 C C . TRP A 1 330 ? 24.337 -12.452 -21.600 1.00 85.81 330 TRP A C 1
ATOM 2583 O O . TRP A 1 330 ? 23.665 -13.453 -21.813 1.00 85.81 330 TRP A O 1
ATOM 2593 N N . TYR A 1 331 ? 24.375 -11.853 -20.404 1.00 85.62 331 TYR A N 1
ATOM 2594 C CA . TYR A 1 331 ? 23.644 -12.352 -19.244 1.00 85.62 331 TYR A CA 1
ATOM 2595 C C . TYR A 1 331 ? 22.157 -12.024 -19.370 1.00 85.62 331 TYR A C 1
ATOM 2597 O O . TYR A 1 331 ? 21.317 -12.904 -19.202 1.00 85.62 331 TYR A O 1
ATOM 2605 N N . ARG A 1 332 ? 21.822 -10.782 -19.748 1.00 85.25 332 ARG A N 1
ATOM 2606 C CA . ARG A 1 332 ? 20.427 -10.358 -19.964 1.00 85.25 332 ARG A CA 1
ATOM 2607 C C . ARG A 1 332 ? 19.703 -11.182 -21.024 1.00 85.25 332 ARG A C 1
ATOM 2609 O O . ARG A 1 332 ? 18.520 -11.455 -20.871 1.00 85.25 332 ARG A O 1
ATOM 2616 N N . ASN A 1 333 ? 20.409 -11.558 -22.087 1.00 86.62 333 ASN A N 1
ATOM 2617 C CA . ASN A 1 333 ? 19.840 -12.307 -23.206 1.00 86.62 333 ASN A CA 1
ATOM 2618 C C . ASN A 1 333 ? 19.927 -13.835 -23.031 1.00 86.62 333 ASN A C 1
ATOM 2620 O O . ASN A 1 333 ? 19.454 -14.566 -23.901 1.00 86.62 333 ASN A O 1
ATOM 2624 N N . ALA A 1 334 ? 20.546 -14.327 -21.953 1.00 87.19 334 ALA A N 1
ATOM 2625 C CA . ALA A 1 334 ? 20.617 -15.757 -21.664 1.00 87.19 334 ALA A CA 1
ATOM 2626 C C . ALA A 1 334 ? 19.238 -16.321 -21.278 1.00 87.19 334 ALA A C 1
ATOM 2628 O O . ALA A 1 334 ? 18.383 -15.601 -20.758 1.00 87.19 334 ALA A O 1
ATOM 2629 N N . ALA A 1 335 ? 19.021 -17.620 -21.506 1.00 88.94 335 ALA A N 1
ATOM 2630 C CA . ALA A 1 335 ? 17.807 -18.289 -21.045 1.00 88.94 335 ALA A CA 1
ATOM 2631 C C . ALA A 1 335 ? 17.734 -18.280 -19.508 1.00 88.94 335 ALA A C 1
ATOM 2633 O O . ALA A 1 335 ? 18.765 -18.306 -18.833 1.00 88.94 335 ALA A O 1
ATOM 2634 N N . SER A 1 336 ? 16.524 -18.298 -18.938 1.00 85.56 336 SER A N 1
ATOM 2635 C CA . SER A 1 336 ? 16.338 -18.299 -17.476 1.00 85.56 336 SER A CA 1
ATOM 2636 C C . SER A 1 336 ? 17.077 -19.458 -16.798 1.00 85.56 336 SER A C 1
ATOM 2638 O O . SER A 1 336 ? 17.721 -19.268 -15.771 1.00 85.56 336 SER A O 1
ATOM 2640 N N . THR A 1 337 ? 17.090 -20.634 -17.428 1.00 90.50 337 THR A N 1
ATOM 2641 C CA . THR A 1 337 ? 17.828 -21.817 -16.958 1.00 90.50 337 THR A CA 1
ATOM 2642 C C . THR A 1 337 ? 19.341 -21.598 -16.896 1.00 90.50 337 THR A C 1
ATOM 2644 O O . THR A 1 337 ? 20.010 -22.116 -15.999 1.00 90.50 337 THR A O 1
ATOM 2647 N N . ASP A 1 338 ? 19.894 -20.825 -17.832 1.00 88.88 338 ASP A N 1
ATOM 2648 C CA . ASP A 1 338 ? 21.326 -20.517 -17.884 1.00 88.88 338 ASP A CA 1
ATOM 2649 C C . ASP A 1 338 ? 21.690 -19.474 -16.822 1.00 88.88 338 ASP A C 1
ATOM 2651 O O . ASP A 1 338 ? 22.710 -19.610 -16.145 1.00 88.88 338 ASP A O 1
ATOM 2655 N N . GLN A 1 339 ? 20.826 -18.472 -16.620 1.00 87.88 339 GLN A N 1
ATOM 2656 C CA . GLN A 1 339 ? 20.970 -17.481 -15.549 1.00 87.88 339 GLN A CA 1
ATOM 2657 C C . GLN A 1 339 ? 20.924 -18.140 -14.161 1.00 87.88 339 GLN A C 1
ATOM 2659 O O . GLN A 1 339 ? 21.772 -17.854 -13.313 1.00 87.88 339 GLN A O 1
ATOM 2664 N N . GLU A 1 340 ? 19.985 -19.064 -13.935 1.00 89.56 340 GLU A N 1
ATOM 2665 C CA . GLU A 1 340 ? 19.890 -19.858 -12.702 1.00 89.56 340 GLU A CA 1
ATOM 2666 C C . GLU A 1 340 ? 21.125 -20.742 -12.503 1.00 89.56 340 GLU A C 1
ATOM 2668 O O . GLU A 1 340 ? 21.691 -20.809 -11.410 1.00 89.56 340 GLU A O 1
ATOM 2673 N N . THR A 1 341 ? 21.587 -21.394 -13.572 1.00 91.06 341 THR A N 1
ATOM 2674 C CA . THR A 1 341 ? 22.779 -22.245 -13.526 1.00 91.06 341 THR A CA 1
ATOM 2675 C C . THR A 1 341 ? 24.024 -21.445 -13.165 1.00 91.06 341 THR A C 1
ATOM 2677 O O . THR A 1 341 ? 24.780 -21.861 -12.288 1.00 91.06 341 THR A O 1
ATOM 2680 N N . LEU A 1 342 ? 24.213 -20.272 -13.770 1.00 89.19 342 LEU A N 1
ATOM 2681 C CA . LEU A 1 342 ? 25.316 -19.383 -13.429 1.00 89.19 342 LEU A CA 1
ATOM 2682 C C . LEU A 1 342 ? 25.199 -18.848 -11.997 1.00 89.19 342 LEU A C 1
ATOM 2684 O O . LEU A 1 342 ? 26.196 -18.819 -11.278 1.00 89.19 342 LEU A O 1
ATOM 2688 N N . SER A 1 343 ? 23.997 -18.462 -11.563 1.00 87.19 343 SER A N 1
ATOM 2689 C CA . SER A 1 343 ? 23.756 -17.988 -10.194 1.00 87.19 343 SER A CA 1
ATOM 2690 C C . SER A 1 343 ? 24.167 -19.041 -9.165 1.00 87.19 343 SER A C 1
ATOM 2692 O O . SER A 1 343 ? 24.883 -18.731 -8.213 1.00 87.19 343 SER A O 1
ATOM 2694 N N . ARG A 1 344 ? 23.80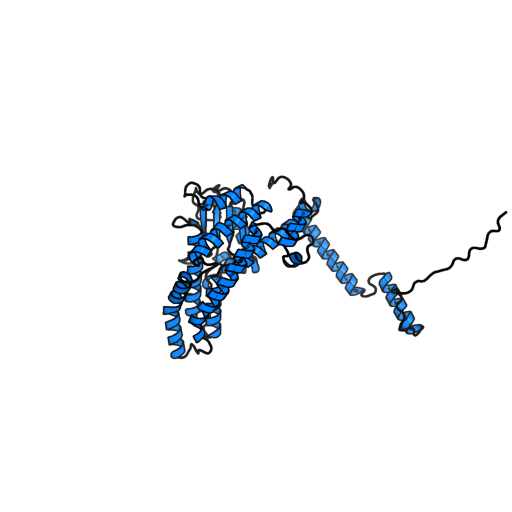1 -20.303 -9.409 1.00 92.94 344 ARG A N 1
ATOM 2695 C CA . ARG A 1 344 ? 24.233 -21.447 -8.601 1.00 92.94 344 ARG A CA 1
ATOM 2696 C C . ARG A 1 344 ? 25.751 -21.630 -8.627 1.00 92.94 344 ARG A C 1
ATOM 2698 O O . ARG A 1 344 ? 26.351 -21.720 -7.566 1.00 92.94 344 ARG A O 1
ATOM 2705 N N . PHE A 1 345 ? 26.399 -21.586 -9.795 1.00 92.75 345 PHE A N 1
ATOM 2706 C CA . PHE A 1 345 ? 27.864 -21.690 -9.865 1.00 92.75 345 PHE A CA 1
ATOM 2707 C C . PHE A 1 345 ? 28.588 -20.579 -9.094 1.00 92.75 345 PHE A C 1
ATOM 2709 O O . PHE A 1 345 ? 29.611 -20.838 -8.462 1.00 92.75 345 PHE A O 1
ATOM 2716 N N . ILE A 1 346 ? 28.066 -19.350 -9.115 1.00 88.81 346 ILE A N 1
ATOM 2717 C CA . ILE A 1 346 ? 28.622 -18.235 -8.338 1.00 88.81 346 ILE A CA 1
ATOM 2718 C C . ILE A 1 346 ? 28.448 -18.483 -6.834 1.00 88.81 346 ILE A C 1
ATOM 2720 O O . ILE A 1 346 ? 29.380 -18.234 -6.068 1.00 88.81 346 ILE A O 1
ATOM 2724 N N . GLN A 1 347 ? 27.284 -18.978 -6.403 1.00 90.44 347 GLN A N 1
ATOM 2725 C CA . GLN A 1 347 ? 27.035 -19.338 -5.003 1.00 90.44 347 GLN A CA 1
ATOM 2726 C C . GLN A 1 347 ? 27.977 -20.453 -4.539 1.00 90.44 347 GLN A C 1
ATOM 2728 O O . GLN A 1 347 ? 28.671 -20.270 -3.538 1.00 90.44 347 GLN A O 1
ATOM 2733 N N . ASP A 1 348 ? 28.078 -21.540 -5.306 1.00 91.62 348 ASP A N 1
ATOM 2734 C CA . ASP A 1 348 ? 28.952 -22.680 -5.016 1.00 91.62 348 ASP A CA 1
ATOM 2735 C C . ASP A 1 348 ? 30.422 -22.242 -4.926 1.00 91.62 348 ASP A C 1
ATOM 2737 O O . ASP A 1 348 ? 31.133 -22.603 -3.988 1.00 91.62 348 ASP A O 1
ATOM 2741 N N . TYR A 1 349 ? 30.879 -21.403 -5.864 1.00 91.06 349 TYR A N 1
ATOM 2742 C CA . TYR A 1 349 ? 32.231 -20.844 -5.844 1.00 91.06 349 TYR A CA 1
ATOM 2743 C C . TYR A 1 349 ? 32.477 -19.975 -4.607 1.00 91.06 349 TYR A C 1
ATOM 2745 O O . TYR A 1 349 ? 33.504 -20.120 -3.942 1.00 91.06 349 TYR A O 1
ATOM 2753 N N . ASN A 1 350 ? 31.549 -19.072 -4.278 1.00 86.50 350 ASN A N 1
ATOM 2754 C CA . ASN A 1 350 ? 31.688 -18.190 -3.121 1.00 86.50 350 ASN A CA 1
ATOM 2755 C C . ASN A 1 350 ? 31.690 -18.977 -1.809 1.00 86.50 350 ASN A C 1
ATOM 2757 O O . ASN A 1 350 ? 32.485 -18.666 -0.922 1.00 86.50 350 ASN A O 1
ATOM 2761 N N . GLN A 1 351 ? 30.855 -20.011 -1.703 1.00 90.75 351 GLN A N 1
ATOM 2762 C CA . GLN A 1 351 ? 30.842 -20.915 -0.560 1.00 90.75 351 GLN A CA 1
ATOM 2763 C C . GLN A 1 351 ? 32.160 -21.688 -0.458 1.00 90.75 351 GLN A C 1
ATOM 2765 O O . GLN A 1 351 ? 32.793 -21.657 0.593 1.00 90.75 351 GLN A O 1
ATOM 2770 N N . ALA A 1 352 ? 32.633 -22.297 -1.551 1.00 86.12 352 ALA A N 1
ATOM 2771 C CA . ALA A 1 352 ? 33.915 -23.000 -1.575 1.00 86.12 352 ALA A CA 1
ATOM 2772 C C . ALA A 1 352 ? 35.084 -22.076 -1.197 1.00 86.12 352 ALA A C 1
ATOM 2774 O O . ALA A 1 352 ? 35.968 -22.463 -0.435 1.00 86.12 352 ALA A O 1
ATOM 2775 N N . ARG A 1 353 ? 35.065 -20.826 -1.675 1.00 81.62 353 ARG A N 1
ATOM 2776 C CA . ARG A 1 353 ? 36.046 -19.798 -1.311 1.00 81.62 353 ARG A CA 1
ATOM 2777 C C . ARG A 1 353 ? 35.971 -19.436 0.172 1.00 81.62 353 ARG A C 1
ATOM 2779 O O . ARG A 1 353 ? 37.016 -19.295 0.800 1.00 81.62 353 ARG A O 1
ATOM 2786 N N . ALA A 1 354 ? 34.772 -19.262 0.724 1.00 83.06 354 ALA A N 1
ATOM 2787 C CA . ALA A 1 354 ? 34.589 -18.969 2.143 1.00 83.06 354 ALA A CA 1
ATOM 2788 C C . ALA A 1 354 ? 35.110 -20.122 3.012 1.00 83.06 354 ALA A C 1
ATOM 2790 O O . ALA A 1 354 ? 35.921 -19.881 3.900 1.00 83.06 354 ALA A O 1
ATOM 2791 N N . THR A 1 355 ? 34.752 -21.366 2.682 1.00 85.38 355 THR A N 1
ATOM 2792 C CA . THR A 1 355 ? 35.260 -22.567 3.358 1.00 85.38 355 THR A CA 1
ATOM 2793 C C . THR A 1 355 ? 36.778 -22.690 3.246 1.00 85.38 355 THR A C 1
ATOM 2795 O O . THR A 1 355 ? 37.436 -23.035 4.219 1.00 85.38 355 THR A O 1
ATOM 2798 N N . TYR A 1 356 ? 37.363 -22.378 2.087 1.00 80.56 356 TYR A N 1
ATOM 2799 C CA . TYR A 1 356 ? 38.818 -22.371 1.908 1.00 80.56 356 TYR A CA 1
ATOM 2800 C C . TYR A 1 356 ? 39.507 -21.345 2.823 1.00 80.56 356 TYR A C 1
ATOM 2802 O O . TYR A 1 356 ? 40.518 -21.660 3.449 1.00 80.56 356 TYR A O 1
ATOM 2810 N N . ILE A 1 357 ? 38.950 -20.134 2.933 1.00 78.69 357 ILE A N 1
ATOM 2811 C CA . ILE A 1 357 ? 39.456 -19.089 3.836 1.00 78.69 357 ILE A CA 1
ATOM 2812 C C . ILE A 1 357 ? 39.303 -19.513 5.302 1.00 78.69 357 ILE A C 1
ATOM 2814 O O . ILE A 1 357 ? 40.226 -19.319 6.085 1.00 78.69 357 ILE A O 1
ATOM 2818 N N . GLU A 1 358 ? 38.170 -20.108 5.669 1.00 82.00 358 GLU A N 1
ATOM 2819 C CA . GLU A 1 358 ? 37.905 -20.595 7.025 1.00 82.00 358 GLU A CA 1
ATOM 2820 C C . GLU A 1 358 ? 38.851 -21.738 7.421 1.00 82.00 358 GLU A C 1
ATOM 2822 O O . GLU A 1 358 ? 39.397 -21.732 8.521 1.00 82.00 358 GLU A O 1
ATOM 2827 N N . LEU A 1 359 ? 39.103 -22.682 6.508 1.00 81.81 359 LEU A N 1
ATOM 2828 C CA . LEU A 1 359 ? 39.966 -23.838 6.753 1.00 81.81 359 LEU A CA 1
ATOM 2829 C C . LEU A 1 359 ? 41.444 -23.456 6.884 1.00 81.81 359 LEU A C 1
ATOM 2831 O O . LEU A 1 359 ? 42.158 -24.040 7.695 1.00 81.81 359 LEU A O 1
ATOM 2835 N N . LEU A 1 360 ? 41.921 -22.517 6.062 1.00 75.25 360 LEU A N 1
ATOM 2836 C CA . LEU A 1 360 ? 43.338 -22.143 6.032 1.00 75.25 360 LEU A CA 1
ATOM 2837 C C . LEU A 1 360 ? 43.676 -20.932 6.907 1.00 75.25 360 LEU A C 1
ATOM 2839 O O . LEU A 1 360 ? 44.856 -20.690 7.160 1.00 75.25 360 LEU A O 1
ATOM 2843 N N . GLY A 1 361 ? 42.683 -20.168 7.369 1.00 67.88 361 GLY A N 1
ATOM 2844 C CA . GLY A 1 361 ? 42.887 -19.000 8.224 1.00 67.88 361 GLY A CA 1
ATOM 2845 C C . GLY A 1 361 ? 43.973 -18.047 7.680 1.00 67.88 361 GLY A C 1
ATOM 2846 O O . GLY A 1 361 ? 43.965 -17.728 6.487 1.00 67.88 361 GLY A O 1
ATOM 2847 N N . PRO A 1 362 ? 44.946 -17.595 8.497 1.00 58.53 362 PRO A N 1
ATOM 2848 C CA . PRO A 1 362 ? 46.026 -16.706 8.054 1.00 58.53 362 PRO A CA 1
ATOM 2849 C C . PRO A 1 362 ? 46.982 -17.338 7.025 1.00 58.53 362 PRO A C 1
ATOM 2851 O O . PRO A 1 362 ? 47.787 -16.624 6.447 1.00 58.53 362 PRO A O 1
ATOM 2854 N N . ALA A 1 363 ? 46.884 -18.635 6.717 1.00 62.62 363 ALA A N 1
ATOM 2855 C CA . ALA A 1 363 ? 47.641 -19.286 5.644 1.00 62.62 363 ALA A CA 1
ATOM 2856 C C . ALA A 1 363 ? 46.880 -19.352 4.304 1.00 62.62 363 ALA A C 1
ATOM 2858 O O . ALA A 1 363 ? 47.337 -19.998 3.361 1.00 62.62 363 ALA A O 1
ATOM 2859 N N . ALA A 1 364 ? 45.730 -18.675 4.177 1.00 64.00 364 ALA A N 1
ATOM 2860 C CA . ALA A 1 364 ? 44.891 -18.714 2.974 1.00 64.00 364 ALA A CA 1
ATOM 2861 C C . ALA A 1 364 ? 45.573 -18.179 1.691 1.00 64.00 364 ALA A C 1
ATOM 2863 O O . ALA A 1 364 ? 45.046 -18.359 0.591 1.00 64.00 364 ALA A O 1
ATOM 2864 N N . SER A 1 365 ? 46.750 -17.550 1.798 1.00 70.06 365 SER A N 1
ATOM 2865 C CA . SER A 1 365 ? 47.611 -17.209 0.659 1.00 70.06 365 SER A CA 1
ATOM 2866 C C . SER A 1 365 ? 49.089 -17.471 0.980 1.00 70.06 365 SER A C 1
ATOM 2868 O O . SER A 1 365 ? 49.469 -17.381 2.149 1.00 70.06 365 SER A O 1
ATOM 2870 N N . PRO A 1 366 ? 49.951 -17.728 -0.027 1.00 71.44 366 PRO A N 1
ATOM 2871 C CA . PRO A 1 366 ? 51.392 -17.889 0.185 1.00 71.44 366 PRO A CA 1
ATOM 2872 C C . PRO A 1 366 ? 52.030 -16.708 0.925 1.00 71.44 366 PRO A C 1
ATOM 2874 O O . PRO A 1 366 ? 52.937 -16.899 1.725 1.00 71.44 366 PRO A O 1
ATOM 2877 N N . GLN A 1 367 ? 51.537 -15.492 0.678 1.00 74.50 367 GLN A N 1
ATOM 2878 C CA . GLN A 1 367 ? 51.994 -14.274 1.341 1.00 74.50 367 GLN A CA 1
ATOM 2879 C C . GLN A 1 367 ? 51.617 -14.270 2.822 1.00 74.50 367 GLN A C 1
ATOM 2881 O O . GLN A 1 367 ? 52.457 -13.968 3.658 1.00 74.50 367 GLN A O 1
ATOM 2886 N N . ALA A 1 368 ? 50.375 -14.630 3.147 1.00 72.69 368 ALA A N 1
ATOM 2887 C CA . ALA A 1 368 ? 49.895 -14.631 4.521 1.00 72.69 368 ALA A CA 1
ATOM 2888 C C . ALA A 1 368 ? 50.516 -15.781 5.347 1.00 72.69 368 ALA A C 1
ATOM 2890 O O . ALA A 1 368 ? 50.898 -15.562 6.494 1.00 72.69 368 ALA A O 1
ATOM 2891 N N . LEU A 1 369 ? 50.758 -16.948 4.730 1.00 75.50 369 LEU A N 1
ATOM 2892 C CA . LEU A 1 369 ? 51.544 -18.034 5.331 1.00 75.50 369 LEU A CA 1
ATOM 2893 C C . LEU A 1 369 ? 52.998 -17.611 5.588 1.00 75.50 369 LEU A C 1
ATOM 2895 O O . LEU A 1 369 ? 53.515 -17.856 6.672 1.00 75.50 369 LEU A O 1
ATOM 2899 N N . ALA A 1 370 ? 53.652 -16.971 4.612 1.00 77.75 370 ALA A N 1
ATOM 2900 C CA . ALA A 1 370 ? 55.023 -16.492 4.771 1.00 77.75 370 ALA A CA 1
ATOM 2901 C C . ALA A 1 370 ? 55.130 -15.418 5.862 1.00 77.75 370 ALA A C 1
ATOM 2903 O O . ALA A 1 370 ? 56.068 -15.461 6.650 1.00 77.75 370 ALA A O 1
ATOM 2904 N N . SER A 1 371 ? 54.166 -14.493 5.940 1.00 77.94 371 SER A N 1
ATOM 2905 C CA . SER A 1 371 ? 54.083 -13.518 7.033 1.00 77.94 371 SER A CA 1
ATOM 2906 C C . SER A 1 371 ? 53.912 -14.209 8.383 1.00 77.94 371 SER A C 1
ATOM 2908 O O . SER A 1 371 ? 54.664 -13.912 9.299 1.00 77.94 371 SER A O 1
ATOM 2910 N N . PHE A 1 372 ? 52.980 -15.161 8.494 1.00 78.19 372 PHE A N 1
ATOM 2911 C CA . PHE A 1 372 ? 52.739 -15.902 9.733 1.00 78.19 372 PHE A CA 1
ATOM 2912 C C . PHE A 1 372 ? 53.992 -16.659 10.202 1.00 78.19 372 PHE A C 1
ATOM 2914 O O . PHE A 1 372 ? 54.432 -16.468 11.330 1.00 78.19 372 PHE A O 1
ATOM 2921 N N . GLN A 1 373 ? 54.622 -17.438 9.315 1.00 79.25 373 GLN A N 1
ATOM 2922 C CA . GLN A 1 373 ? 55.847 -18.184 9.629 1.00 79.25 373 GLN A CA 1
ATOM 2923 C C . GLN A 1 373 ? 57.025 -17.269 9.972 1.00 79.25 373 GLN A C 1
ATOM 2925 O O . GLN A 1 373 ? 57.828 -17.597 10.839 1.00 79.25 373 GLN A O 1
ATOM 2930 N N . LEU A 1 374 ? 57.153 -16.129 9.286 1.00 80.56 374 LEU A N 1
ATOM 2931 C CA . LEU A 1 374 ? 58.207 -15.162 9.570 1.00 80.56 374 LEU A CA 1
ATOM 2932 C C . LEU A 1 374 ? 57.999 -14.502 10.935 1.00 80.56 374 LEU A C 1
ATOM 2934 O O . LEU A 1 374 ? 58.972 -14.324 11.655 1.00 80.56 374 LEU A O 1
ATOM 2938 N N . THR A 1 375 ? 56.761 -14.157 11.294 1.00 79.62 375 THR A N 1
ATOM 2939 C CA . THR A 1 375 ? 56.442 -13.594 12.609 1.00 79.62 375 THR A CA 1
ATOM 2940 C C . THR A 1 375 ? 56.664 -14.615 13.723 1.00 79.62 375 THR A C 1
ATOM 2942 O O . THR A 1 375 ? 57.327 -14.263 14.689 1.00 79.62 375 THR A O 1
ATOM 2945 N N . GLU A 1 376 ? 56.218 -15.870 13.572 1.00 80.69 376 GLU A N 1
ATOM 2946 C CA . GLU A 1 376 ? 56.525 -16.925 14.556 1.00 80.69 376 GLU A CA 1
ATOM 2947 C C . GLU A 1 376 ? 58.035 -17.127 14.710 1.00 80.69 376 GLU A C 1
ATOM 2949 O O . GLU A 1 376 ? 58.539 -17.162 15.823 1.00 80.69 376 GLU A O 1
ATOM 2954 N N . TYR A 1 377 ? 58.789 -17.173 13.609 1.00 82.25 377 TYR A N 1
ATOM 2955 C CA . TYR A 1 377 ? 60.242 -17.333 13.678 1.00 82.25 377 TYR A CA 1
ATOM 2956 C C . TYR A 1 377 ? 60.949 -16.129 14.328 1.00 82.25 377 TYR A C 1
ATOM 2958 O O . TYR A 1 377 ? 61.930 -16.294 15.050 1.00 82.25 377 TYR A O 1
ATOM 2966 N N . LEU A 1 378 ? 60.480 -14.905 14.067 1.00 82.69 378 LEU A N 1
ATOM 2967 C CA . LEU A 1 378 ? 61.015 -13.697 14.703 1.00 82.69 378 LEU A CA 1
ATOM 2968 C C . LEU A 1 378 ? 60.746 -13.675 16.214 1.00 82.69 378 LEU A C 1
ATOM 2970 O O . LEU A 1 378 ? 61.608 -13.215 16.963 1.00 82.69 378 LEU A O 1
ATOM 2974 N N . ASP A 1 379 ? 59.588 -14.177 16.637 1.00 80.88 379 ASP A N 1
ATOM 2975 C CA . ASP A 1 379 ? 59.166 -14.227 18.036 1.00 80.88 379 ASP A CA 1
ATOM 2976 C C . ASP A 1 379 ? 59.870 -15.365 18.794 1.00 80.88 379 ASP A C 1
ATOM 2978 O O . ASP A 1 379 ? 60.600 -15.118 19.752 1.00 80.88 379 ASP A O 1
ATOM 2982 N N . GLU A 1 380 ? 59.740 -16.606 18.314 1.00 83.19 380 GLU A N 1
ATOM 2983 C CA . GLU A 1 380 ? 60.187 -17.809 19.028 1.00 83.19 380 GLU A CA 1
ATOM 2984 C C . GLU A 1 380 ? 61.704 -18.034 18.972 1.00 83.19 380 GLU A C 1
ATOM 2986 O O . GLU A 1 380 ? 62.303 -18.438 19.968 1.00 83.19 380 GLU A O 1
ATOM 2991 N N . GLU A 1 381 ? 62.345 -17.790 17.825 1.00 83.50 381 GLU A N 1
ATOM 2992 C CA . GLU A 1 381 ? 63.767 -18.122 17.624 1.00 83.50 381 GLU A CA 1
ATOM 2993 C C . GLU A 1 381 ? 64.693 -16.909 17.781 1.00 83.50 381 GLU A C 1
ATOM 2995 O O . GLU A 1 381 ? 65.890 -17.063 18.039 1.00 83.50 381 GLU A O 1
ATOM 3000 N N . LEU A 1 382 ? 64.171 -15.691 17.601 1.00 79.69 382 LEU A N 1
ATOM 3001 C CA . LEU A 1 382 ? 64.968 -14.460 17.630 1.00 79.69 382 LEU A CA 1
ATOM 3002 C C . LEU A 1 382 ? 64.586 -13.497 18.767 1.00 79.69 382 LEU A C 1
ATOM 3004 O O . LEU A 1 382 ? 65.324 -12.532 18.977 1.00 79.69 382 LEU A O 1
ATOM 3008 N N . GLU A 1 383 ? 63.500 -13.756 19.508 1.00 79.94 383 GLU A N 1
ATOM 3009 C CA . GLU A 1 383 ? 62.983 -12.915 20.603 1.00 79.94 383 GLU A CA 1
ATOM 3010 C C . GLU A 1 383 ? 62.740 -11.443 20.183 1.00 79.94 383 GLU A C 1
ATOM 3012 O O . GLU A 1 383 ? 62.878 -10.502 20.977 1.00 79.94 383 GLU A O 1
ATOM 3017 N N . ILE A 1 384 ? 62.382 -11.206 18.915 1.00 75.81 384 ILE A N 1
ATOM 3018 C CA . ILE A 1 384 ? 62.101 -9.872 18.367 1.00 75.81 384 ILE A CA 1
ATOM 3019 C C . ILE A 1 384 ? 60.587 -9.676 18.257 1.00 75.81 384 ILE A C 1
ATOM 3021 O O . ILE A 1 384 ? 59.966 -10.055 17.269 1.00 75.81 384 ILE A O 1
ATOM 3025 N N . HIS A 1 385 ? 60.017 -8.989 19.245 1.00 73.31 385 HIS A N 1
ATOM 3026 C CA . HIS A 1 385 ? 58.565 -8.890 19.435 1.00 73.31 385 HIS A CA 1
ATOM 3027 C C . HIS A 1 385 ? 57.928 -7.641 18.781 1.00 73.31 385 HIS A C 1
ATOM 3029 O O . HIS A 1 385 ? 56.722 -7.598 18.559 1.00 73.31 385 HIS A O 1
ATOM 3035 N N . ASP A 1 386 ? 58.732 -6.623 18.442 1.00 73.88 386 ASP A N 1
ATOM 3036 C CA . ASP A 1 386 ? 58.254 -5.302 17.978 1.00 73.88 386 ASP A CA 1
ATOM 3037 C C . ASP A 1 386 ? 58.480 -5.050 16.471 1.00 73.88 386 ASP A C 1
ATOM 3039 O O . ASP A 1 386 ? 58.353 -3.923 15.981 1.00 73.88 386 ASP A O 1
ATOM 3043 N N . LEU A 1 387 ? 58.873 -6.078 15.715 1.00 73.69 387 LEU A N 1
ATOM 3044 C CA . LEU A 1 387 ? 59.233 -5.950 14.304 1.00 73.69 387 LEU A CA 1
ATOM 3045 C C . LEU A 1 387 ? 58.072 -6.378 13.406 1.00 73.69 387 LEU A C 1
ATOM 3047 O O . LEU A 1 387 ? 57.826 -7.566 13.238 1.00 73.69 387 LEU A O 1
ATOM 3051 N N . ASP A 1 388 ? 57.407 -5.414 12.767 1.00 76.12 388 ASP A N 1
ATOM 3052 C CA . ASP A 1 388 ? 56.405 -5.700 11.737 1.00 76.12 388 ASP A CA 1
ATOM 3053 C C . ASP A 1 388 ? 57.078 -5.915 10.364 1.00 76.12 388 ASP A C 1
ATOM 3055 O O . ASP A 1 388 ? 57.605 -4.954 9.781 1.00 76.12 388 ASP A O 1
ATOM 3059 N N . PRO A 1 389 ? 57.045 -7.139 9.797 1.00 73.75 389 PRO A N 1
ATOM 3060 C CA . PRO A 1 389 ? 57.672 -7.430 8.512 1.00 73.75 389 PRO A CA 1
ATOM 3061 C C . PRO A 1 389 ? 57.096 -6.626 7.342 1.00 73.75 389 PRO A C 1
ATOM 3063 O O . PRO A 1 389 ? 57.799 -6.395 6.357 1.00 73.75 389 PRO A O 1
ATOM 3066 N N . HIS A 1 390 ? 55.845 -6.161 7.434 1.00 73.06 390 HIS A N 1
ATOM 3067 C CA . HIS A 1 390 ? 55.202 -5.386 6.369 1.00 73.06 390 HIS A CA 1
ATOM 3068 C C . HIS A 1 390 ? 55.770 -3.970 6.223 1.00 73.06 390 HIS A C 1
ATOM 3070 O O . HIS A 1 390 ? 55.614 -3.351 5.168 1.00 73.06 390 HIS A O 1
ATOM 3076 N N . HIS A 1 391 ? 56.481 -3.482 7.239 1.00 77.50 391 HIS A N 1
ATOM 3077 C CA . HIS A 1 391 ? 57.143 -2.180 7.227 1.00 77.50 391 HIS A CA 1
ATOM 3078 C C . HIS A 1 391 ? 58.643 -2.265 6.892 1.00 77.50 391 HIS A C 1
ATOM 3080 O O . HIS A 1 391 ? 59.341 -1.247 6.898 1.00 77.50 391 HIS A O 1
ATOM 3086 N N . LEU A 1 392 ? 59.156 -3.458 6.559 1.00 76.06 392 LEU A N 1
ATOM 3087 C CA . LEU A 1 392 ? 60.562 -3.660 6.220 1.00 76.06 392 LEU A CA 1
ATOM 3088 C C . LEU A 1 392 ? 60.831 -3.495 4.727 1.00 76.06 392 LEU A C 1
ATOM 3090 O O . LEU A 1 392 ? 60.361 -4.252 3.880 1.00 76.06 392 LEU A O 1
ATOM 3094 N N . HIS A 1 393 ? 61.702 -2.542 4.405 1.00 74.25 393 HIS A N 1
ATOM 3095 C CA . HIS A 1 393 ? 62.253 -2.387 3.065 1.00 74.25 393 HIS A CA 1
ATOM 3096 C C . HIS A 1 393 ? 63.641 -3.023 2.976 1.00 74.25 393 HIS A C 1
ATOM 3098 O O . HIS A 1 393 ? 64.657 -2.412 3.310 1.00 74.25 393 HIS A O 1
ATOM 3104 N N . LEU A 1 394 ? 63.691 -4.259 2.477 1.00 77.31 394 LEU A N 1
ATOM 3105 C CA . LEU A 1 394 ? 64.945 -4.945 2.177 1.00 77.31 394 LEU A CA 1
ATOM 3106 C C . LEU A 1 394 ? 65.517 -4.424 0.855 1.00 77.31 394 LEU A C 1
ATOM 3108 O O . LEU A 1 394 ? 64.935 -4.614 -0.212 1.00 77.31 394 LEU A O 1
ATOM 3112 N N . THR A 1 395 ? 66.679 -3.773 0.914 1.00 76.38 395 THR A N 1
ATOM 3113 C CA . THR A 1 395 ? 67.410 -3.332 -0.280 1.00 76.38 395 THR A CA 1
ATOM 3114 C C . THR A 1 395 ? 68.725 -4.089 -0.395 1.00 76.38 395 THR A C 1
ATOM 3116 O O . THR A 1 395 ? 69.577 -4.043 0.489 1.00 76.38 395 THR A O 1
ATOM 3119 N N . THR A 1 396 ? 68.924 -4.793 -1.507 1.00 75.50 396 THR A N 1
ATOM 3120 C CA . THR A 1 396 ? 70.195 -5.464 -1.798 1.00 75.50 396 THR A CA 1
ATOM 3121 C C . THR A 1 396 ? 71.058 -4.560 -2.670 1.00 75.50 396 THR A C 1
ATOM 3123 O O . THR A 1 396 ? 70.661 -4.204 -3.782 1.00 75.50 396 THR A O 1
ATOM 3126 N N . ARG A 1 397 ? 72.255 -4.188 -2.205 1.00 72.19 397 ARG A N 1
ATOM 3127 C CA . ARG A 1 397 ? 73.207 -3.417 -3.017 1.00 72.19 397 ARG A CA 1
ATOM 3128 C C . ARG A 1 397 ? 74.032 -4.355 -3.889 1.00 72.19 397 ARG A C 1
ATOM 3130 O O . ARG A 1 397 ? 74.794 -5.175 -3.384 1.00 72.19 397 ARG A O 1
ATOM 3137 N N . ARG A 1 398 ? 73.927 -4.198 -5.208 1.00 69.88 398 ARG A N 1
ATOM 3138 C CA . ARG A 1 398 ? 74.816 -4.866 -6.163 1.00 69.88 398 ARG A CA 1
ATOM 3139 C C . ARG A 1 398 ? 76.079 -4.024 -6.339 1.00 69.88 398 ARG A C 1
ATOM 3141 O O . ARG A 1 398 ? 76.034 -2.986 -6.991 1.00 69.88 398 ARG A O 1
ATOM 3148 N N . ASN A 1 399 ? 77.204 -4.473 -5.790 1.00 69.44 399 ASN A N 1
ATOM 3149 C CA . ASN A 1 399 ? 78.502 -3.881 -6.114 1.00 69.44 399 ASN A CA 1
ATOM 3150 C C . ASN A 1 399 ? 78.961 -4.400 -7.479 1.00 69.44 399 ASN A C 1
ATOM 3152 O O . ASN A 1 399 ? 79.283 -5.577 -7.630 1.00 69.44 399 ASN A O 1
ATOM 3156 N N . VAL A 1 400 ? 78.963 -3.522 -8.481 1.00 68.06 400 VAL A N 1
ATOM 3157 C CA . VAL A 1 400 ? 79.520 -3.810 -9.806 1.00 68.06 400 VAL A CA 1
ATOM 3158 C C . VAL A 1 400 ? 80.950 -3.271 -9.825 1.00 68.06 400 VAL A C 1
ATOM 3160 O O . VAL A 1 400 ? 81.165 -2.097 -9.528 1.00 68.06 400 VAL A O 1
ATOM 3163 N N . ALA A 1 401 ? 81.937 -4.121 -10.122 1.00 64.19 401 ALA A N 1
ATOM 3164 C CA . ALA A 1 401 ? 83.332 -3.695 -10.226 1.00 64.19 401 ALA A CA 1
ATOM 3165 C C . ALA A 1 401 ? 83.476 -2.628 -11.329 1.00 64.19 401 ALA A C 1
ATOM 3167 O O . ALA A 1 401 ? 82.962 -2.811 -12.432 1.00 64.19 401 ALA A O 1
ATOM 3168 N N . GLN A 1 402 ? 84.155 -1.514 -11.033 1.00 56.69 402 GLN A N 1
ATOM 3169 C CA . GLN A 1 402 ? 84.379 -0.430 -11.994 1.00 56.69 402 GLN A CA 1
ATOM 3170 C C . GLN A 1 402 ? 85.158 -0.947 -13.212 1.00 56.69 402 GLN A C 1
ATOM 3172 O O . GLN A 1 402 ? 86.345 -1.265 -13.111 1.00 56.69 402 GLN A O 1
ATOM 3177 N N . CYS A 1 403 ? 84.517 -0.995 -14.381 1.00 50.69 403 CYS A N 1
ATOM 3178 C CA . CYS A 1 403 ? 85.231 -1.138 -15.644 1.00 50.69 403 CYS A CA 1
ATOM 3179 C C . CYS A 1 403 ? 86.029 0.150 -15.901 1.00 50.69 403 CYS A C 1
ATOM 3181 O O . CYS A 1 403 ? 85.454 1.221 -16.082 1.00 50.69 403 CYS A O 1
ATOM 3183 N N . ARG A 1 404 ? 87.365 0.044 -15.885 1.00 46.78 404 ARG A N 1
ATOM 3184 C CA . ARG A 1 404 ? 88.281 1.102 -16.331 1.00 46.78 404 ARG A CA 1
ATOM 3185 C C . ARG A 1 404 ? 87.984 1.438 -17.795 1.00 46.78 404 ARG A C 1
ATOM 3187 O O . ARG A 1 404 ? 88.041 0.552 -18.642 1.00 46.78 404 ARG A O 1
ATOM 3194 N N . HIS A 1 405 ? 87.702 2.710 -18.063 1.00 48.34 405 HIS A N 1
ATOM 3195 C CA . HIS A 1 405 ? 87.673 3.266 -19.413 1.00 48.34 405 HIS A CA 1
ATOM 3196 C C . HIS A 1 405 ? 89.058 3.152 -20.065 1.00 48.34 405 HIS A C 1
ATOM 3198 O O . HIS A 1 405 ? 90.045 3.619 -19.489 1.00 48.34 405 HIS A O 1
ATOM 3204 N N . LEU A 1 406 ? 89.099 2.572 -21.265 1.00 41.28 406 LEU A N 1
ATOM 3205 C CA . LEU A 1 406 ? 90.078 2.863 -22.310 1.00 41.28 406 LEU A CA 1
ATOM 3206 C C . LEU A 1 406 ? 89.312 3.175 -23.591 1.00 41.28 406 LEU A C 1
ATOM 3208 O O . LEU A 1 406 ? 88.393 2.385 -23.909 1.00 41.28 406 LEU A O 1
#

pLDDT: mean 89.14, std 11.92, range [27.38, 98.44]

Radius of gyrati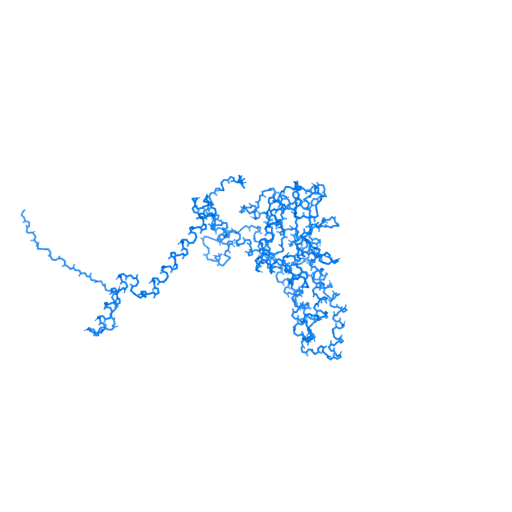on: 30.53 Å; chains: 1; bounding box: 112×48×65 Å

Secondary structure (DSSP, 8-state):
-------PPPPPHHHHHHHHHHH-GGGGGG-SSPP---HHHHHHHHHHHHHHHHHHHHHHHHHHTSGGGTT--TTSHHHHHHHHHHHHHHHHHHHHHHHH-EETTEEHHHIIIIIIIIIHHHHHHHHHHHTTSS-HHHHHHHHHTTS-TTTSPEEEEEEEEETTEEEEEEEEEEEES---S--SBTT--S----EEEEETTTEEEEESSHHHHHHHHHHHHTSHHHHHHHHTTS-GGGTT--HHHHPSEEEEE--SS-HHHHHHHHHHHHHHHHHHHHHHTTT-TT--HHHHHHHHHHHHHHTS--SHHHHHHHHHHHHHHHHHHHS-HHHHTS-HHHHHHHHHHHHHHHHHHHHHHHHHGGGSSHHHHHHHHHHHHHHHTT---S--GGG---------------